Protein AF-A0A7D9L565-F1 (afdb_monomer)

Structure (mmCIF, N/CA/C/O backbone):
data_AF-A0A7D9L565-F1
#
_entry.id   AF-A0A7D9L565-F1
#
loop_
_atom_site.group_PDB
_atom_site.id
_atom_site.type_symbol
_atom_site.label_atom_id
_atom_site.label_alt_id
_atom_site.label_comp_id
_atom_site.label_asym_id
_atom_site.label_entity_id
_atom_site.label_seq_id
_atom_site.pdbx_PDB_ins_code
_atom_site.Cartn_x
_atom_site.Cartn_y
_atom_site.Cartn_z
_atom_site.occupancy
_atom_site.B_iso_or_equiv
_atom_site.auth_seq_id
_atom_site.auth_comp_id
_atom_site.auth_asym_id
_atom_site.auth_atom_id
_atom_site.pdbx_PDB_model_num
ATOM 1 N N . MET A 1 1 ? 13.007 12.855 21.255 1.00 77.69 1 MET A N 1
ATOM 2 C CA . MET A 1 1 ? 11.761 13.629 21.450 1.00 77.69 1 MET A CA 1
ATOM 3 C C . MET A 1 1 ? 11.415 14.352 20.157 1.00 77.69 1 MET A C 1
ATOM 5 O O . MET A 1 1 ? 12.325 14.638 19.387 1.00 77.69 1 MET A O 1
ATOM 9 N N . ILE A 1 2 ? 10.132 14.605 19.904 1.00 77.06 2 ILE A N 1
ATOM 10 C CA . ILE A 1 2 ? 9.621 15.306 18.719 1.00 77.06 2 ILE A CA 1
ATOM 11 C C . ILE A 1 2 ? 8.808 16.514 19.180 1.00 77.06 2 ILE A C 1
ATOM 13 O O . ILE A 1 2 ? 8.042 16.417 20.138 1.00 77.06 2 ILE A O 1
ATOM 17 N N . THR A 1 3 ? 8.968 17.642 18.488 1.00 80.44 3 THR A N 1
ATOM 18 C CA . THR A 1 3 ? 8.100 18.805 18.673 1.00 80.44 3 THR A CA 1
ATOM 19 C C . THR A 1 3 ? 6.749 18.538 18.021 1.00 80.44 3 THR A C 1
ATOM 21 O O . THR A 1 3 ? 6.658 18.343 16.802 1.00 80.44 3 THR A O 1
ATOM 24 N N . PHE A 1 4 ? 5.702 18.547 18.834 1.00 80.38 4 PHE A N 1
ATOM 25 C CA . PHE A 1 4 ? 4.318 18.588 18.392 1.00 80.38 4 PHE A CA 1
ATOM 26 C C . PHE A 1 4 ? 3.809 20.014 18.570 1.00 80.38 4 PHE A C 1
ATOM 28 O O . PHE A 1 4 ? 3.931 20.593 19.647 1.00 80.38 4 PHE A O 1
ATOM 35 N N . SER A 1 5 ? 3.287 20.586 17.490 1.00 72.31 5 SER A N 1
ATOM 36 C CA . SER A 1 5 ? 2.617 21.880 17.504 1.00 72.31 5 SER A CA 1
ATOM 37 C C . SER A 1 5 ? 1.222 21.660 16.952 1.00 72.31 5 SER A C 1
ATOM 39 O O . SER A 1 5 ? 1.054 21.439 15.750 1.00 72.31 5 SER A O 1
ATOM 41 N N . TYR A 1 6 ? 0.232 21.631 17.839 1.00 67.38 6 TYR A N 1
ATOM 42 C CA . TYR A 1 6 ? -1.150 21.490 17.411 1.00 67.38 6 TYR A CA 1
ATOM 43 C C . TYR A 1 6 ? -1.673 22.850 16.971 1.00 67.38 6 TYR A C 1
ATOM 45 O O . TYR A 1 6 ? -1.693 23.812 17.738 1.00 67.38 6 TYR A O 1
ATOM 53 N N . GLN A 1 7 ? -2.127 22.923 15.723 1.00 54.81 7 GLN A N 1
ATOM 54 C CA . GLN A 1 7 ? -2.742 24.134 15.184 1.00 54.81 7 GLN A CA 1
ATOM 55 C C . GLN A 1 7 ? -4.179 24.348 15.687 1.00 54.81 7 GLN A C 1
ATOM 57 O O . GLN A 1 7 ? -4.772 25.378 15.374 1.00 54.81 7 GLN A O 1
ATOM 62 N N . ALA A 1 8 ? -4.759 23.408 16.447 1.00 56.97 8 ALA A N 1
ATOM 63 C CA . ALA A 1 8 ? -6.187 23.424 16.737 1.00 56.97 8 ALA A CA 1
ATOM 64 C C . ALA A 1 8 ? -6.555 23.006 18.179 1.00 56.97 8 ALA A C 1
ATOM 66 O O . ALA A 1 8 ? -6.999 21.876 18.387 1.00 56.97 8 ALA A O 1
ATOM 67 N N . PRO A 1 9 ? -6.535 23.934 19.157 1.00 65.06 9 PRO A N 1
ATOM 68 C CA . PRO A 1 9 ? -7.341 23.799 20.377 1.00 65.06 9 PRO A CA 1
ATOM 69 C C . PRO A 1 9 ? -8.799 23.344 20.118 1.00 65.06 9 PRO A C 1
ATOM 71 O O . PRO A 1 9 ? -9.304 22.542 20.905 1.00 65.06 9 PRO A O 1
ATOM 74 N N . PRO A 1 10 ? -9.467 23.741 19.003 1.00 80.44 10 PRO A N 1
ATOM 75 C CA . PRO A 1 10 ? -10.800 23.238 18.665 1.00 80.44 10 PRO A CA 1
ATOM 76 C C . PRO A 1 10 ? -10.893 21.725 18.436 1.00 80.44 10 PRO A C 1
ATOM 78 O O . PRO A 1 10 ? -11.937 21.153 18.718 1.00 80.44 10 PRO A O 1
ATOM 81 N N . ALA A 1 11 ? -9.836 21.063 17.951 1.00 86.25 11 ALA A N 1
ATOM 82 C CA . ALA A 1 11 ? -9.876 19.628 17.658 1.00 86.25 11 ALA A CA 1
ATOM 83 C C . ALA A 1 11 ? -9.903 18.792 18.940 1.00 86.25 11 ALA A C 1
ATOM 85 O O . ALA A 1 11 ? -10.733 17.899 19.086 1.00 86.25 11 ALA A O 1
ATOM 86 N N . CYS A 1 12 ? -9.028 19.119 19.898 1.00 89.19 12 CYS A N 1
ATOM 87 C CA . CYS A 1 12 ? -9.049 18.489 21.216 1.00 89.19 12 CYS A CA 1
ATOM 88 C C . CYS A 1 12 ? -10.365 18.782 21.939 1.00 89.19 12 CYS A C 1
ATOM 90 O O . CYS A 1 12 ? -10.917 17.871 22.543 1.00 89.19 12 CYS A O 1
ATOM 92 N N . GLN A 1 13 ? -10.897 20.006 21.828 1.00 93.00 13 GLN A N 1
ATOM 93 C CA . GLN A 1 13 ? -12.198 20.340 22.409 1.00 93.00 13 GLN A CA 1
ATOM 94 C C . GLN A 1 13 ? -13.327 19.504 21.798 1.00 93.00 13 GLN A C 1
ATOM 96 O O . GLN A 1 13 ? -14.102 18.909 22.534 1.00 93.00 13 GLN A O 1
ATOM 101 N N . GLN A 1 14 ? -13.379 19.387 20.470 1.00 92.56 14 GLN A N 1
ATOM 102 C CA . GLN A 1 14 ? -14.377 18.554 19.805 1.00 92.56 14 GLN A CA 1
ATOM 103 C C . GLN A 1 14 ? -14.269 17.088 20.247 1.00 92.56 14 GLN A C 1
ATOM 105 O O . GLN A 1 14 ? -15.275 16.461 20.560 1.00 92.56 14 GLN A O 1
ATOM 110 N N . LEU A 1 15 ? -13.048 16.549 20.332 1.00 94.06 15 LEU A N 1
ATOM 111 C CA . LEU A 1 15 ? -12.836 15.194 20.838 1.00 94.06 15 LEU A CA 1
ATOM 112 C C . LEU A 1 15 ? -13.305 15.043 22.288 1.00 94.06 15 LEU A C 1
ATOM 114 O O . LEU A 1 15 ? -13.884 14.010 22.600 1.00 94.06 15 LEU A O 1
ATOM 118 N N . MET A 1 16 ? -13.078 16.046 23.146 1.00 95.06 16 MET A N 1
ATOM 119 C CA . MET A 1 16 ? -13.563 16.069 24.533 1.00 95.06 16 MET A CA 1
ATOM 120 C C . MET A 1 16 ? -15.092 16.033 24.604 1.00 95.06 16 MET A C 1
ATOM 122 O O . MET A 1 16 ? -15.644 15.246 25.375 1.00 95.06 16 MET A O 1
ATOM 126 N N . ASP A 1 17 ? -15.756 16.850 23.785 1.00 95.62 17 ASP A N 1
ATOM 127 C CA . ASP A 1 17 ? -17.217 16.919 23.703 1.00 95.62 17 ASP A CA 1
ATOM 128 C C . ASP A 1 17 ? -17.806 15.576 23.220 1.00 95.62 17 ASP A C 1
ATOM 130 O O . ASP A 1 17 ? -18.854 15.135 23.696 1.00 95.62 17 ASP A O 1
ATOM 134 N N . ASP A 1 18 ? -17.085 14.875 22.338 1.00 95.62 18 ASP A N 1
ATOM 135 C CA . ASP A 1 18 ? -17.510 13.611 21.737 1.00 95.62 18 ASP A CA 1
ATOM 136 C C . ASP A 1 18 ? -17.125 12.352 22.555 1.00 95.62 18 ASP A C 1
ATOM 138 O O . ASP A 1 18 ? -17.587 11.255 22.205 1.00 95.62 18 ASP A O 1
ATOM 142 N N . VAL A 1 19 ? -16.323 12.452 23.635 1.00 97.44 19 VAL A N 1
ATOM 143 C CA . VAL A 1 19 ? -15.760 11.288 24.376 1.00 97.44 19 VAL A CA 1
ATOM 144 C C . VAL A 1 19 ? -16.834 10.288 24.785 1.00 97.44 19 VAL A C 1
ATOM 146 O O . VAL A 1 19 ? -16.698 9.092 24.526 1.00 97.44 19 VAL A O 1
ATOM 149 N N . GLU A 1 20 ? -17.917 10.754 25.405 1.00 96.75 20 GLU A N 1
ATOM 150 C CA . GLU A 1 20 ? -18.956 9.864 25.933 1.00 96.75 20 GLU A CA 1
ATOM 151 C C . GLU A 1 20 ? -19.647 9.079 24.816 1.00 96.75 20 GLU A C 1
ATOM 153 O O . GLU A 1 20 ? -19.888 7.877 24.948 1.00 96.75 20 GLU A O 1
ATOM 158 N N . SER A 1 21 ? -19.931 9.740 23.690 1.00 96.88 21 SER A N 1
ATOM 159 C CA . SER A 1 21 ? -20.532 9.093 22.522 1.00 96.88 21 SER A CA 1
ATOM 160 C C . SER A 1 21 ? -19.570 8.090 21.875 1.00 96.88 21 SER A C 1
ATOM 162 O O . SER A 1 21 ? -19.985 6.995 21.487 1.00 96.88 21 SER A O 1
ATOM 164 N N . THR A 1 22 ? -18.279 8.430 21.845 1.00 97.38 22 THR A N 1
ATOM 165 C CA . THR A 1 22 ? -17.195 7.621 21.281 1.00 97.38 22 THR A CA 1
ATOM 166 C C . THR A 1 22 ? -16.992 6.340 22.084 1.00 97.38 22 THR A C 1
ATOM 168 O O . THR A 1 22 ? -17.041 5.241 21.533 1.00 97.38 22 THR A O 1
ATOM 171 N N . ILE A 1 23 ? -16.834 6.455 23.405 1.00 97.62 23 ILE A N 1
ATOM 172 C CA . ILE A 1 23 ? -16.621 5.303 24.287 1.00 97.62 23 ILE A CA 1
ATOM 173 C C . ILE A 1 23 ? -17.872 4.436 24.371 1.00 97.62 23 ILE A C 1
ATOM 175 O O . ILE A 1 23 ? -17.771 3.212 24.310 1.00 97.62 23 ILE A O 1
ATOM 179 N N . ARG A 1 24 ? -19.067 5.038 24.418 1.00 97.19 24 ARG A N 1
ATOM 180 C CA . ARG A 1 24 ? -20.321 4.276 24.352 1.00 97.19 24 ARG A CA 1
ATOM 181 C C . ARG A 1 24 ? -20.422 3.474 23.057 1.00 97.19 24 ARG A C 1
ATOM 183 O O . ARG A 1 24 ? -20.817 2.312 23.107 1.00 97.19 24 ARG A O 1
ATOM 190 N N . HIS A 1 25 ? -20.063 4.064 21.916 1.00 96.06 25 HIS A N 1
ATOM 191 C CA . HIS A 1 25 ? -20.061 3.362 20.634 1.00 96.06 25 HIS A CA 1
ATOM 192 C C . HIS A 1 25 ? -19.082 2.183 20.629 1.00 96.06 25 HIS A C 1
ATOM 194 O O . HIS A 1 25 ? -19.483 1.079 20.264 1.00 96.06 25 HIS A O 1
ATOM 200 N N . ALA A 1 26 ? -17.855 2.388 21.112 1.00 96.50 26 ALA A N 1
ATOM 201 C CA . ALA A 1 26 ? -16.854 1.330 21.201 1.00 96.50 26 ALA A CA 1
ATOM 202 C C . ALA A 1 26 ? -17.302 0.169 22.111 1.00 96.50 26 ALA A C 1
ATOM 204 O O . ALA A 1 26 ? -17.148 -0.999 21.764 1.00 96.50 26 ALA A O 1
ATOM 205 N N . ILE A 1 27 ? -17.924 0.467 23.256 1.00 95.69 27 ILE A N 1
ATOM 206 C CA . ILE A 1 27 ? -18.438 -0.553 24.184 1.00 95.69 27 ILE A CA 1
ATOM 207 C C . ILE A 1 27 ? -19.594 -1.346 23.557 1.00 95.69 27 ILE A C 1
ATOM 209 O O . ILE A 1 27 ? -19.584 -2.579 23.568 1.00 95.69 27 ILE A O 1
ATOM 213 N N . VAL A 1 28 ? -20.604 -0.642 23.040 1.00 95.00 28 VAL A N 1
ATOM 214 C CA . VAL A 1 28 ? -21.883 -1.256 22.658 1.00 95.00 28 VAL A CA 1
ATOM 215 C C . VAL A 1 28 ? -21.821 -1.889 21.274 1.00 95.00 28 VAL A C 1
ATOM 217 O O . VAL A 1 28 ? -22.254 -3.024 21.112 1.00 95.00 28 VAL A O 1
ATOM 220 N N . GLU A 1 29 ? -21.277 -1.185 20.283 1.00 92.06 29 GLU A N 1
ATOM 221 C CA . GLU A 1 29 ? -21.320 -1.622 18.882 1.00 92.06 29 GLU A CA 1
ATOM 222 C C . GLU A 1 29 ? -20.076 -2.426 18.492 1.00 92.06 29 GLU A C 1
ATOM 224 O O . GLU A 1 29 ? -20.196 -3.482 17.875 1.00 92.06 29 GLU A O 1
ATOM 229 N N . GLU A 1 30 ? -18.878 -1.961 18.863 1.00 92.25 30 GLU A N 1
ATOM 230 C CA . GLU A 1 30 ? -17.632 -2.644 18.479 1.00 92.25 30 GLU A CA 1
ATOM 231 C C . GLU A 1 30 ? -17.392 -3.885 19.350 1.00 92.25 30 GLU A C 1
ATOM 233 O O . GLU A 1 30 ? -17.049 -4.962 18.856 1.00 92.25 30 GLU A O 1
ATOM 238 N N . GLU A 1 31 ? -17.623 -3.756 20.658 1.00 92.06 31 GLU A N 1
ATOM 239 C CA . GLU A 1 31 ? -17.395 -4.828 21.625 1.00 92.06 31 GLU A CA 1
ATOM 240 C C . GLU A 1 31 ? -18.666 -5.616 21.979 1.00 92.06 31 GLU A C 1
ATOM 242 O O . GLU A 1 31 ? -18.565 -6.684 22.592 1.00 92.06 31 GLU A O 1
ATOM 247 N N . GLY A 1 32 ? -19.861 -5.178 21.576 1.00 92.50 32 GLY A N 1
ATOM 248 C CA . GLY A 1 32 ? -21.102 -5.917 21.843 1.00 92.50 32 GLY A CA 1
ATOM 249 C C . GLY A 1 32 ? -21.403 -6.083 23.336 1.00 92.50 32 GLY A C 1
ATOM 250 O O . GLY A 1 32 ? -21.981 -7.095 23.738 1.00 92.50 32 GLY A O 1
ATOM 251 N N . VAL A 1 33 ? -20.940 -5.148 24.173 1.00 94.12 33 VAL A N 1
ATOM 252 C CA . VAL A 1 33 ? -21.172 -5.144 25.620 1.00 94.12 33 VAL A CA 1
ATOM 253 C C . VAL A 1 33 ? -22.325 -4.188 25.933 1.00 94.12 33 VAL A C 1
ATOM 255 O O . VAL A 1 33 ? -22.235 -3.008 25.598 1.00 94.12 33 VAL A O 1
ATOM 258 N N . PRO A 1 34 ? -23.399 -4.641 26.604 1.00 94.56 34 PRO A N 1
ATOM 259 C CA . PRO A 1 34 ? -24.473 -3.744 27.013 1.00 94.56 34 PRO A CA 1
ATOM 260 C C . PRO A 1 34 ? -23.975 -2.726 28.043 1.00 94.56 34 PRO A C 1
ATOM 262 O O . PRO A 1 34 ? -23.287 -3.090 29.004 1.00 94.56 34 PRO A O 1
ATOM 265 N N . ILE A 1 35 ? -24.315 -1.451 27.850 1.00 94.56 35 ILE A N 1
ATOM 266 C CA . ILE A 1 35 ? -23.758 -0.347 28.643 1.00 94.56 35 ILE A CA 1
ATOM 267 C C . ILE A 1 35 ? -24.109 -0.457 30.130 1.00 94.56 35 ILE A C 1
ATOM 269 O O . ILE A 1 35 ? -23.301 -0.115 30.983 1.00 94.56 35 ILE A O 1
ATOM 273 N N . GLU A 1 36 ? -25.273 -1.013 30.447 1.00 94.62 36 GLU A N 1
ATOM 274 C CA . GLU A 1 36 ? -25.755 -1.271 31.803 1.00 94.62 36 GLU A CA 1
ATOM 275 C C . GLU A 1 36 ? -24.880 -2.255 32.591 1.00 94.62 36 GLU A C 1
ATOM 277 O O . GLU A 1 36 ? -24.950 -2.304 33.817 1.00 94.62 36 GLU A O 1
ATOM 282 N N . THR A 1 37 ? -24.046 -3.042 31.905 1.00 94.94 37 THR A N 1
ATOM 283 C CA . THR A 1 37 ? -23.106 -3.965 32.555 1.00 94.94 37 THR A CA 1
ATOM 284 C C . THR A 1 37 ? -21.773 -3.307 32.901 1.00 94.94 37 THR A C 1
ATOM 286 O O . THR A 1 37 ? -20.962 -3.919 33.594 1.00 94.94 37 THR A O 1
ATOM 289 N N . VAL A 1 38 ? -21.522 -2.084 32.431 1.00 95.50 38 VAL A N 1
ATOM 290 C CA . VAL A 1 38 ? -20.260 -1.367 32.633 1.00 95.50 38 VAL A CA 1
ATOM 291 C C . VAL A 1 38 ? -20.267 -0.646 33.975 1.00 95.50 38 VAL A C 1
ATOM 293 O O . VAL A 1 38 ? -21.196 0.093 34.281 1.00 95.50 38 VAL A O 1
ATOM 296 N N . THR A 1 39 ? -19.213 -0.830 34.771 1.00 96.38 39 THR A N 1
ATOM 297 C CA . THR A 1 39 ? -19.159 -0.307 36.148 1.00 96.38 39 THR A CA 1
ATOM 298 C C . THR A 1 39 ? -18.306 0.949 36.312 1.00 96.38 39 THR A C 1
ATOM 300 O O . THR A 1 39 ? -18.388 1.589 37.351 1.00 96.38 39 THR A O 1
ATOM 303 N N . ASN A 1 40 ? -17.466 1.288 35.331 1.00 97.12 40 ASN A N 1
ATOM 304 C CA . ASN A 1 40 ? -16.506 2.399 35.409 1.00 97.12 40 ASN A CA 1
ATOM 305 C C . ASN A 1 40 ? -16.557 3.324 34.177 1.00 97.12 40 ASN A C 1
ATOM 307 O O . ASN A 1 40 ? -15.538 3.862 33.752 1.00 97.12 40 ASN A O 1
ATOM 311 N N . PHE A 1 41 ? -17.736 3.484 33.567 1.00 97.25 41 PHE A N 1
ATOM 312 C CA . PHE A 1 41 ? -17.898 4.269 32.338 1.00 97.25 41 PHE A CA 1
ATOM 313 C C . PHE A 1 41 ? -17.493 5.741 32.519 1.00 97.25 41 PHE A C 1
ATOM 315 O O . PHE A 1 41 ? -16.724 6.269 31.717 1.00 97.25 41 PHE A O 1
ATOM 322 N N . GLU A 1 42 ? -17.982 6.384 33.581 1.00 96.94 42 GLU A N 1
ATOM 323 C CA . GLU A 1 42 ? -17.704 7.796 33.881 1.00 96.94 42 GLU A CA 1
ATOM 324 C C . GLU A 1 42 ? -16.219 8.026 34.184 1.00 96.94 42 GLU A C 1
ATOM 326 O O . GLU A 1 42 ? -15.624 8.948 33.639 1.00 96.94 42 GLU A O 1
ATOM 331 N N . GLU A 1 43 ? -15.597 7.138 34.966 1.00 97.06 43 GLU A N 1
ATOM 332 C CA . GLU A 1 43 ? -14.163 7.191 35.286 1.00 97.06 43 GLU A CA 1
ATOM 333 C C . GLU A 1 43 ? -13.299 7.164 34.018 1.00 97.06 43 GLU A C 1
ATOM 335 O O . GLU A 1 43 ? -12.417 8.004 33.847 1.00 97.06 43 GLU A O 1
ATOM 340 N N . VAL A 1 44 ? -13.593 6.243 33.091 1.00 97.25 44 VAL A N 1
ATOM 341 C CA . VAL A 1 44 ? -12.873 6.145 31.812 1.00 97.25 44 VAL A CA 1
ATOM 342 C C . VAL A 1 44 ? -13.058 7.413 30.976 1.00 97.25 44 VAL A C 1
ATOM 344 O O . VAL A 1 44 ? -12.096 7.900 30.381 1.00 97.25 44 VAL A O 1
ATOM 347 N N . CYS A 1 45 ? -14.273 7.968 30.930 1.00 97.56 45 CYS A N 1
ATOM 348 C CA . CYS A 1 45 ? -14.539 9.194 30.180 1.00 97.56 45 CYS A CA 1
ATOM 349 C C . CYS A 1 45 ? -13.773 10.392 30.758 1.00 97.56 45 CYS A C 1
ATOM 351 O O . CYS A 1 45 ? -13.158 11.137 29.997 1.00 97.56 45 CYS A O 1
ATOM 353 N N . GLU A 1 46 ? -13.763 10.558 32.080 1.00 97.75 46 GLU A N 1
ATOM 354 C CA . GLU A 1 46 ? -13.041 11.650 32.740 1.00 97.75 46 GLU A CA 1
ATOM 355 C C . GLU A 1 46 ? -11.516 11.506 32.601 1.00 97.75 46 GLU A C 1
ATOM 357 O O . GLU A 1 46 ? -10.830 12.499 32.357 1.00 97.75 46 GLU A O 1
ATOM 362 N N . GLU A 1 47 ? -10.968 10.284 32.635 1.00 97.50 47 GLU A N 1
ATOM 363 C CA . GLU A 1 47 ? -9.537 10.061 32.377 1.00 97.50 47 GLU A CA 1
ATOM 364 C C . GLU A 1 47 ? -9.139 10.490 30.952 1.00 97.50 47 GLU A C 1
ATOM 366 O O . GLU A 1 47 ? -8.108 11.141 30.746 1.00 97.50 47 GLU A O 1
ATOM 371 N N . ILE A 1 48 ? -9.965 10.155 29.953 1.00 97.62 48 ILE A N 1
ATOM 372 C CA . ILE A 1 48 ? -9.742 10.559 28.558 1.00 97.62 48 ILE A CA 1
ATOM 373 C C . ILE A 1 48 ? -9.846 12.078 28.417 1.00 97.62 48 ILE A C 1
ATOM 375 O O . ILE A 1 48 ? -8.949 12.694 27.835 1.00 97.62 48 ILE A O 1
ATOM 379 N N . LYS A 1 49 ? -10.912 12.686 28.959 1.00 97.31 49 LYS A N 1
ATOM 380 C CA . LYS A 1 49 ? -11.124 14.140 28.917 1.00 97.31 49 LYS A CA 1
ATOM 381 C C . LYS A 1 49 ? -9.954 14.882 29.561 1.00 97.31 49 LYS A C 1
ATOM 383 O O . LYS A 1 49 ? -9.451 15.817 28.950 1.00 97.31 49 LYS A O 1
ATOM 388 N N . GLY A 1 50 ? -9.448 14.422 30.708 1.00 96.69 50 GLY A N 1
ATOM 389 C CA . GLY A 1 50 ? -8.293 15.028 31.377 1.00 96.69 50 GLY A CA 1
ATOM 390 C C . GLY A 1 50 ? -7.005 14.980 30.541 1.00 96.69 50 GLY A C 1
ATOM 391 O O . GLY A 1 50 ? -6.264 15.963 30.470 1.00 96.69 50 GLY A O 1
ATOM 392 N N . LYS A 1 51 ? -6.745 13.867 29.838 1.00 95.50 51 LYS A N 1
ATOM 393 C CA . LYS A 1 51 ? -5.606 13.772 28.902 1.00 95.50 51 LYS A CA 1
ATOM 394 C C . LYS A 1 51 ? -5.770 14.719 27.708 1.00 95.50 51 LYS A C 1
ATOM 396 O O . LYS A 1 51 ? -4.815 15.402 27.342 1.00 95.50 51 LYS A O 1
ATOM 401 N N . LEU A 1 52 ? -6.967 14.799 27.123 1.00 95.06 52 LEU A N 1
ATOM 402 C CA . LEU A 1 52 ? -7.259 15.709 26.007 1.00 95.06 52 LEU A CA 1
ATOM 403 C C . LEU A 1 52 ? -7.206 17.186 26.420 1.00 95.06 52 LEU A C 1
ATOM 405 O O . LEU A 1 52 ? -6.685 18.007 25.667 1.00 95.06 52 LEU A O 1
ATOM 409 N N . GLU A 1 53 ? -7.672 17.519 27.622 1.00 94.75 53 GLU A N 1
ATOM 410 C CA . GLU A 1 53 ? -7.583 18.857 28.207 1.00 94.75 53 GLU A CA 1
ATOM 411 C C . GLU A 1 53 ? -6.122 19.298 28.344 1.00 94.75 53 GLU A C 1
ATOM 413 O O . GLU A 1 53 ? -5.740 20.369 27.874 1.00 94.75 53 GLU A O 1
ATOM 418 N N . SER A 1 54 ? -5.261 18.420 28.865 1.00 92.75 54 SER A N 1
ATOM 419 C CA . SER A 1 54 ? -3.822 18.684 28.974 1.00 92.75 54 SER A CA 1
ATOM 420 C C . SER A 1 54 ? -3.147 18.944 27.617 1.00 92.75 54 SER A C 1
ATOM 422 O O . SER A 1 54 ? -2.187 19.722 27.529 1.00 92.75 54 SER A O 1
ATOM 424 N N . LEU A 1 55 ? -3.633 18.300 26.550 1.00 91.12 55 LEU A N 1
ATOM 425 C CA . LEU A 1 55 ? -3.172 18.527 25.178 1.00 91.12 55 LEU A CA 1
ATOM 426 C C . LEU A 1 55 ? -3.713 19.833 24.585 1.00 91.12 55 LEU A C 1
ATOM 428 O O . LEU A 1 55 ? -2.977 20.528 23.885 1.00 91.12 55 LEU A O 1
ATOM 432 N N . ARG A 1 56 ? -4.977 20.173 24.863 1.00 91.44 56 ARG A N 1
ATOM 433 C CA . ARG A 1 56 ? -5.622 21.425 24.440 1.00 91.44 56 ARG A CA 1
ATOM 434 C C . ARG A 1 56 ? -4.922 22.637 25.052 1.00 91.44 56 ARG A C 1
ATOM 436 O O . ARG A 1 56 ? -4.613 23.587 24.335 1.00 91.44 56 ARG A O 1
ATOM 443 N N . ASP A 1 57 ? -4.663 22.584 26.356 1.00 91.56 57 ASP A N 1
ATOM 444 C CA . ASP A 1 57 ? -4.159 23.717 27.138 1.00 91.56 57 ASP A CA 1
ATOM 445 C C . ASP A 1 57 ? -2.651 23.923 26.962 1.00 91.56 57 ASP A C 1
ATOM 447 O O . ASP A 1 57 ? -2.145 25.037 27.084 1.00 91.56 57 ASP A O 1
ATOM 451 N N . THR A 1 58 ? -1.917 22.857 26.630 1.00 89.12 58 THR A N 1
ATOM 452 C CA . THR A 1 58 ? -0.488 22.923 26.292 1.00 89.12 58 THR A CA 1
ATOM 453 C C . THR A 1 58 ? -0.249 22.328 24.903 1.00 89.12 58 THR A C 1
ATOM 455 O O . THR A 1 58 ? 0.223 21.193 24.797 1.00 89.12 58 THR A O 1
ATOM 458 N N . PRO A 1 59 ? -0.560 23.071 23.823 1.00 85.00 59 PRO A N 1
ATOM 459 C CA . PRO A 1 59 ? -0.560 22.507 22.480 1.00 85.00 59 PRO A CA 1
ATOM 460 C C . PRO A 1 59 ? 0.823 22.439 21.809 1.00 85.00 59 PRO A C 1
ATOM 462 O O . PRO A 1 59 ? 0.993 21.784 20.781 1.00 85.00 59 PRO A O 1
ATOM 465 N N . ASN A 1 60 ? 1.820 23.128 22.364 1.00 88.56 60 ASN A N 1
ATOM 466 C CA . ASN A 1 60 ? 3.205 23.053 21.909 1.00 88.56 60 ASN A CA 1
ATOM 467 C C . ASN A 1 60 ? 4.001 22.231 22.918 1.00 88.56 60 ASN A C 1
ATOM 469 O O . ASN A 1 60 ? 4.206 22.669 24.050 1.00 88.56 60 ASN A O 1
ATOM 473 N N . ARG A 1 61 ? 4.423 21.031 22.516 1.00 86.44 61 ARG A N 1
ATOM 474 C CA . ARG A 1 61 ? 5.053 20.048 23.404 1.00 86.44 61 ARG A CA 1
ATOM 475 C C . ARG A 1 61 ? 6.275 19.420 22.765 1.00 86.44 61 ARG A C 1
ATOM 477 O O . ARG A 1 61 ? 6.312 19.186 21.558 1.00 86.44 61 ARG A O 1
ATOM 484 N N . LEU A 1 62 ? 7.248 19.099 23.610 1.00 89.62 62 LEU A N 1
ATOM 485 C CA . LEU A 1 62 ? 8.395 18.273 23.264 1.00 89.62 62 LEU A CA 1
ATOM 486 C C . LEU A 1 62 ? 8.300 16.977 24.068 1.00 89.62 62 LEU A C 1
ATOM 488 O O . LEU A 1 62 ? 8.591 16.959 25.259 1.00 89.62 62 LEU A O 1
ATOM 492 N N . GLU A 1 63 ? 7.875 15.897 23.420 1.00 91.00 63 GLU A N 1
ATOM 493 C CA . GLU A 1 63 ? 7.724 14.593 24.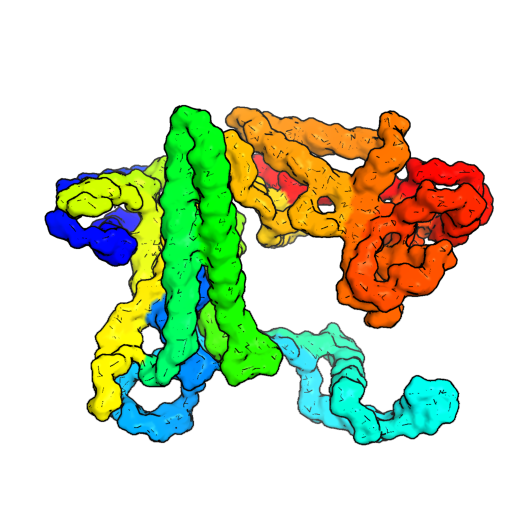071 1.00 91.00 63 GLU A CA 1
ATOM 494 C C . GLU A 1 63 ? 8.084 13.442 23.125 1.00 91.00 63 GLU A C 1
ATOM 496 O O . GLU A 1 63 ? 8.435 13.646 21.958 1.00 91.00 63 GLU A O 1
ATOM 501 N N . ASN A 1 64 ? 8.097 12.215 23.643 1.00 91.31 64 ASN A N 1
ATOM 502 C CA . ASN A 1 64 ? 8.338 11.040 22.813 1.00 91.31 64 ASN A CA 1
ATOM 503 C C . ASN A 1 64 ? 7.087 10.716 21.978 1.00 91.31 64 ASN A C 1
ATOM 505 O O . ASN A 1 64 ? 5.973 10.840 22.485 1.00 91.31 64 ASN A O 1
ATOM 509 N N . PRO A 1 65 ? 7.245 10.331 20.702 1.00 93.94 65 PRO A N 1
ATOM 510 C CA . PRO A 1 65 ? 6.125 9.908 19.876 1.00 93.94 65 PRO A CA 1
ATOM 511 C C . PRO A 1 65 ? 5.711 8.465 20.191 1.00 93.94 65 PRO A C 1
ATOM 513 O O . PRO A 1 65 ? 6.553 7.623 20.490 1.00 93.94 65 PRO A O 1
ATOM 516 N N . MET A 1 66 ? 4.433 8.164 20.000 1.00 94.81 66 MET A N 1
ATOM 517 C CA . MET A 1 66 ? 3.905 6.816 19.816 1.00 94.81 66 MET A CA 1
ATOM 518 C C . MET A 1 66 ? 3.633 6.590 18.333 1.00 94.81 66 MET A C 1
ATOM 520 O O . MET A 1 66 ? 2.891 7.355 17.716 1.00 94.81 66 MET A O 1
ATOM 524 N N . ILE A 1 67 ? 4.240 5.557 17.752 1.00 97.12 67 ILE A N 1
ATOM 525 C CA . ILE A 1 67 ? 4.081 5.225 16.332 1.00 97.12 67 ILE A CA 1
ATOM 526 C C . ILE A 1 67 ? 2.914 4.249 16.182 1.00 97.12 67 ILE A C 1
ATOM 528 O O . ILE A 1 67 ? 2.997 3.129 16.678 1.00 97.12 67 ILE A O 1
ATOM 532 N N . TYR A 1 68 ? 1.874 4.647 15.451 1.00 96.44 68 TYR A N 1
ATOM 533 C CA . TYR A 1 68 ? 0.698 3.821 15.174 1.00 96.44 68 TYR A CA 1
ATOM 534 C C . TYR A 1 68 ? 0.487 3.598 13.684 1.00 96.44 68 TYR A C 1
ATOM 536 O O . TYR A 1 68 ? 0.809 4.448 12.848 1.00 96.44 68 TYR A O 1
ATOM 544 N N . HIS A 1 69 ? -0.136 2.464 13.384 1.00 96.44 69 HIS A N 1
ATOM 545 C CA . HIS A 1 69 ? -0.788 2.201 12.117 1.00 96.44 69 HIS A CA 1
ATOM 546 C C . HIS A 1 69 ? -2.295 2.069 12.353 1.00 96.44 69 HIS A C 1
ATOM 548 O O . HIS A 1 69 ? -2.747 1.175 13.066 1.00 96.44 69 HIS A O 1
ATOM 554 N N . LEU A 1 70 ? -3.061 2.996 11.782 1.00 95.81 70 LEU A N 1
ATOM 555 C CA . LEU A 1 70 ? -4.522 3.024 11.850 1.00 95.81 70 LEU A CA 1
ATOM 556 C C . LEU A 1 70 ? -5.056 2.499 10.513 1.00 95.81 70 LEU A C 1
ATOM 558 O O . LEU A 1 70 ? -5.020 3.237 9.528 1.00 95.81 70 LEU A O 1
ATOM 562 N N . ASP A 1 71 ? -5.505 1.243 10.461 1.00 95.38 71 ASP A N 1
ATOM 563 C CA . ASP A 1 71 ? -5.852 0.524 9.220 1.00 95.38 71 ASP A CA 1
ATOM 564 C C . ASP A 1 71 ? -7.311 0.077 9.201 1.00 95.38 71 ASP A C 1
ATOM 566 O O . ASP A 1 71 ? -7.813 -0.467 10.175 1.00 95.38 71 ASP A O 1
ATOM 570 N N . VAL A 1 72 ? -8.014 0.248 8.085 1.00 94.62 72 VAL A N 1
ATOM 571 C CA . VAL A 1 72 ? -9.397 -0.221 7.963 1.00 94.62 72 VAL A CA 1
ATOM 572 C C . VAL A 1 72 ? -9.427 -1.725 7.688 1.00 94.62 72 VAL A C 1
ATOM 574 O O . VAL A 1 72 ? -9.125 -2.196 6.584 1.00 94.62 72 VAL A O 1
ATOM 577 N N . GLY A 1 73 ? -9.920 -2.491 8.661 1.00 89.69 73 GLY A N 1
ATOM 578 C CA . GLY A 1 73 ? -10.031 -3.940 8.571 1.00 89.69 73 GLY A CA 1
ATOM 579 C C . GLY A 1 73 ? -10.868 -4.377 7.365 1.00 89.69 73 GLY A C 1
ATOM 580 O O . GLY A 1 73 ? -12.075 -4.154 7.312 1.00 89.69 73 GLY A O 1
ATOM 581 N N . ALA A 1 74 ? -10.234 -5.037 6.387 1.00 90.06 74 ALA A N 1
ATOM 582 C CA . ALA A 1 74 ? -10.888 -5.494 5.150 1.00 90.06 74 ALA A CA 1
ATOM 583 C C . ALA A 1 74 ? -11.707 -4.385 4.445 1.00 90.06 74 ALA A C 1
ATOM 585 O O . ALA A 1 74 ? -12.856 -4.608 4.058 1.00 90.06 74 ALA A O 1
ATOM 586 N N . MET A 1 75 ? -11.091 -3.211 4.266 1.00 94.62 75 MET A N 1
ATOM 587 C CA . MET A 1 75 ? -11.713 -1.981 3.765 1.00 94.62 75 MET A CA 1
ATOM 588 C C . MET A 1 75 ? -12.698 -2.168 2.599 1.00 94.62 75 MET A C 1
ATOM 590 O O . MET A 1 75 ? -13.891 -1.918 2.751 1.00 94.62 75 MET A O 1
ATOM 594 N N . TYR A 1 76 ? -12.230 -2.604 1.424 1.00 95.94 76 TYR A N 1
ATOM 595 C CA . TYR A 1 76 ? -13.081 -2.701 0.230 1.00 95.94 76 TYR A CA 1
ATOM 596 C C . TYR A 1 76 ? -14.253 -3.680 0.386 1.00 95.94 76 TYR A C 1
ATOM 598 O O . TYR A 1 76 ? -15.373 -3.294 0.056 1.00 95.94 76 TYR A O 1
ATOM 606 N N . PRO A 1 77 ? -14.059 -4.907 0.908 1.00 96.12 77 PRO A N 1
ATOM 607 C CA . PRO A 1 77 ? -15.168 -5.782 1.275 1.00 96.12 77 PRO A CA 1
ATOM 608 C C . PRO A 1 77 ? -16.195 -5.113 2.187 1.00 96.12 77 PRO A C 1
ATOM 610 O O . PRO A 1 77 ? -17.383 -5.177 1.898 1.00 96.12 77 PRO A O 1
ATOM 613 N N . ASN A 1 78 ? -15.767 -4.430 3.246 1.00 96.62 78 ASN A N 1
ATOM 614 C CA . ASN A 1 78 ? -16.700 -3.798 4.175 1.00 96.62 78 ASN A CA 1
ATOM 615 C C . ASN A 1 78 ? -17.407 -2.572 3.569 1.00 96.62 78 ASN A C 1
ATOM 617 O O . ASN A 1 78 ? -18.584 -2.360 3.848 1.00 96.62 78 ASN A O 1
ATOM 621 N N . ILE A 1 79 ? -16.775 -1.829 2.652 1.00 98.12 79 ILE A N 1
ATOM 622 C CA . ILE A 1 79 ? -17.455 -0.795 1.847 1.00 98.12 79 ILE A CA 1
ATOM 623 C C . ILE A 1 79 ? -18.521 -1.415 0.934 1.00 98.12 79 ILE A C 1
ATOM 625 O O . ILE A 1 79 ? -19.635 -0.889 0.854 1.00 98.12 79 ILE A O 1
ATOM 629 N N . ILE A 1 80 ? -18.191 -2.532 0.270 1.00 98.12 80 ILE A N 1
ATOM 630 C CA . ILE A 1 80 ? -19.119 -3.296 -0.576 1.00 98.12 80 ILE A CA 1
ATOM 631 C C . ILE A 1 80 ? -20.332 -3.743 0.238 1.00 98.12 80 ILE A C 1
ATOM 633 O O . ILE A 1 80 ? -21.465 -3.523 -0.184 1.00 98.12 80 ILE A O 1
ATOM 637 N N . LEU A 1 81 ? -20.092 -4.340 1.406 1.00 97.69 81 LEU A N 1
ATOM 638 C CA . LEU A 1 81 ? -21.143 -4.844 2.281 1.00 97.69 81 LEU A CA 1
ATOM 639 C C . LEU A 1 81 ? -22.006 -3.712 2.828 1.00 97.69 81 LEU A C 1
ATOM 641 O O . LEU A 1 81 ? -23.218 -3.786 2.688 1.00 97.69 81 LEU A O 1
ATOM 645 N N . THR A 1 82 ? -21.396 -2.643 3.339 1.00 98.25 82 THR A N 1
ATOM 646 C CA . THR A 1 82 ? -22.087 -1.477 3.916 1.00 98.25 82 THR A CA 1
ATOM 647 C C . THR A 1 82 ? -23.026 -0.800 2.918 1.00 98.25 82 THR A C 1
ATOM 649 O O . THR A 1 82 ? -24.185 -0.525 3.217 1.00 98.25 82 THR A O 1
ATOM 652 N N . ASN A 1 83 ? -22.563 -0.577 1.686 1.00 98.31 83 ASN A N 1
ATOM 653 C CA . ASN A 1 83 ? -23.339 0.136 0.665 1.00 98.31 83 ASN A CA 1
ATOM 654 C C . ASN A 1 83 ? -24.131 -0.800 -0.263 1.00 98.31 83 ASN A C 1
ATOM 656 O O . ASN A 1 83 ? -24.719 -0.341 -1.243 1.00 98.31 83 ASN A O 1
ATOM 660 N N . ARG A 1 84 ? -24.148 -2.107 0.042 1.00 98.00 84 ARG A N 1
ATOM 661 C CA . ARG A 1 84 ? -24.835 -3.147 -0.739 1.00 98.00 84 ARG A CA 1
ATOM 662 C C . ARG A 1 84 ? -24.425 -3.149 -2.220 1.00 98.00 84 ARG A C 1
ATOM 664 O O . ARG A 1 84 ? -25.251 -3.305 -3.118 1.00 98.00 84 ARG A O 1
ATOM 671 N N . LEU A 1 85 ? -23.133 -2.945 -2.476 1.00 98.25 85 LEU A N 1
ATOM 672 C CA . LEU A 1 85 ? -22.596 -2.748 -3.820 1.00 98.25 85 LEU A CA 1
ATOM 673 C C . LEU A 1 85 ? -22.468 -4.077 -4.560 1.00 98.25 85 LEU A C 1
ATOM 675 O O . LEU A 1 85 ? -21.771 -4.992 -4.126 1.00 98.25 85 LEU A O 1
ATOM 679 N N . GLN A 1 86 ? -23.087 -4.160 -5.727 1.00 97.69 86 GLN A N 1
ATOM 680 C CA . GLN A 1 86 ? -22.940 -5.295 -6.627 1.00 97.69 86 GLN A CA 1
ATOM 681 C C . GLN A 1 86 ? -23.256 -4.873 -8.061 1.00 97.69 86 GLN A C 1
ATOM 683 O O . GLN A 1 86 ? -24.053 -3.952 -8.249 1.00 97.69 86 GLN A O 1
ATOM 688 N N . PRO A 1 87 ? -22.692 -5.543 -9.081 1.00 97.75 87 PRO A N 1
ATOM 689 C CA . PRO A 1 87 ? -22.834 -5.089 -10.463 1.00 97.75 87 PRO A CA 1
ATOM 690 C C . PRO A 1 87 ? -24.286 -5.029 -10.950 1.00 97.75 87 PRO A C 1
ATOM 692 O O . PRO A 1 87 ? -24.641 -4.100 -11.661 1.00 97.75 87 PRO A O 1
ATOM 695 N N . SER A 1 88 ? -25.140 -5.966 -10.524 1.00 96.88 88 SER A N 1
ATOM 696 C CA . SER A 1 88 ? -26.567 -5.982 -10.885 1.00 96.88 88 SER A CA 1
ATOM 697 C C . SER A 1 88 ? -27.395 -4.888 -10.210 1.00 96.88 88 SER A C 1
ATOM 699 O O . SER A 1 88 ? -28.485 -4.596 -10.676 1.00 96.88 88 SER A O 1
ATOM 701 N N . ALA A 1 89 ? -26.901 -4.284 -9.124 1.00 97.62 89 ALA A N 1
ATOM 702 C CA . ALA A 1 89 ? -27.622 -3.234 -8.408 1.00 97.62 89 ALA A CA 1
ATOM 703 C C . ALA A 1 89 ? -27.350 -1.831 -8.968 1.00 97.62 89 ALA A C 1
ATOM 705 O O . ALA A 1 89 ? -27.988 -0.884 -8.514 1.00 97.62 89 ALA A O 1
ATOM 706 N N . MET A 1 90 ? -26.413 -1.684 -9.910 1.00 97.69 90 MET A N 1
ATOM 707 C CA . MET A 1 90 ? -26.138 -0.412 -10.580 1.00 97.69 90 MET A CA 1
ATOM 708 C C . MET A 1 90 ? -27.237 -0.173 -11.616 1.00 97.69 90 MET A C 1
ATOM 710 O O . MET A 1 90 ? -27.249 -0.812 -12.667 1.00 97.69 90 MET A O 1
ATOM 714 N N . VAL A 1 91 ? -28.182 0.702 -11.290 1.00 96.75 91 VAL A N 1
ATOM 715 C CA . VAL A 1 91 ? -29.386 0.940 -12.093 1.00 96.75 91 VAL A CA 1
ATOM 716 C C . VAL A 1 91 ? -29.403 2.364 -12.626 1.00 96.75 91 VAL A C 1
ATOM 718 O O . VAL A 1 91 ? -28.838 3.277 -12.027 1.00 96.75 91 VAL A O 1
ATOM 721 N N . ASP A 1 92 ? -30.061 2.549 -13.762 1.00 95.06 92 ASP A N 1
ATOM 722 C CA . ASP A 1 92 ? -30.358 3.855 -14.335 1.00 95.06 92 ASP A CA 1
ATOM 723 C C . ASP A 1 92 ? -31.842 4.211 -14.141 1.00 95.06 92 ASP A C 1
ATOM 725 O O . ASP A 1 92 ? -32.657 3.404 -13.676 1.00 95.06 92 ASP A O 1
ATOM 729 N N . GLU A 1 93 ? -32.212 5.430 -14.529 1.00 92.75 93 GLU A N 1
ATOM 730 C CA . GLU A 1 93 ? -33.599 5.896 -14.464 1.00 92.75 93 GLU A CA 1
ATOM 731 C C . GLU A 1 93 ? -34.549 4.993 -15.259 1.00 92.75 93 GLU A C 1
ATOM 733 O O . GLU A 1 93 ? -35.671 4.742 -14.820 1.00 92.75 93 GLU A O 1
ATOM 738 N N . THR A 1 94 ? -34.104 4.453 -16.400 1.00 94.81 94 THR A N 1
ATOM 739 C CA . THR A 1 94 ? -34.950 3.606 -17.253 1.00 94.81 94 THR A CA 1
ATOM 740 C C . THR A 1 94 ? -35.281 2.269 -16.592 1.00 94.81 94 THR A C 1
ATOM 742 O O . THR A 1 94 ? -36.421 1.803 -16.678 1.00 94.81 94 THR A O 1
ATOM 745 N N . THR A 1 95 ? -34.322 1.677 -15.878 1.00 94.25 95 THR A N 1
ATOM 746 C CA . THR A 1 95 ? -34.512 0.457 -15.089 1.00 94.25 95 THR A CA 1
ATOM 747 C C . THR A 1 95 ? -35.420 0.724 -13.892 1.00 94.25 95 THR A C 1
ATOM 749 O O . THR A 1 95 ? -36.381 -0.014 -13.669 1.00 94.25 95 THR A O 1
ATOM 752 N N . CYS A 1 96 ? -35.178 1.814 -13.158 1.00 94.19 96 CYS A N 1
ATOM 753 C CA . CYS A 1 96 ? -36.012 2.215 -12.025 1.00 94.19 96 CYS A CA 1
ATOM 754 C C . CYS A 1 96 ? -37.459 2.509 -12.438 1.00 94.19 96 CYS A C 1
ATOM 756 O O . CYS A 1 96 ? -38.381 2.088 -11.746 1.00 94.19 96 CYS A O 1
ATOM 758 N N . ALA A 1 97 ? -37.681 3.163 -13.581 1.00 93.50 97 ALA A N 1
ATOM 759 C CA . ALA A 1 97 ? -39.018 3.495 -14.074 1.00 93.50 97 ALA A CA 1
ATOM 760 C C . ALA A 1 97 ? -39.902 2.262 -14.328 1.00 93.50 97 ALA A C 1
ATOM 762 O O . ALA A 1 97 ? -41.121 2.355 -14.224 1.00 93.50 97 ALA A O 1
ATOM 763 N N . ARG A 1 98 ? -39.295 1.110 -14.637 1.00 94.94 98 ARG A N 1
ATOM 764 C CA . ARG A 1 98 ? -39.995 -0.163 -14.881 1.00 94.94 98 ARG A CA 1
ATOM 765 C C . ARG A 1 98 ? -40.221 -0.994 -13.617 1.00 94.94 98 ARG A C 1
ATOM 767 O O . ARG A 1 98 ? -40.814 -2.062 -13.700 1.00 94.94 98 ARG A O 1
ATOM 774 N N . CYS A 1 99 ? -39.706 -0.551 -12.475 1.00 94.38 99 CYS A N 1
ATOM 775 C CA . CYS A 1 99 ? -39.751 -1.301 -11.230 1.00 94.38 99 CYS A CA 1
ATOM 776 C C . CYS A 1 99 ? -41.080 -1.079 -10.497 1.00 94.38 99 CYS A C 1
ATOM 778 O O . CYS A 1 99 ? -41.446 0.061 -10.21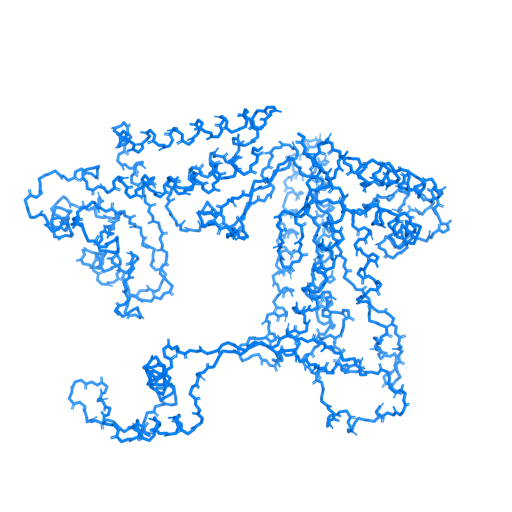3 1.00 94.38 99 CYS A O 1
ATOM 780 N N . ASP A 1 100 ? -41.742 -2.158 -10.074 1.00 92.38 100 ASP A N 1
ATOM 781 C CA . ASP A 1 100 ? -43.002 -2.106 -9.307 1.00 92.38 100 ASP A CA 1
ATOM 782 C C . ASP A 1 100 ? -42.867 -1.366 -7.962 1.00 92.38 100 ASP A C 1
ATOM 784 O O . ASP A 1 100 ? -43.845 -0.904 -7.364 1.00 92.38 100 ASP A O 1
ATOM 788 N N . PHE A 1 101 ? -41.633 -1.242 -7.471 1.00 92.12 101 PHE A N 1
ATOM 789 C CA . PHE A 1 101 ? -41.296 -0.536 -6.241 1.00 92.12 101 PHE A CA 1
ATOM 790 C C . PHE A 1 101 ? -41.029 0.959 -6.428 1.00 92.12 101 PHE A C 1
ATOM 792 O O . PHE A 1 101 ? -40.842 1.653 -5.425 1.00 92.12 101 PHE A O 1
ATOM 799 N N . ASN A 1 102 ? -41.012 1.463 -7.664 1.00 92.50 102 ASN A N 1
ATOM 800 C CA . ASN A 1 102 ? -40.817 2.879 -7.955 1.00 92.50 102 ASN A CA 1
ATOM 801 C C . ASN A 1 102 ? -42.097 3.676 -7.658 1.00 92.50 102 ASN A C 1
ATOM 803 O O . ASN A 1 102 ? -42.862 4.043 -8.547 1.00 92.50 102 ASN A O 1
ATOM 807 N N . LYS A 1 103 ? -42.352 3.887 -6.366 1.00 91.56 103 LYS A N 1
ATOM 808 C CA . LYS A 1 103 ? -43.506 4.615 -5.829 1.00 91.56 103 LYS A CA 1
ATOM 809 C C . LYS A 1 103 ? -43.040 5.906 -5.145 1.00 91.56 103 LYS A C 1
ATOM 811 O O . LYS A 1 103 ? -41.898 5.961 -4.682 1.00 91.56 103 LYS A O 1
ATOM 816 N N . PRO A 1 104 ? -43.907 6.928 -5.013 1.00 90.94 104 PRO A N 1
ATOM 817 C CA . PRO A 1 104 ? -43.591 8.113 -4.220 1.00 90.94 104 PRO A CA 1
ATOM 818 C C . PRO A 1 104 ? -43.089 7.732 -2.820 1.00 90.94 104 PRO A C 1
ATOM 820 O O . PRO A 1 104 ? -43.707 6.920 -2.132 1.00 90.94 104 PRO A O 1
ATOM 823 N N . GLY A 1 105 ? -41.947 8.290 -2.411 1.00 87.56 105 GLY A N 1
ATOM 824 C CA . GLY A 1 105 ? -41.317 7.986 -1.122 1.00 87.56 105 GLY A CA 1
ATOM 825 C C . GLY A 1 105 ? -40.472 6.704 -1.084 1.00 87.56 105 GLY A C 1
ATOM 826 O O . GLY A 1 105 ? -40.043 6.302 -0.000 1.00 87.56 105 GLY A O 1
ATOM 827 N N . ALA A 1 106 ? -40.206 6.055 -2.224 1.00 91.06 106 ALA A N 1
ATOM 828 C CA . ALA A 1 106 ? -39.287 4.922 -2.286 1.00 91.06 106 ALA A CA 1
ATOM 829 C C . ALA A 1 106 ? -37.876 5.317 -1.810 1.00 91.06 106 ALA A C 1
ATOM 831 O O . ALA A 1 106 ? -37.247 6.221 -2.348 1.00 91.06 106 ALA A O 1
ATOM 832 N N . LYS A 1 107 ? -37.357 4.598 -0.808 1.00 94.88 107 LYS A N 1
ATOM 833 C CA . LYS A 1 107 ? -36.023 4.832 -0.217 1.00 94.88 107 LYS A CA 1
ATOM 834 C C . LYS A 1 107 ? -34.951 3.852 -0.708 1.00 94.88 107 LYS A C 1
ATOM 836 O O . LYS A 1 107 ? -33.930 3.688 -0.051 1.00 94.88 107 LYS A O 1
ATOM 841 N N . CYS A 1 108 ? -35.204 3.127 -1.799 1.00 95.38 108 CYS A N 1
ATOM 842 C CA . CYS A 1 108 ? -34.309 2.068 -2.283 1.00 95.38 108 CYS A CA 1
ATOM 843 C C . CYS A 1 108 ? -33.248 2.550 -3.280 1.00 95.38 108 CYS A C 1
ATOM 845 O O . CYS A 1 108 ? -32.385 1.761 -3.651 1.00 95.38 108 CYS A O 1
ATOM 847 N N . GLN A 1 109 ? -33.326 3.798 -3.737 1.00 96.56 109 GLN A N 1
ATOM 848 C CA . GLN A 1 109 ? -32.343 4.414 -4.623 1.00 96.56 109 GLN A CA 1
ATOM 849 C C . GLN A 1 109 ? -31.288 5.108 -3.760 1.00 96.56 109 GLN A C 1
ATOM 851 O O . GLN A 1 109 ? -31.589 6.069 -3.050 1.00 96.56 109 GLN A O 1
ATOM 856 N N . ARG A 1 110 ? -30.067 4.567 -3.758 1.00 97.50 110 ARG A N 1
ATOM 857 C CA . ARG A 1 110 ? -28.916 5.168 -3.080 1.00 97.50 110 ARG A CA 1
ATOM 858 C C . ARG A 1 110 ? -27.961 5.703 -4.130 1.00 97.50 110 ARG A C 1
ATOM 860 O O . ARG A 1 110 ? -27.313 4.904 -4.793 1.00 97.50 110 ARG A O 1
ATOM 867 N N . ASP A 1 111 ? -27.853 7.015 -4.261 1.00 97.88 111 ASP A N 1
ATOM 868 C CA . ASP A 1 111 ? -26.921 7.629 -5.204 1.00 97.88 111 ASP A CA 1
ATOM 869 C C . ASP A 1 111 ? -25.541 7.786 -4.570 1.00 97.88 111 ASP A C 1
ATOM 871 O O . ASP A 1 111 ? -25.400 8.235 -3.429 1.00 97.88 111 ASP A O 1
ATOM 875 N N . MET A 1 112 ? -24.503 7.353 -5.287 1.00 98.25 112 MET A N 1
ATOM 876 C CA . MET A 1 112 ? -23.123 7.474 -4.828 1.00 98.25 112 MET A CA 1
ATOM 877 C C . MET A 1 112 ? -22.219 8.033 -5.916 1.00 98.25 112 MET A C 1
ATOM 879 O O . MET A 1 112 ? -22.241 7.613 -7.077 1.00 98.25 112 MET A O 1
ATOM 883 N N . LYS A 1 113 ? -21.361 8.959 -5.491 1.00 97.94 113 LYS A N 1
ATOM 884 C CA . LYS A 1 113 ? -20.374 9.618 -6.338 1.00 97.94 113 LYS A CA 1
ATOM 885 C C . LYS A 1 113 ? -19.116 8.773 -6.510 1.00 97.94 113 LYS A C 1
ATOM 887 O O . LYS A 1 113 ? -18.661 8.100 -5.583 1.00 97.94 113 LYS A O 1
ATOM 892 N N . TRP A 1 114 ? -18.520 8.852 -7.693 1.00 97.88 114 TRP A N 1
ATOM 893 C CA . TRP A 1 114 ? -17.245 8.228 -8.016 1.00 97.88 114 TRP A CA 1
ATOM 894 C C . TRP A 1 114 ? -16.480 9.007 -9.083 1.00 97.88 114 TRP A C 1
ATOM 896 O O . TRP A 1 114 ? -17.051 9.746 -9.877 1.00 97.88 114 TRP A O 1
ATOM 906 N N . MET A 1 115 ? -15.160 8.827 -9.120 1.00 97.31 115 MET A N 1
ATOM 907 C CA . MET A 1 115 ? -14.299 9.530 -10.071 1.00 97.31 115 MET A CA 1
ATOM 908 C C . MET A 1 115 ? -13.993 8.648 -11.281 1.00 97.31 115 MET A C 1
ATOM 910 O O . MET A 1 115 ? -13.293 7.638 -11.169 1.00 97.31 115 MET A O 1
ATOM 914 N N . TRP A 1 116 ? -14.455 9.058 -12.457 1.00 97.38 116 TRP A N 1
ATOM 915 C CA . TRP A 1 116 ? -14.048 8.466 -13.724 1.00 97.38 116 TRP A CA 1
ATOM 916 C C . TRP A 1 116 ? -12.762 9.119 -14.226 1.00 97.38 116 TRP A C 1
ATOM 918 O O . TRP A 1 116 ? -12.627 10.342 -14.229 1.00 97.38 116 TRP A O 1
ATOM 928 N N . ARG A 1 117 ? -11.812 8.306 -14.699 1.00 96.19 117 ARG A N 1
ATOM 929 C CA . ARG A 1 117 ? -10.586 8.784 -15.348 1.00 96.19 117 ARG A CA 1
ATOM 930 C C . ARG A 1 117 ? -10.449 8.175 -16.736 1.00 96.19 117 ARG A C 1
ATOM 932 O O . ARG A 1 117 ? -10.208 6.977 -16.874 1.00 96.19 117 ARG A O 1
ATOM 939 N N . GLY A 1 118 ? -10.523 9.024 -17.755 1.00 94.94 118 GLY A N 1
ATOM 940 C CA . GLY A 1 118 ? -10.288 8.657 -19.146 1.00 94.94 118 GLY A CA 1
ATOM 941 C C . GLY A 1 118 ? -8.911 9.082 -19.632 1.00 94.94 118 GLY A C 1
ATOM 942 O O . GLY A 1 118 ? -8.475 10.205 -19.384 1.00 94.94 118 GLY A O 1
ATOM 943 N N . GLU A 1 119 ? -8.251 8.201 -20.381 1.00 94.69 119 GLU A N 1
ATOM 944 C CA . GLU A 1 119 ? -7.086 8.539 -21.199 1.00 94.69 119 GLU A CA 1
ATOM 945 C C . GLU A 1 119 ? -7.415 8.273 -22.666 1.00 94.69 119 GLU A C 1
ATOM 947 O O . GLU A 1 119 ? -7.565 7.119 -23.073 1.00 94.69 119 GLU A O 1
ATOM 952 N N . TYR A 1 120 ? -7.516 9.332 -23.463 1.00 93.00 120 TYR A N 1
ATOM 953 C CA . TYR A 1 120 ? -7.917 9.238 -24.864 1.00 93.00 120 TYR A CA 1
ATOM 954 C C . TYR A 1 120 ? -7.049 10.120 -25.763 1.00 93.00 120 TYR A C 1
ATOM 956 O O . TYR A 1 120 ? -6.276 10.961 -25.300 1.00 93.00 120 TYR A O 1
ATOM 964 N N . SER A 1 121 ? -7.122 9.858 -27.065 1.00 92.81 121 SER A N 1
ATOM 965 C CA . SER A 1 121 ? -6.390 10.615 -28.079 1.00 92.81 121 SER A CA 1
ATOM 966 C C . SER A 1 121 ? -6.878 12.071 -28.132 1.00 92.81 121 SER A C 1
ATOM 968 O O . SER A 1 121 ? -8.086 12.280 -28.055 1.00 92.81 121 SER A O 1
ATOM 970 N N . PRO A 1 122 ? -5.995 13.076 -28.294 1.00 94.56 122 PRO A N 1
ATOM 971 C CA . PRO A 1 122 ? -6.418 14.463 -28.497 1.00 94.56 122 PRO A CA 1
ATOM 972 C C . PRO A 1 122 ? -7.147 14.696 -29.829 1.00 94.56 122 PRO A C 1
ATOM 974 O O . PRO A 1 122 ? -7.803 15.723 -29.967 1.00 94.56 122 PRO A O 1
ATOM 977 N N . ALA A 1 123 ? -7.009 13.784 -30.797 1.00 94.94 123 ALA A N 1
ATOM 978 C CA . ALA A 1 123 ? -7.61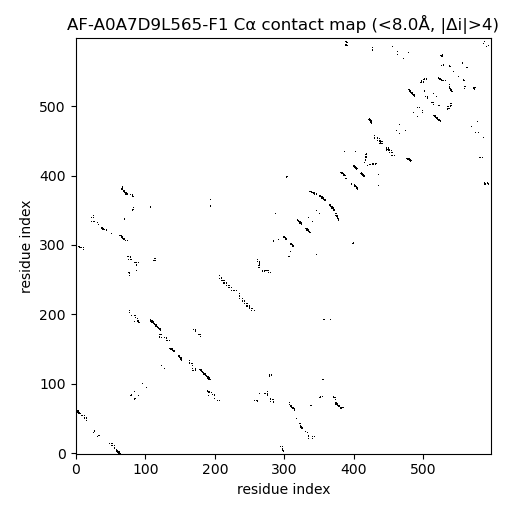2 13.932 -32.116 1.00 94.94 123 ALA A CA 1
ATOM 979 C C . ALA A 1 123 ? -9.145 13.894 -32.056 1.00 94.94 123 ALA A C 1
ATOM 981 O O . ALA A 1 123 ? -9.746 13.064 -31.369 1.00 94.94 123 ALA A O 1
ATOM 982 N N . SER A 1 124 ? -9.766 14.764 -32.843 1.00 95.25 124 SER A N 1
ATOM 983 C CA . SER A 1 124 ? -11.200 14.776 -33.098 1.00 95.25 124 SER A CA 1
ATOM 984 C C . SER A 1 124 ? -11.645 13.568 -33.930 1.00 95.25 124 SER A C 1
ATOM 986 O O . SER A 1 124 ? -10.852 12.874 -34.575 1.00 95.25 124 SER A O 1
ATOM 988 N N . ARG A 1 125 ? -12.962 13.335 -33.962 1.00 94.56 125 ARG A N 1
ATOM 989 C CA . ARG A 1 125 ? -13.570 12.279 -34.783 1.00 94.56 125 ARG A CA 1
ATOM 990 C C . ARG A 1 125 ? -13.234 12.432 -36.271 1.00 94.56 125 ARG A C 1
ATOM 992 O O . ARG A 1 125 ? -12.984 11.423 -36.923 1.00 94.56 125 ARG A O 1
ATOM 999 N N . ASN A 1 126 ? -13.194 13.664 -36.780 1.00 96.12 126 ASN A N 1
ATOM 1000 C CA . ASN A 1 126 ? -12.898 13.942 -38.188 1.00 96.12 126 ASN A CA 1
ATOM 1001 C C . ASN A 1 126 ? -11.449 13.577 -38.529 1.00 96.12 126 ASN A C 1
ATOM 1003 O O . ASN A 1 126 ? -11.197 12.907 -39.522 1.00 96.12 126 ASN A O 1
ATOM 1007 N N . GLU A 1 127 ? -10.495 13.936 -37.671 1.00 95.44 127 GLU A N 1
ATOM 1008 C CA . GLU A 1 127 ? -9.084 13.587 -37.878 1.00 95.44 127 GLU A CA 1
ATOM 1009 C C . GLU A 1 127 ? -8.856 12.077 -37.808 1.00 95.44 127 GLU A C 1
ATOM 1011 O O . GLU A 1 127 ? -8.114 11.523 -38.619 1.00 95.44 127 GLU A O 1
ATOM 1016 N N . TYR A 1 128 ? -9.538 11.390 -36.885 1.00 95.12 128 TYR A N 1
ATOM 1017 C CA . TYR A 1 128 ? -9.527 9.930 -36.845 1.00 95.12 128 TYR A CA 1
ATOM 1018 C C . TYR A 1 128 ? -10.076 9.319 -38.144 1.00 95.12 128 TYR A C 1
ATOM 1020 O O . TYR A 1 128 ? -9.479 8.383 -38.673 1.00 95.12 128 TYR A O 1
ATOM 1028 N N . GLN A 1 129 ? -11.169 9.858 -38.694 1.00 95.50 129 GLN A N 1
ATOM 1029 C CA . GLN A 1 129 ? -11.727 9.390 -39.966 1.00 95.50 129 GLN A CA 1
ATOM 1030 C C . GLN A 1 129 ? -10.756 9.594 -41.134 1.00 95.50 129 GLN A C 1
ATOM 1032 O O . GLN A 1 129 ? -10.563 8.666 -41.916 1.00 95.50 129 GLN A O 1
ATOM 1037 N N . THR A 1 130 ? -10.086 10.745 -41.217 1.00 94.69 130 THR A N 1
ATOM 1038 C CA . THR A 1 130 ? -9.056 10.999 -42.237 1.00 94.69 130 THR A CA 1
ATOM 1039 C C . THR A 1 130 ? -7.899 10.005 -42.127 1.00 94.69 130 THR A C 1
ATOM 1041 O O . THR A 1 130 ? -7.457 9.448 -43.129 1.00 94.69 130 THR A O 1
ATOM 1044 N N . ILE A 1 131 ? -7.426 9.729 -40.909 1.00 93.38 131 ILE A N 1
ATOM 1045 C CA . ILE A 1 131 ? -6.371 8.733 -40.666 1.00 93.38 131 ILE A CA 1
ATOM 1046 C C . ILE A 1 131 ? -6.823 7.338 -41.096 1.00 93.38 131 ILE A C 1
ATOM 1048 O O . ILE A 1 131 ? -6.050 6.594 -41.696 1.00 93.38 131 ILE A O 1
ATOM 1052 N N . LYS A 1 132 ? -8.075 6.982 -40.808 1.00 92.94 132 LYS A N 1
ATOM 1053 C CA . LYS A 1 132 ? -8.637 5.697 -41.214 1.00 92.94 132 LYS A CA 1
ATOM 1054 C C . LYS A 1 132 ? -8.685 5.564 -42.739 1.00 92.94 132 LYS A C 1
ATOM 1056 O O . LYS A 1 132 ? -8.222 4.555 -43.254 1.00 92.94 132 LYS A O 1
ATOM 1061 N N . GLN A 1 133 ? -9.138 6.595 -43.453 1.00 92.94 133 GLN A N 1
ATOM 1062 C CA . GLN A 1 133 ? -9.143 6.609 -44.922 1.00 92.94 133 GLN A CA 1
ATOM 1063 C C . GLN A 1 133 ? -7.731 6.470 -45.505 1.00 92.94 133 GLN A C 1
ATOM 1065 O O . GLN A 1 133 ? -7.531 5.744 -46.473 1.00 92.94 133 GLN A O 1
ATOM 1070 N N . GLN A 1 134 ? -6.727 7.111 -44.895 1.00 91.75 134 GLN A N 1
ATOM 1071 C CA . GLN A 1 134 ? -5.328 6.934 -45.303 1.00 91.75 134 GLN A CA 1
ATOM 1072 C C . GLN A 1 134 ? -4.872 5.478 -45.144 1.00 91.75 134 GLN A C 1
ATOM 1074 O O . GLN A 1 134 ? -4.258 4.929 -46.054 1.00 91.75 134 GLN A O 1
ATOM 1079 N N . LEU A 1 135 ? -5.201 4.842 -44.015 1.00 91.94 135 LEU A N 1
ATOM 1080 C CA . LEU A 1 135 ? -4.869 3.436 -43.771 1.00 91.94 135 LEU A CA 1
ATOM 1081 C C . LEU A 1 135 ? -5.588 2.488 -44.740 1.00 91.94 135 LEU A C 1
ATOM 1083 O O . LEU A 1 135 ? -5.009 1.480 -45.128 1.00 91.94 135 LEU A O 1
ATOM 1087 N N . GLU A 1 136 ? -6.816 2.806 -45.154 1.00 90.25 136 GLU A N 1
ATOM 1088 C CA . GLU A 1 136 ? -7.603 1.986 -46.086 1.00 90.25 136 GLU A CA 1
ATOM 1089 C C . GLU A 1 136 ? -6.984 1.900 -47.492 1.00 90.25 136 GLU A C 1
ATOM 1091 O O . GLU A 1 136 ? -7.127 0.875 -48.159 1.00 90.25 136 GLU A O 1
ATOM 1096 N N . VAL A 1 137 ? -6.251 2.935 -47.918 1.00 90.94 137 VAL A N 1
ATOM 1097 C CA . VAL A 1 137 ? -5.592 3.000 -49.238 1.00 90.94 137 VAL A CA 1
ATOM 1098 C C . VAL A 1 137 ? -4.146 2.475 -49.195 1.00 90.94 137 VAL A C 1
ATOM 1100 O O . VAL A 1 137 ? -3.543 2.200 -50.236 1.00 90.94 137 VAL A O 1
ATOM 1103 N N . GLU A 1 138 ? -3.566 2.298 -48.006 1.00 88.06 138 GLU A N 1
ATOM 1104 C CA . GLU A 1 138 ? -2.198 1.801 -47.858 1.00 88.06 138 GLU A CA 1
ATOM 1105 C C . GLU A 1 138 ? -2.063 0.325 -48.255 1.00 88.06 138 GLU A C 1
ATOM 1107 O O . GLU A 1 138 ? -2.835 -0.544 -47.845 1.00 88.06 138 GLU A O 1
ATOM 1112 N N . LYS A 1 139 ? -1.011 0.027 -49.030 1.00 85.38 139 LYS A N 1
ATOM 1113 C CA . LYS A 1 139 ? -0.598 -1.348 -49.325 1.00 85.38 139 LYS A CA 1
ATOM 1114 C C . LYS A 1 139 ? 0.229 -1.879 -48.166 1.00 85.38 139 LYS A C 1
ATOM 1116 O O . LYS A 1 139 ? 1.331 -1.399 -47.904 1.00 85.38 139 LYS A O 1
ATOM 1121 N N . ILE A 1 140 ? -0.305 -2.881 -47.486 1.00 86.12 140 ILE A N 1
ATOM 1122 C CA . ILE A 1 140 ? 0.311 -3.474 -46.304 1.00 86.12 140 ILE A CA 1
ATOM 1123 C C . ILE A 1 140 ? 1.174 -4.645 -46.773 1.00 86.12 140 ILE A C 1
ATOM 1125 O O . ILE A 1 140 ? 0.699 -5.437 -47.584 1.00 86.12 140 ILE A O 1
ATOM 1129 N N . PRO A 1 141 ? 2.426 -4.792 -46.314 1.00 84.81 141 PRO A N 1
ATOM 1130 C CA . PRO A 1 141 ? 3.243 -5.939 -46.688 1.00 84.81 141 PRO A CA 1
ATOM 1131 C C . PRO A 1 141 ? 2.547 -7.276 -46.386 1.00 84.81 141 PRO A C 1
ATOM 1133 O O . PRO A 1 141 ? 1.772 -7.404 -45.423 1.00 84.81 141 PRO A O 1
ATOM 1136 N N . GLY A 1 142 ? 2.835 -8.271 -47.225 1.00 81.12 142 GLY A N 1
ATOM 1137 C CA . GLY A 1 142 ? 2.505 -9.664 -46.946 1.00 81.12 142 GLY A CA 1
ATOM 1138 C C . GLY A 1 142 ? 3.166 -10.157 -45.652 1.00 81.12 142 GLY A C 1
ATOM 1139 O O . GLY A 1 142 ? 4.015 -9.466 -45.085 1.00 81.12 142 GLY A O 1
ATOM 1140 N N . LEU A 1 143 ? 2.711 -11.294 -45.124 1.00 80.12 143 LEU A N 1
ATOM 1141 C CA . LEU A 1 143 ? 3.228 -11.815 -43.852 1.00 80.12 143 LEU A CA 1
ATOM 1142 C C . LEU A 1 143 ? 4.647 -12.356 -44.029 1.00 80.12 143 LEU A C 1
ATOM 1144 O O . LEU A 1 143 ? 5.506 -12.079 -43.194 1.00 80.12 143 LEU A O 1
ATOM 1148 N N . GLU A 1 144 ? 4.887 -13.043 -45.144 1.00 82.44 144 GLU A N 1
ATOM 1149 C CA . GLU A 1 144 ? 6.178 -13.623 -45.489 1.00 82.44 144 GLU A CA 1
ATOM 1150 C C . GLU A 1 144 ? 6.867 -12.872 -46.648 1.00 82.44 144 GLU A C 1
ATOM 1152 O O . GLU A 1 144 ? 6.211 -12.201 -47.457 1.00 82.44 144 GLU A O 1
ATOM 1157 N N . PRO A 1 145 ? 8.205 -12.967 -46.770 1.00 79.25 145 PRO A N 1
ATOM 1158 C CA . PRO A 1 145 ? 8.930 -12.422 -47.914 1.00 79.25 145 PRO A CA 1
ATOM 1159 C C . PRO A 1 145 ? 8.435 -13.028 -49.240 1.00 79.25 145 PRO A C 1
ATOM 1161 O O . PRO A 1 145 ? 8.621 -14.214 -49.493 1.00 79.25 145 PRO A O 1
ATOM 1164 N N . GLY A 1 146 ? 7.836 -12.201 -50.103 1.00 80.50 146 GLY A N 1
ATOM 1165 C CA . GLY A 1 146 ? 7.307 -12.610 -51.415 1.00 80.50 146 GLY A CA 1
ATOM 1166 C C . GLY A 1 146 ? 5.778 -12.689 -51.500 1.00 80.50 146 GLY A C 1
ATOM 1167 O O . GLY A 1 146 ? 5.246 -12.771 -52.606 1.00 80.50 146 GLY A O 1
ATOM 1168 N N . ASP A 1 147 ? 5.072 -12.593 -50.371 1.00 83.62 147 ASP A N 1
ATOM 1169 C CA . ASP A 1 147 ? 3.608 -12.543 -50.344 1.00 83.62 147 ASP A CA 1
ATOM 1170 C C . ASP A 1 147 ? 3.053 -11.266 -51.012 1.00 83.62 147 ASP A C 1
ATOM 1172 O O . ASP A 1 147 ? 3.661 -10.188 -50.919 1.00 83.62 147 ASP A O 1
ATOM 1176 N N . PRO A 1 148 ? 1.859 -11.334 -51.638 1.00 84.50 148 PRO A N 1
ATOM 1177 C CA . PRO A 1 148 ? 1.214 -10.158 -52.203 1.00 84.50 148 PRO A CA 1
ATOM 1178 C C . PRO A 1 148 ? 0.838 -9.145 -51.104 1.00 84.50 148 PRO A C 1
ATOM 1180 O O . PRO A 1 148 ? 0.508 -9.531 -49.977 1.00 84.50 148 PRO A O 1
ATOM 1183 N N . PRO A 1 149 ? 0.826 -7.835 -51.417 1.00 85.50 149 PRO A N 1
ATOM 1184 C CA . PRO A 1 149 ? 0.378 -6.823 -50.473 1.00 85.50 149 PRO A CA 1
ATOM 1185 C C . PRO A 1 149 ? -1.066 -7.064 -50.021 1.00 85.50 149 PRO A C 1
ATOM 1187 O O . PRO A 1 149 ? -1.959 -7.315 -50.831 1.00 85.50 149 PRO A O 1
ATOM 1190 N N . ARG A 1 150 ? -1.298 -6.933 -48.718 1.00 88.25 150 ARG A N 1
ATOM 1191 C CA . ARG A 1 150 ? -2.605 -7.042 -48.074 1.00 88.25 150 ARG A CA 1
ATOM 1192 C C . ARG A 1 150 ? -3.300 -5.684 -48.051 1.00 88.25 150 ARG A C 1
ATOM 1194 O O . ARG A 1 150 ? -2.655 -4.637 -47.970 1.00 88.25 150 ARG A O 1
ATOM 1201 N N . SER A 1 151 ? -4.629 -5.704 -48.091 1.00 87.62 151 SER A N 1
ATOM 1202 C CA . SER A 1 151 ? -5.449 -4.507 -47.885 1.00 87.62 151 SER A CA 1
ATOM 1203 C C . SER A 1 151 ? -5.817 -4.361 -46.412 1.00 87.62 151 SER A C 1
ATOM 1205 O O . SER A 1 151 ? -5.946 -5.354 -45.691 1.00 87.62 151 SER A O 1
ATOM 1207 N N . PHE A 1 152 ? -6.064 -3.133 -45.962 1.00 87.25 152 PHE A N 1
ATOM 1208 C CA . PHE A 1 152 ? -6.482 -2.874 -44.584 1.00 87.25 152 PHE A CA 1
ATOM 1209 C C . PHE A 1 152 ? -7.746 -3.653 -44.189 1.00 87.25 152 PHE A C 1
ATOM 1211 O O . PHE A 1 152 ? -7.834 -4.187 -43.086 1.00 87.25 152 PHE A O 1
ATOM 1218 N N . HIS A 1 153 ? -8.710 -3.798 -45.103 1.00 87.69 153 HIS A N 1
ATOM 1219 C CA . HIS A 1 153 ? -9.944 -4.546 -44.848 1.00 87.69 153 HIS A CA 1
ATOM 1220 C C . HIS A 1 153 ? -9.730 -6.056 -44.685 1.00 87.69 153 HIS A C 1
ATOM 1222 O O . HIS A 1 153 ? -10.515 -6.682 -43.975 1.00 87.69 153 HIS A O 1
ATOM 1228 N N . SER A 1 154 ? -8.674 -6.610 -45.292 1.00 86.75 154 SER A N 1
ATOM 1229 C CA . SER A 1 154 ? -8.307 -8.030 -45.186 1.00 86.75 154 SER A CA 1
ATOM 1230 C C . SER A 1 154 ? -7.629 -8.395 -43.860 1.00 86.75 154 SER A C 1
ATOM 1232 O O . SER A 1 154 ? -7.486 -9.575 -43.549 1.00 86.75 154 SER A O 1
ATOM 1234 N N . LEU A 1 155 ? -7.224 -7.397 -43.068 1.00 87.06 155 LEU A N 1
ATOM 1235 C CA . LEU A 1 155 ? -6.586 -7.611 -41.775 1.00 87.06 155 LEU A CA 1
ATOM 1236 C C . LEU A 1 155 ? -7.579 -8.035 -40.693 1.00 87.06 155 LEU A C 1
ATOM 1238 O O . LEU A 1 155 ? -8.754 -7.647 -40.692 1.00 87.06 155 LEU A O 1
ATOM 1242 N N . MET A 1 156 ? -7.065 -8.743 -39.688 1.00 88.75 156 MET A N 1
ATOM 1243 C CA . MET A 1 156 ? -7.833 -9.049 -38.486 1.00 88.75 156 MET A CA 1
ATOM 1244 C C . MET A 1 156 ? -8.166 -7.771 -37.703 1.00 88.75 156 MET A C 1
ATOM 1246 O O . MET A 1 156 ? -7.409 -6.800 -37.691 1.00 88.75 156 MET A O 1
ATOM 1250 N N . ASN A 1 157 ? -9.280 -7.783 -36.964 1.00 88.25 157 ASN A N 1
ATOM 1251 C CA . ASN A 1 157 ? -9.711 -6.649 -36.133 1.00 88.25 157 ASN A CA 1
ATOM 1252 C C . ASN A 1 157 ? -8.616 -6.137 -35.182 1.00 88.25 157 ASN A C 1
ATOM 1254 O O . ASN A 1 157 ? -8.481 -4.930 -34.990 1.00 88.25 157 ASN A O 1
ATOM 1258 N N . SER A 1 158 ? -7.827 -7.041 -34.598 1.00 88.38 158 SER A N 1
ATOM 1259 C CA . SER A 1 158 ? -6.716 -6.698 -33.706 1.00 88.38 158 SER A CA 1
ATOM 1260 C C . SER A 1 158 ? -5.578 -5.977 -34.428 1.00 88.38 158 SER A C 1
ATOM 1262 O O . SER A 1 158 ? -5.055 -4.994 -33.904 1.00 88.38 158 SER A O 1
ATOM 1264 N N . GLU A 1 159 ? -5.216 -6.437 -35.627 1.00 88.06 159 GLU A N 1
ATOM 1265 C CA . GLU A 1 159 ? -4.169 -5.829 -36.456 1.00 88.06 159 GLU A CA 1
ATOM 1266 C C . GLU A 1 159 ? -4.600 -4.435 -36.923 1.00 88.06 159 GLU A C 1
ATOM 1268 O O . GLU A 1 159 ? -3.846 -3.472 -36.761 1.00 88.06 159 GLU A O 1
ATOM 1273 N N . ARG A 1 160 ? -5.850 -4.302 -37.394 1.00 89.38 160 ARG A N 1
ATOM 1274 C CA . ARG A 1 160 ? -6.447 -3.005 -37.753 1.00 89.38 160 ARG A CA 1
ATOM 1275 C C . ARG A 1 160 ? -6.384 -2.020 -36.594 1.00 89.38 160 ARG A C 1
ATOM 1277 O O . ARG A 1 160 ? -5.834 -0.932 -36.742 1.00 89.38 160 ARG A O 1
ATOM 1284 N N . ALA A 1 161 ? -6.862 -2.426 -35.417 1.00 89.88 161 ALA A N 1
ATOM 1285 C CA . ALA A 1 161 ? -6.851 -1.580 -34.227 1.00 89.88 161 ALA A CA 1
ATOM 1286 C C . ALA A 1 161 ? -5.428 -1.162 -33.813 1.00 89.88 161 ALA A C 1
ATOM 1288 O O . ALA A 1 161 ? -5.218 -0.042 -33.345 1.00 89.88 161 ALA A O 1
ATOM 1289 N N . GLN A 1 162 ? -4.431 -2.036 -33.987 1.00 89.88 162 GLN A N 1
ATOM 1290 C CA . GLN A 1 162 ? -3.037 -1.715 -33.689 1.00 89.88 162 GLN A CA 1
ATOM 1291 C C . GLN A 1 162 ? -2.456 -0.698 -34.678 1.00 89.88 162 GLN A C 1
ATOM 1293 O O . GLN A 1 162 ? -1.783 0.242 -34.245 1.00 89.88 162 GLN A O 1
ATOM 1298 N N . MET A 1 163 ? -2.731 -0.854 -35.975 1.00 90.62 163 MET A N 1
ATOM 1299 C CA . MET A 1 163 ? -2.311 0.100 -37.005 1.00 90.62 163 MET A CA 1
ATOM 1300 C C . MET A 1 163 ? -2.973 1.464 -36.815 1.00 90.62 163 MET A C 1
ATOM 1302 O O . MET A 1 163 ? -2.267 2.473 -36.776 1.00 90.62 163 MET A O 1
ATOM 1306 N N . GLU A 1 164 ? -4.291 1.492 -36.595 1.00 92.25 164 GLU A N 1
ATOM 1307 C CA . GLU A 1 164 ? -5.039 2.713 -36.281 1.00 92.25 164 GLU A CA 1
ATOM 1308 C C . GLU A 1 164 ? -4.447 3.416 -35.060 1.00 92.25 164 GLU A C 1
ATOM 1310 O O . GLU A 1 164 ? -4.116 4.597 -35.117 1.00 92.25 164 GLU A O 1
ATOM 1315 N N . LYS A 1 165 ? -4.229 2.683 -33.963 1.00 91.88 165 LYS A N 1
ATOM 1316 C CA . LYS A 1 165 ? -3.669 3.247 -32.731 1.00 91.88 165 LYS A CA 1
ATOM 1317 C C . LYS A 1 165 ? -2.254 3.788 -32.927 1.00 91.88 165 LYS A C 1
ATOM 1319 O O . LYS A 1 165 ? -1.931 4.836 -32.368 1.00 91.88 165 LYS A O 1
ATOM 1324 N N . LYS A 1 166 ? -1.410 3.089 -33.694 1.00 91.94 166 LYS A N 1
ATOM 1325 C CA . LYS A 1 166 ? -0.044 3.532 -34.004 1.00 91.94 166 LYS A CA 1
ATOM 1326 C C . LYS A 1 166 ? -0.072 4.824 -34.818 1.00 91.94 166 LYS A C 1
ATOM 1328 O O . LYS A 1 166 ? 0.545 5.804 -34.406 1.00 91.94 166 LYS A O 1
ATOM 1333 N N . ARG A 1 167 ? -0.832 4.852 -35.918 1.00 92.62 167 ARG A N 1
ATOM 1334 C CA . ARG A 1 167 ? -0.922 6.025 -36.795 1.00 92.62 167 ARG A CA 1
ATOM 1335 C C . ARG A 1 167 ? -1.546 7.221 -36.081 1.00 92.62 167 ARG A C 1
ATOM 1337 O O . ARG A 1 167 ? -1.042 8.333 -36.202 1.00 92.62 167 ARG A O 1
ATOM 1344 N N . LEU A 1 168 ? -2.587 6.985 -35.283 1.00 93.81 168 LEU A N 1
ATOM 1345 C CA . LEU A 1 168 ? -3.221 8.014 -34.465 1.00 93.81 168 LEU A CA 1
ATOM 1346 C C . LEU A 1 168 ? -2.244 8.593 -33.435 1.00 93.81 168 LEU A C 1
ATOM 1348 O O . LEU A 1 168 ? -2.164 9.806 -33.294 1.00 93.81 168 LEU A O 1
ATOM 1352 N N . ALA A 1 169 ? -1.449 7.758 -32.759 1.00 93.00 169 ALA A N 1
ATOM 1353 C CA . ALA A 1 169 ? -0.443 8.238 -31.813 1.00 93.00 169 ALA A CA 1
ATOM 1354 C C . ALA A 1 169 ? 0.644 9.088 -32.495 1.00 93.00 169 ALA A C 1
ATOM 1356 O O . ALA A 1 169 ? 1.014 10.140 -31.971 1.00 93.00 169 ALA A O 1
ATOM 1357 N N . GLU A 1 170 ? 1.130 8.668 -33.665 1.00 93.56 170 GLU A N 1
ATOM 1358 C CA . GLU A 1 170 ? 2.103 9.426 -34.463 1.00 93.56 170 GLU A CA 1
ATOM 1359 C C . GLU A 1 170 ? 1.535 10.773 -34.927 1.00 93.56 170 GLU A C 1
ATOM 1361 O O . GLU A 1 170 ? 2.197 11.803 -34.779 1.00 93.56 170 GLU A O 1
ATOM 1366 N N . TYR A 1 171 ? 0.298 10.779 -35.438 1.00 94.94 171 TYR A N 1
ATOM 1367 C CA . TYR A 1 171 ? -0.409 12.003 -35.809 1.00 94.94 171 TYR A CA 1
ATOM 1368 C C . TYR A 1 171 ? -0.529 12.942 -34.612 1.00 94.94 171 TYR A C 1
ATOM 1370 O O . TYR A 1 171 ? -0.122 14.099 -34.689 1.00 94.94 171 TYR A O 1
ATOM 1378 N N . CYS A 1 172 ? -1.010 12.435 -33.476 1.00 94.50 172 CYS A N 1
ATOM 1379 C CA . CYS A 1 172 ? -1.218 13.258 -32.297 1.00 94.50 172 CYS A CA 1
ATOM 1380 C C . CYS A 1 172 ? 0.087 13.832 -31.745 1.00 94.50 172 CYS A C 1
ATOM 1382 O O . CYS A 1 172 ? 0.135 14.997 -31.351 1.00 94.50 172 CYS A O 1
ATOM 1384 N N . HIS A 1 173 ? 1.172 13.057 -31.780 1.00 92.88 173 HIS A N 1
ATOM 1385 C CA . HIS A 1 173 ? 2.490 13.558 -31.416 1.00 92.88 173 HIS A CA 1
ATOM 1386 C C . HIS A 1 173 ? 2.947 14.702 -32.336 1.00 92.88 173 HIS A C 1
ATOM 1388 O O . HIS A 1 173 ? 3.483 15.698 -31.854 1.00 92.88 173 HIS A O 1
ATOM 1394 N N . LYS A 1 174 ? 2.696 14.604 -33.647 1.00 94.44 174 LYS A N 1
ATOM 1395 C CA . LYS A 1 174 ? 3.054 15.656 -34.609 1.00 94.44 174 LYS A CA 1
ATOM 1396 C C . LYS A 1 174 ? 2.184 16.907 -34.454 1.00 94.44 174 LYS A C 1
ATOM 1398 O O . LYS A 1 174 ? 2.743 17.995 -34.308 1.00 94.44 174 LYS A O 1
ATOM 1403 N N . ALA A 1 175 ? 0.861 16.738 -34.454 1.00 94.88 175 ALA A N 1
ATOM 1404 C CA . ALA A 1 175 ? -0.126 17.818 -34.471 1.00 94.88 175 ALA A CA 1
ATOM 1405 C C . ALA A 1 175 ? -0.314 18.493 -33.102 1.00 94.88 175 ALA A C 1
ATOM 1407 O O . ALA A 1 175 ? -0.373 19.715 -33.023 1.00 94.88 175 ALA A O 1
ATOM 1408 N N . TYR A 1 176 ? -0.346 17.720 -32.011 1.00 93.56 176 TYR A N 1
ATOM 1409 C CA . TYR A 1 176 ? -0.654 18.226 -30.664 1.00 93.56 176 TYR A CA 1
ATOM 1410 C C . TYR A 1 176 ? 0.529 18.204 -29.694 1.00 93.56 176 TYR A C 1
ATOM 1412 O O . TYR A 1 176 ? 0.365 18.590 -28.537 1.00 93.56 176 TYR A O 1
ATOM 1420 N N . LYS A 1 177 ? 1.700 17.696 -30.112 1.00 93.81 177 LYS A N 1
ATOM 1421 C CA . LYS A 1 177 ? 2.879 17.466 -29.246 1.00 93.81 177 LYS A CA 1
ATOM 1422 C C . LYS A 1 177 ? 2.613 16.539 -28.052 1.00 93.81 177 LYS A C 1
ATOM 1424 O O . LYS A 1 177 ? 3.436 16.428 -27.149 1.00 93.81 177 LYS A O 1
ATOM 1429 N N . LYS A 1 178 ? 1.488 15.818 -28.066 1.00 91.56 178 LYS A N 1
ATOM 1430 C CA . LYS A 1 178 ? 1.070 14.857 -27.038 1.00 91.56 178 LYS A CA 1
ATOM 1431 C C . LYS A 1 178 ? 0.292 13.714 -27.675 1.00 91.56 178 LYS A C 1
ATOM 1433 O O . LYS A 1 178 ? -0.452 13.914 -28.626 1.00 91.56 178 LYS A O 1
ATOM 1438 N N . THR A 1 179 ? 0.448 12.510 -27.140 1.00 90.06 179 THR A N 1
ATOM 1439 C CA . THR A 1 179 ? -0.229 11.305 -27.652 1.00 90.06 179 THR A CA 1
ATOM 1440 C C . THR A 1 179 ? -1.563 11.031 -26.970 1.00 90.06 179 THR A C 1
ATOM 1442 O O . THR A 1 179 ? -2.402 10.327 -27.526 1.00 90.06 179 THR A O 1
ATOM 1445 N N . LYS A 1 180 ? -1.771 11.569 -25.767 1.00 93.44 180 LYS A N 1
ATOM 1446 C CA . LYS A 1 180 ? -2.977 11.364 -24.967 1.00 93.44 180 LYS A CA 1
ATOM 1447 C C . LYS A 1 180 ? -3.334 12.622 -24.184 1.00 93.44 180 LYS A C 1
ATOM 1449 O O . LYS A 1 180 ? -2.456 13.415 -23.846 1.00 93.44 180 LYS A O 1
ATOM 1454 N N . ILE A 1 181 ? -4.613 12.752 -23.858 1.00 94.19 181 ILE A N 1
ATOM 1455 C CA . ILE A 1 181 ? -5.137 13.673 -22.852 1.00 94.19 181 ILE A CA 1
ATOM 1456 C C . ILE A 1 181 ? -5.771 12.833 -21.744 1.00 94.19 181 ILE A C 1
ATOM 1458 O O . ILE A 1 181 ? -6.440 11.834 -22.014 1.00 94.19 181 ILE A O 1
ATOM 1462 N N . THR A 1 182 ? -5.540 13.248 -20.502 1.00 96.06 182 THR A N 1
ATOM 1463 C CA . THR A 1 182 ? -6.177 12.668 -19.322 1.00 96.06 182 THR A CA 1
ATOM 1464 C C . THR A 1 182 ? -7.287 13.600 -18.862 1.00 96.06 182 THR A C 1
ATOM 1466 O O . THR A 1 182 ? -7.036 14.788 -18.664 1.00 96.06 182 THR A O 1
ATOM 1469 N N . LYS A 1 183 ? -8.490 13.063 -18.662 1.00 96.00 183 LYS A N 1
ATOM 1470 C CA . LYS A 1 183 ? -9.622 13.782 -18.068 1.00 96.00 183 LYS A CA 1
ATOM 1471 C C . LYS A 1 183 ? -10.119 13.017 -16.849 1.00 96.00 183 LYS A C 1
ATOM 1473 O O . LYS A 1 183 ? -10.187 11.788 -16.882 1.00 96.00 183 LYS A O 1
ATOM 1478 N N . VAL A 1 184 ? -10.432 13.747 -15.786 1.00 96.19 184 VAL A N 1
ATOM 1479 C CA . VAL A 1 184 ? -11.025 13.211 -14.559 1.00 96.19 184 VAL A CA 1
ATOM 1480 C C . VAL A 1 184 ? -12.372 13.896 -14.363 1.00 96.19 184 VAL A C 1
ATOM 1482 O O . VAL A 1 184 ? -12.447 15.119 -14.458 1.00 96.19 184 VAL A O 1
ATOM 1485 N N . GLU A 1 185 ? -13.424 13.114 -14.149 1.00 96.62 185 GLU A N 1
ATOM 1486 C CA . GLU A 1 185 ? -14.805 13.585 -14.005 1.00 96.62 185 GLU A CA 1
ATOM 1487 C C . GLU A 1 185 ? -15.431 12.936 -12.771 1.00 96.62 185 GLU A C 1
ATOM 1489 O O . GLU A 1 185 ? -15.281 11.730 -12.576 1.00 96.62 185 GLU A O 1
ATOM 1494 N N . GLU A 1 186 ? -16.138 13.717 -11.956 1.00 97.56 186 GLU A N 1
ATOM 1495 C CA . GLU A 1 186 ? -17.049 13.155 -10.958 1.00 97.56 186 GLU A CA 1
ATOM 1496 C C . GLU A 1 186 ? -18.300 12.646 -11.682 1.00 97.56 186 GLU A C 1
ATOM 1498 O O . GLU A 1 186 ? -18.863 13.333 -12.537 1.00 97.56 186 GLU A O 1
ATOM 1503 N N . ARG A 1 187 ? -18.697 11.416 -11.374 1.00 97.50 187 ARG A N 1
ATOM 1504 C CA . ARG A 1 187 ? -19.910 10.763 -11.856 1.00 97.50 187 ARG A CA 1
ATOM 1505 C C . ARG A 1 187 ? -20.716 10.277 -10.671 1.00 97.50 187 ARG A C 1
ATOM 1507 O O . ARG A 1 187 ? -20.184 10.094 -9.580 1.00 97.50 187 ARG A O 1
ATOM 1514 N N . GLU A 1 188 ? -21.987 10.032 -10.912 1.00 97.81 188 GLU A N 1
ATOM 1515 C CA . GLU A 1 188 ? -22.920 9.520 -9.923 1.00 97.81 188 GLU A CA 1
ATOM 1516 C C . GLU A 1 188 ? -23.595 8.270 -10.476 1.00 97.81 188 GLU A C 1
ATOM 1518 O O . GLU A 1 188 ? -23.726 8.091 -11.690 1.00 97.81 188 GLU A O 1
ATOM 1523 N N . THR A 1 189 ? -23.925 7.334 -9.598 1.00 98.19 189 THR A N 1
ATOM 1524 C CA . THR A 1 189 ? -24.603 6.095 -9.973 1.00 98.19 189 THR A CA 1
ATOM 1525 C C . THR A 1 189 ? -25.559 5.697 -8.867 1.00 98.19 189 THR A C 1
ATOM 1527 O O . THR A 1 189 ? -25.198 5.760 -7.692 1.00 98.19 189 THR A O 1
ATOM 1530 N N . THR A 1 190 ? -26.756 5.272 -9.262 1.00 98.12 190 THR A N 1
ATOM 1531 C CA . THR A 1 190 ? -27.805 4.809 -8.359 1.00 98.12 190 THR A CA 1
ATOM 1532 C C . THR A 1 190 ? -27.629 3.324 -8.057 1.00 98.12 190 THR A C 1
ATOM 1534 O O . THR A 1 190 ? -27.554 2.487 -8.959 1.00 98.12 190 THR A O 1
ATOM 1537 N N . ILE A 1 191 ? -27.595 2.981 -6.771 1.00 98.38 191 ILE A N 1
ATOM 1538 C CA . ILE A 1 191 ? -27.520 1.609 -6.272 1.00 98.38 191 ILE A CA 1
ATOM 1539 C C . ILE A 1 191 ? -28.883 1.192 -5.729 1.00 98.38 191 ILE A C 1
ATOM 1541 O O . ILE A 1 191 ? -29.341 1.699 -4.700 1.00 98.38 191 ILE A O 1
ATOM 1545 N N . CYS A 1 192 ? -29.502 0.210 -6.380 1.00 98.12 192 CYS A N 1
ATOM 1546 C CA . CYS A 1 192 ? -30.742 -0.401 -5.924 1.00 98.12 192 CYS A CA 1
ATOM 1547 C C . CYS A 1 192 ? -30.519 -1.209 -4.635 1.00 98.12 192 CYS A C 1
ATOM 1549 O O . CYS A 1 192 ? -29.898 -2.275 -4.633 1.00 98.12 192 CYS A O 1
ATOM 1551 N N . GLN A 1 193 ? -31.099 -0.743 -3.531 1.00 98.06 193 GLN A N 1
ATOM 1552 C CA . GLN A 1 193 ? -31.020 -1.411 -2.230 1.00 98.06 193 GLN A CA 1
ATOM 1553 C C . GLN A 1 193 ? -31.928 -2.651 -2.120 1.00 98.06 193 GLN A C 1
ATOM 1555 O O . GLN A 1 193 ? -31.860 -3.357 -1.122 1.00 98.06 193 GLN A O 1
ATOM 1560 N N . ARG A 1 194 ? -32.756 -2.946 -3.134 1.00 96.62 194 ARG A N 1
ATOM 1561 C CA . ARG A 1 194 ? -33.690 -4.093 -3.158 1.00 96.62 194 ARG A CA 1
ATOM 1562 C C . ARG A 1 194 ? -33.276 -5.247 -4.069 1.00 96.62 194 ARG A C 1
ATOM 1564 O O . ARG A 1 194 ? -33.874 -6.317 -3.973 1.00 96.62 194 ARG A O 1
ATOM 1571 N N . GLU A 1 195 ? -32.272 -5.046 -4.923 1.00 96.44 195 GLU A N 1
ATOM 1572 C CA . GLU A 1 195 ? -31.792 -6.058 -5.877 1.00 96.44 195 GLU A CA 1
ATOM 1573 C C . GLU A 1 195 ? -31.414 -7.370 -5.167 1.00 96.44 195 GLU A C 1
ATOM 1575 O O . GLU A 1 195 ? -30.983 -7.340 -4.017 1.00 96.44 195 GLU A O 1
ATOM 1580 N N . ASN A 1 196 ? -31.517 -8.528 -5.816 1.00 95.75 196 ASN A N 1
ATOM 1581 C CA . ASN A 1 196 ? -31.106 -9.809 -5.239 1.00 95.75 196 ASN A CA 1
ATOM 1582 C C . ASN A 1 196 ? -29.643 -9.765 -4.752 1.00 95.75 196 ASN A C 1
ATOM 1584 O O . ASN A 1 196 ? -28.736 -9.548 -5.550 1.00 95.75 196 ASN A O 1
ATOM 1588 N N . SER A 1 197 ? -29.397 -9.988 -3.460 1.00 96.25 197 SER A N 1
ATOM 1589 C CA . SER A 1 197 ? -28.103 -9.756 -2.797 1.00 96.25 197 SER A CA 1
ATOM 1590 C C . SER A 1 197 ? -27.038 -10.838 -3.004 1.00 96.25 197 SER A C 1
ATOM 1592 O O . SER A 1 197 ? -26.033 -10.813 -2.299 1.00 96.25 197 SER A O 1
ATOM 1594 N N . PHE A 1 198 ? -27.189 -11.773 -3.954 1.00 97.06 198 PHE A N 1
ATOM 1595 C CA . PHE A 1 198 ? -26.296 -12.940 -4.074 1.00 97.06 198 PHE A CA 1
ATOM 1596 C C . PHE A 1 198 ? -24.793 -12.594 -4.064 1.00 97.06 198 PHE A C 1
ATOM 1598 O O . PHE A 1 198 ? -23.992 -13.328 -3.480 1.00 97.06 198 PHE A O 1
ATOM 1605 N N . TYR A 1 199 ? -24.389 -11.483 -4.693 1.00 97.62 199 TYR A N 1
ATOM 1606 C CA . TYR A 1 199 ? -22.988 -11.065 -4.745 1.00 97.62 199 TYR A CA 1
ATOM 1607 C C . TYR A 1 199 ? -22.512 -10.563 -3.378 1.00 97.62 199 TYR A C 1
ATOM 1609 O O . TYR A 1 199 ? -21.489 -11.024 -2.871 1.00 97.62 199 TYR A O 1
ATOM 1617 N N . VAL A 1 200 ? -23.272 -9.649 -2.766 1.00 96.75 200 VAL A N 1
ATOM 1618 C CA . VAL A 1 200 ? -22.998 -9.093 -1.430 1.00 96.75 200 VAL A CA 1
ATOM 1619 C C . VAL A 1 200 ? -22.985 -10.208 -0.380 1.00 96.75 200 VAL A C 1
ATOM 1621 O O . VAL A 1 200 ? -22.063 -10.275 0.429 1.00 96.75 200 VAL A O 1
ATOM 1624 N N . ASP A 1 201 ? -23.934 -11.140 -0.443 1.00 97.06 201 ASP A N 1
ATOM 1625 C CA . ASP A 1 201 ? -24.018 -12.287 0.466 1.00 97.06 201 ASP A CA 1
ATOM 1626 C C . ASP A 1 201 ? -22.812 -13.223 0.309 1.00 97.06 201 ASP A C 1
ATOM 1628 O O . ASP A 1 201 ? -22.269 -13.717 1.298 1.00 97.06 201 ASP A O 1
ATOM 1632 N N . THR A 1 202 ? -22.319 -13.406 -0.921 1.00 97.44 202 THR A N 1
ATOM 1633 C CA . THR A 1 202 ? -21.091 -14.174 -1.180 1.00 97.44 202 THR A CA 1
ATOM 1634 C C . THR A 1 202 ? -19.865 -13.489 -0.569 1.00 97.44 202 THR A C 1
ATOM 1636 O O . THR A 1 202 ? -19.045 -14.148 0.074 1.00 97.44 202 THR A O 1
ATOM 1639 N N . VAL A 1 203 ? -19.738 -12.165 -0.724 1.00 96.94 203 VAL A N 1
ATOM 1640 C CA . VAL A 1 203 ? -18.658 -11.387 -0.090 1.00 96.94 203 VAL A CA 1
ATOM 1641 C C . VAL A 1 203 ? -18.734 -11.512 1.434 1.00 96.94 203 VAL A C 1
ATOM 1643 O O . VAL A 1 203 ? -17.705 -11.748 2.073 1.00 96.94 203 VAL A O 1
ATOM 1646 N N . ARG A 1 204 ? -19.942 -11.422 2.010 1.00 96.19 204 ARG A N 1
ATOM 1647 C CA . ARG A 1 204 ? -20.185 -11.549 3.455 1.00 96.19 204 ARG A CA 1
ATOM 1648 C C . ARG A 1 204 ? -19.729 -12.915 3.960 1.00 96.19 204 ARG A C 1
ATOM 1650 O O . ARG A 1 204 ? -18.914 -12.980 4.874 1.00 96.19 204 ARG A O 1
ATOM 1657 N N . ALA A 1 205 ? -20.140 -13.991 3.291 1.00 96.19 205 ALA A N 1
ATOM 1658 C CA . ALA A 1 205 ? -19.758 -15.352 3.659 1.00 96.19 205 ALA A CA 1
ATOM 1659 C C . ALA A 1 205 ? -18.231 -15.570 3.648 1.00 96.19 205 ALA A C 1
ATOM 1661 O O . ALA A 1 205 ? -17.685 -16.201 4.554 1.00 96.19 205 ALA A O 1
ATOM 1662 N N . PHE A 1 206 ? -17.512 -15.027 2.655 1.00 95.56 206 PHE A N 1
ATOM 1663 C CA . PHE A 1 206 ? -16.045 -15.116 2.607 1.00 95.56 206 PHE A CA 1
ATOM 1664 C C . PHE A 1 206 ? -15.359 -14.282 3.695 1.00 95.56 206 PHE A C 1
ATOM 1666 O O . PHE A 1 206 ? -14.341 -14.719 4.241 1.00 95.56 206 PHE A O 1
ATOM 1673 N N . ARG A 1 207 ? -15.893 -13.095 4.010 1.00 94.19 207 ARG A N 1
ATOM 1674 C CA . ARG A 1 207 ? -15.394 -12.248 5.101 1.00 94.19 207 ARG A CA 1
ATOM 1675 C C . ARG A 1 207 ? -15.567 -12.947 6.446 1.00 94.19 207 ARG A C 1
ATOM 1677 O O . ARG A 1 207 ? -14.595 -13.078 7.184 1.00 94.19 207 ARG A O 1
ATOM 1684 N N . ASP A 1 208 ? -16.766 -13.437 6.730 1.00 94.06 208 ASP A N 1
ATOM 1685 C CA . ASP A 1 208 ? -17.097 -14.019 8.029 1.00 94.06 208 ASP A CA 1
ATOM 1686 C C . ASP A 1 208 ? -16.299 -15.313 8.256 1.00 94.06 208 ASP A C 1
ATOM 1688 O O . ASP A 1 208 ? -15.654 -15.476 9.292 1.00 94.06 208 ASP A O 1
ATOM 1692 N N . ARG A 1 209 ? -16.170 -16.160 7.224 1.00 94.94 209 ARG A N 1
ATOM 1693 C CA . ARG A 1 209 ? -15.284 -17.337 7.265 1.00 94.94 209 ARG A CA 1
ATOM 1694 C C . ARG A 1 209 ? -13.811 -16.967 7.487 1.00 94.94 209 ARG A C 1
ATOM 1696 O O . ARG A 1 209 ? -13.085 -17.678 8.181 1.00 94.94 209 ARG A O 1
ATOM 1703 N N . ARG A 1 210 ? -13.334 -15.846 6.933 1.00 94.94 210 ARG A N 1
ATOM 1704 C CA . ARG A 1 210 ? -11.979 -15.347 7.229 1.00 94.94 210 ARG A CA 1
ATOM 1705 C C . ARG A 1 210 ? -11.846 -14.950 8.700 1.00 94.94 210 ARG A C 1
ATOM 1707 O O . ARG A 1 210 ? -10.809 -15.236 9.299 1.00 94.94 210 ARG A O 1
ATOM 1714 N N . TYR A 1 211 ? -12.852 -14.289 9.272 1.00 91.94 211 TYR A N 1
ATOM 1715 C CA . TYR A 1 211 ? -12.846 -13.897 10.682 1.00 91.94 211 TYR A CA 1
ATOM 1716 C C . TYR A 1 211 ? -12.830 -15.105 11.618 1.00 91.94 211 TYR A C 1
ATOM 1718 O O . TYR A 1 211 ? -12.063 -15.093 12.581 1.00 91.94 211 TYR A O 1
ATOM 1726 N N . GLU A 1 212 ? -13.543 -16.185 11.291 1.00 95.06 212 GLU A N 1
ATOM 1727 C CA . GLU A 1 212 ? -13.438 -17.457 12.019 1.00 95.06 212 GLU A CA 1
ATOM 1728 C C . GLU A 1 212 ? -11.986 -17.967 12.059 1.00 95.06 212 GLU A C 1
ATOM 1730 O O . GLU A 1 212 ? -11.459 -18.272 13.132 1.00 95.06 212 GLU A O 1
ATOM 1735 N N . PHE A 1 213 ? -11.292 -17.992 10.914 1.00 95.94 213 PHE A N 1
ATOM 1736 C CA . PHE A 1 213 ? -9.887 -18.414 10.858 1.00 95.94 213 PHE A CA 1
ATOM 1737 C C . PHE A 1 213 ? -8.936 -17.450 11.584 1.00 95.94 213 PHE A C 1
ATOM 1739 O O . PHE A 1 213 ? -8.024 -17.915 12.270 1.00 95.94 213 PHE A O 1
ATOM 1746 N N . LYS A 1 214 ? -9.158 -16.127 11.504 1.00 92.88 214 LYS A N 1
ATOM 1747 C CA . LYS A 1 214 ? -8.394 -15.116 12.272 1.00 92.88 214 LYS A CA 1
ATOM 1748 C C . LYS A 1 214 ? -8.580 -15.338 13.782 1.00 92.88 214 LYS A C 1
ATOM 1750 O O . LYS A 1 214 ? -7.608 -15.294 14.538 1.00 92.88 214 LYS A O 1
ATOM 1755 N N . GLY A 1 215 ? -9.802 -15.652 14.217 1.00 93.38 215 GLY A N 1
ATOM 1756 C CA . GLY A 1 215 ? -10.124 -15.997 15.603 1.00 93.38 215 GLY A CA 1
ATOM 1757 C C . GLY A 1 215 ? -9.414 -17.267 16.075 1.00 93.38 215 GLY A C 1
ATOM 1758 O O . GLY A 1 215 ? -8.762 -17.258 17.121 1.00 93.38 215 GLY A O 1
ATOM 1759 N N . GLN A 1 216 ? -9.457 -18.338 15.276 1.00 96.12 216 GLN A N 1
ATOM 1760 C CA . GLN A 1 216 ? -8.730 -19.578 15.573 1.00 96.12 216 GLN A CA 1
ATOM 1761 C C . GLN A 1 216 ? -7.219 -19.344 15.655 1.00 96.12 216 GLN A C 1
ATOM 1763 O O . GLN A 1 216 ? -6.590 -19.784 16.617 1.00 96.12 216 GLN A O 1
ATOM 1768 N N . LEU A 1 217 ? -6.634 -18.595 14.716 1.00 94.94 217 LEU A N 1
ATOM 1769 C CA . LEU A 1 217 ? -5.214 -18.236 14.752 1.00 94.94 217 LEU A CA 1
ATOM 1770 C C . LEU A 1 217 ? -4.834 -17.556 16.076 1.00 94.94 217 LEU A C 1
ATOM 1772 O O . LEU A 1 217 ? -3.852 -17.947 16.705 1.00 94.94 217 LEU A O 1
ATOM 1776 N N . LYS A 1 218 ? -5.636 -16.588 16.541 1.00 92.50 218 LYS A N 1
ATOM 1777 C CA . LYS A 1 218 ? -5.408 -15.901 17.825 1.00 92.50 218 LYS A CA 1
ATOM 1778 C C . LYS A 1 218 ? -5.431 -16.874 19.009 1.00 92.50 218 LYS A C 1
ATOM 1780 O O . LYS A 1 218 ? -4.583 -16.775 19.894 1.00 92.50 218 LYS A O 1
ATOM 1785 N N . ILE A 1 219 ? -6.366 -17.826 19.025 1.00 93.81 219 ILE A N 1
ATOM 1786 C CA . ILE A 1 219 ? -6.449 -18.862 20.069 1.00 93.81 219 ILE A CA 1
ATOM 1787 C C . ILE A 1 219 ? -5.199 -19.750 20.050 1.00 93.81 219 ILE A C 1
ATOM 1789 O O . ILE A 1 219 ? -4.604 -19.994 21.100 1.00 93.81 219 ILE A O 1
ATOM 1793 N N . TRP A 1 220 ? -4.779 -20.218 18.873 1.00 95.00 220 TRP A N 1
ATOM 1794 C CA . TRP A 1 220 ? -3.630 -21.118 18.751 1.00 95.00 220 TRP A CA 1
ATOM 1795 C C . TRP A 1 220 ? -2.295 -20.432 19.040 1.00 95.00 220 TRP A C 1
ATOM 1797 O O . TRP A 1 220 ? -1.442 -21.064 19.655 1.00 95.00 220 TRP A O 1
ATOM 1807 N N . LYS A 1 221 ? -2.143 -19.136 18.733 1.00 92.12 221 LYS A N 1
ATOM 1808 C CA . LYS A 1 221 ? -0.987 -18.338 19.180 1.00 92.12 221 LYS A CA 1
ATOM 1809 C C . LYS A 1 221 ? -0.880 -18.278 20.704 1.00 92.12 221 LYS A C 1
ATOM 1811 O O . LYS A 1 221 ? 0.191 -18.514 21.253 1.00 92.12 221 LYS A O 1
ATOM 1816 N N . LYS A 1 222 ? -1.999 -18.041 21.403 1.00 92.50 222 LYS A N 1
ATOM 1817 C CA . LYS A 1 222 ? -2.025 -18.052 22.878 1.00 92.50 222 LYS A CA 1
ATOM 1818 C C . LYS A 1 222 ? -1.664 -19.424 23.449 1.00 92.50 222 LYS A C 1
ATOM 1820 O O . LYS A 1 222 ? -0.879 -19.506 24.387 1.00 92.50 222 LYS A O 1
ATOM 1825 N N . LYS A 1 223 ? -2.207 -20.501 22.871 1.00 93.44 223 LYS A N 1
ATOM 1826 C CA . LYS A 1 223 ? -1.871 -21.875 23.281 1.00 93.44 223 LYS A CA 1
ATOM 1827 C C . LYS A 1 223 ? -0.404 -22.213 23.026 1.00 93.44 223 LYS A C 1
ATOM 1829 O O . LYS A 1 223 ? 0.205 -22.860 23.866 1.00 93.44 223 LYS A O 1
ATOM 1834 N N . LEU A 1 224 ? 0.163 -21.762 21.906 1.00 91.81 224 LEU A N 1
ATOM 1835 C CA . LEU A 1 224 ? 1.579 -21.955 21.607 1.00 91.81 224 LEU A CA 1
ATOM 1836 C C . LEU A 1 224 ? 2.469 -21.259 22.639 1.00 91.81 224 LEU A C 1
ATOM 1838 O O . LEU A 1 224 ? 3.385 -21.899 23.138 1.00 91.81 224 LEU A O 1
ATOM 1842 N N . SER A 1 225 ? 2.167 -20.005 22.995 1.00 91.00 225 SER A N 1
ATOM 1843 C CA . SER A 1 225 ? 2.885 -19.287 24.058 1.00 91.00 225 SER A CA 1
ATOM 1844 C C . SER A 1 225 ? 2.845 -20.066 25.375 1.00 91.00 225 SER A C 1
ATOM 1846 O O . SER A 1 225 ? 3.887 -20.382 25.930 1.00 91.00 225 SER A O 1
ATOM 1848 N N . ALA A 1 226 ? 1.654 -20.491 25.810 1.00 91.88 226 ALA A N 1
ATOM 1849 C CA . ALA A 1 226 ? 1.505 -21.265 27.042 1.00 91.88 226 ALA A CA 1
ATOM 1850 C C . ALA A 1 226 ? 2.226 -22.629 26.998 1.00 91.88 226 ALA A C 1
ATOM 1852 O O . ALA A 1 226 ? 2.705 -23.105 28.023 1.00 91.88 226 ALA A O 1
ATOM 1853 N N . ALA A 1 227 ? 2.298 -23.279 25.832 1.00 91.69 227 ALA A N 1
ATOM 1854 C CA . ALA A 1 227 ? 3.040 -24.527 25.651 1.00 91.69 227 ALA A CA 1
ATOM 1855 C C . ALA A 1 227 ? 4.563 -24.304 25.672 1.00 91.69 227 ALA A C 1
ATOM 1857 O O . ALA A 1 227 ? 5.289 -25.126 26.228 1.00 91.69 227 ALA A O 1
ATOM 1858 N N . MET A 1 228 ? 5.043 -23.187 25.108 1.00 90.38 228 MET A N 1
ATOM 1859 C CA . MET A 1 228 ? 6.448 -22.770 25.192 1.00 90.38 228 MET A CA 1
ATOM 1860 C C . MET A 1 228 ? 6.863 -22.519 26.642 1.00 90.38 228 MET A C 1
ATOM 1862 O O . MET A 1 228 ? 7.902 -23.027 27.055 1.00 90.38 228 MET A O 1
ATOM 1866 N N . ASP A 1 229 ? 6.019 -21.843 27.425 1.00 91.88 229 ASP A N 1
ATOM 1867 C CA . ASP A 1 229 ? 6.270 -21.578 28.848 1.00 91.88 229 ASP A CA 1
ATOM 1868 C C . ASP A 1 229 ? 6.347 -22.872 29.680 1.00 91.88 229 ASP A C 1
ATOM 1870 O O . ASP A 1 229 ? 7.109 -22.960 30.640 1.00 91.88 229 ASP A O 1
ATOM 1874 N N . LYS A 1 230 ? 5.577 -23.902 29.302 1.00 91.69 230 LYS A N 1
ATOM 1875 C CA . LYS A 1 230 ? 5.585 -25.225 29.955 1.00 91.69 230 LYS A CA 1
ATOM 1876 C C . LYS A 1 230 ? 6.728 -26.140 29.506 1.00 91.69 230 LYS A C 1
ATOM 1878 O O . LYS A 1 230 ? 7.025 -27.106 30.203 1.00 91.69 230 LYS A O 1
ATOM 1883 N N . GLY A 1 231 ? 7.329 -25.890 28.342 1.00 90.31 231 GLY A N 1
ATOM 1884 C CA . GLY A 1 231 ? 8.413 -26.707 27.788 1.00 90.31 231 GLY A CA 1
ATOM 1885 C C . GLY A 1 231 ? 8.002 -28.066 27.195 1.00 90.31 231 GLY A C 1
ATOM 1886 O O . GLY A 1 231 ? 8.870 -28.909 26.974 1.00 90.31 231 GLY A O 1
ATOM 1887 N N . ASP A 1 232 ? 6.717 -28.309 26.905 1.00 88.50 232 ASP A N 1
ATOM 1888 C CA . ASP A 1 232 ? 6.263 -29.565 26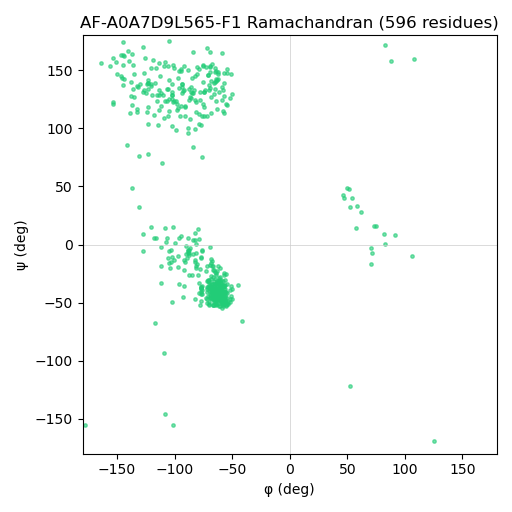.279 1.00 88.50 232 ASP A CA 1
ATOM 1889 C C . ASP A 1 232 ? 6.536 -29.559 24.763 1.00 88.50 232 ASP A C 1
ATOM 1891 O O . ASP A 1 232 ? 5.819 -28.943 23.969 1.00 88.50 232 ASP A O 1
ATOM 1895 N N . ALA A 1 233 ? 7.569 -30.288 24.335 1.00 90.25 233 ALA A N 1
ATOM 1896 C CA . ALA A 1 233 ? 7.984 -30.350 22.934 1.00 90.25 233 ALA A CA 1
ATOM 1897 C C . ALA A 1 233 ? 6.900 -30.895 21.978 1.00 90.25 233 ALA A C 1
ATOM 1899 O O . ALA A 1 233 ? 6.829 -30.468 20.817 1.00 90.25 233 ALA A O 1
ATOM 1900 N N . GLN A 1 234 ? 6.053 -31.827 22.429 1.00 91.00 234 GLN A N 1
ATOM 1901 C CA . GLN A 1 234 ? 5.000 -32.412 21.599 1.00 91.00 234 GLN A CA 1
ATOM 1902 C C . GLN A 1 234 ? 3.834 -31.432 21.437 1.00 91.00 234 GLN A C 1
ATOM 1904 O O . GLN A 1 234 ? 3.337 -31.240 20.318 1.00 91.00 234 GLN A O 1
ATOM 1909 N N . GLU A 1 235 ? 3.439 -30.765 22.523 1.00 92.00 235 GLU A N 1
ATOM 1910 C CA . GLU A 1 235 ? 2.399 -29.735 22.494 1.00 92.00 235 GLU A CA 1
ATOM 1911 C C . GLU A 1 235 ? 2.845 -28.519 21.668 1.00 92.00 235 GLU A C 1
ATOM 1913 O O . GLU A 1 235 ? 2.097 -28.063 20.799 1.00 92.00 235 GLU A O 1
ATOM 1918 N N . ILE A 1 236 ? 4.095 -28.065 21.824 1.00 93.12 236 ILE A N 1
ATOM 1919 C CA . ILE A 1 236 ? 4.682 -26.978 21.022 1.00 93.12 236 ILE A CA 1
ATOM 1920 C C . ILE A 1 236 ? 4.606 -27.304 19.525 1.00 93.12 236 ILE A C 1
ATOM 1922 O O . ILE A 1 236 ? 4.140 -26.481 18.731 1.00 93.12 236 ILE A O 1
ATOM 1926 N N . LYS A 1 237 ? 5.020 -28.511 19.113 1.00 94.31 237 LYS A N 1
ATOM 1927 C CA . LYS A 1 237 ? 4.979 -28.925 17.700 1.00 94.31 237 LYS A CA 1
ATOM 1928 C C . LYS A 1 237 ? 3.548 -28.941 17.150 1.00 94.31 237 LYS A C 1
ATOM 1930 O O . LYS A 1 237 ? 3.314 -28.498 16.019 1.00 94.31 237 LYS A O 1
ATOM 1935 N N . SER A 1 238 ? 2.595 -29.434 17.940 1.00 93.75 238 SER A N 1
ATOM 1936 C CA . SER A 1 238 ? 1.175 -29.470 17.576 1.00 93.75 238 SER A CA 1
ATOM 1937 C C . SER A 1 238 ? 0.594 -28.059 17.421 1.00 93.75 238 SER A C 1
ATOM 1939 O O . SER A 1 238 ? 0.047 -27.723 16.366 1.00 93.75 238 SER A O 1
ATOM 1941 N N . CYS A 1 239 ? 0.791 -27.196 18.423 1.00 94.69 239 CYS A N 1
ATOM 1942 C CA . CYS A 1 239 ? 0.320 -25.812 18.425 1.00 94.69 239 CYS A CA 1
ATOM 1943 C C . CYS A 1 239 ? 0.921 -24.999 17.272 1.00 94.69 239 CYS A C 1
ATOM 1945 O O . CYS A 1 239 ? 0.181 -24.314 16.566 1.00 94.69 239 CYS A O 1
ATOM 1947 N N . LYS A 1 240 ? 2.225 -25.149 17.001 1.00 94.00 240 LYS A N 1
ATOM 1948 C CA . LYS A 1 240 ? 2.900 -24.484 15.877 1.00 94.00 240 LYS A CA 1
ATOM 1949 C C . LYS A 1 240 ? 2.332 -24.920 14.525 1.00 94.00 240 LYS A C 1
ATOM 1951 O O . LYS A 1 240 ? 2.119 -24.097 13.641 1.00 94.00 240 LYS A O 1
ATOM 1956 N N . SER A 1 241 ? 2.019 -26.207 14.368 1.00 95.50 241 SER A N 1
ATOM 1957 C CA . SER A 1 241 ? 1.388 -26.715 13.141 1.00 95.50 241 SER A CA 1
ATOM 1958 C C . SER A 1 241 ? -0.012 -26.120 12.930 1.00 95.50 241 SER A C 1
ATOM 1960 O O . SER A 1 241 ? -0.384 -25.788 11.804 1.00 95.50 241 SER A O 1
ATOM 1962 N N . LYS A 1 242 ? -0.791 -25.950 14.008 1.00 95.88 242 LYS A N 1
ATOM 1963 C CA . LYS A 1 242 ? -2.119 -25.317 13.953 1.00 95.88 242 LYS A CA 1
ATOM 1964 C C . LYS A 1 242 ? -2.044 -23.818 13.681 1.00 95.88 242 LYS A C 1
ATOM 1966 O O . LYS A 1 242 ? -2.843 -23.327 12.890 1.00 95.88 242 LYS A O 1
ATOM 1971 N N . GLU A 1 243 ? -1.089 -23.112 14.280 1.00 94.81 243 GLU A N 1
ATOM 1972 C CA . GLU A 1 243 ? -0.825 -21.702 13.980 1.00 94.81 243 GLU A CA 1
ATOM 1973 C C . GLU A 1 243 ? -0.570 -21.504 12.479 1.00 94.81 243 GLU A C 1
ATOM 1975 O O . GLU A 1 243 ? -1.278 -20.731 11.837 1.00 94.81 243 GLU A O 1
ATOM 1980 N N . VAL A 1 244 ? 0.362 -22.271 11.899 1.00 95.00 244 VAL A N 1
ATOM 1981 C CA . VAL A 1 244 ? 0.691 -22.197 10.464 1.00 95.00 244 VAL A CA 1
ATOM 1982 C C . VAL A 1 244 ? -0.525 -22.503 9.586 1.00 95.00 244 VAL A C 1
ATOM 1984 O O . VAL A 1 244 ? -0.752 -21.821 8.584 1.00 95.00 244 VAL A O 1
ATOM 1987 N N . LEU A 1 245 ? -1.329 -23.508 9.953 1.00 96.75 245 LEU A N 1
ATOM 1988 C CA . LEU A 1 245 ? -2.544 -23.863 9.219 1.00 96.75 245 LEU A CA 1
ATOM 1989 C C . LEU A 1 245 ? -3.550 -22.704 9.191 1.00 96.75 245 LEU A C 1
ATOM 1991 O O . LEU A 1 245 ? -4.014 -22.327 8.115 1.00 96.75 245 LEU A O 1
ATOM 1995 N N . TYR A 1 246 ? -3.898 -22.143 10.352 1.00 97.19 246 TYR A N 1
ATOM 1996 C CA . TYR A 1 246 ? -4.903 -21.080 10.420 1.00 97.19 246 TYR A CA 1
ATOM 1997 C C . TYR A 1 246 ? -4.403 -19.759 9.843 1.00 97.19 246 TYR A C 1
ATOM 1999 O O . TYR A 1 246 ? -5.195 -19.034 9.240 1.00 97.19 246 TYR A O 1
ATOM 2007 N N . ASP A 1 247 ? -3.103 -19.478 9.945 1.00 94.50 247 ASP A N 1
ATOM 2008 C CA . ASP A 1 247 ? -2.509 -18.339 9.251 1.00 94.50 247 ASP A CA 1
ATOM 2009 C C . ASP A 1 247 ? -2.594 -18.509 7.727 1.00 94.50 247 ASP A C 1
ATOM 2011 O O . ASP A 1 247 ? -3.071 -17.627 7.014 1.00 94.50 247 ASP A O 1
ATOM 2015 N N . SER A 1 248 ? -2.277 -19.701 7.218 1.00 95.75 248 SER A N 1
ATOM 2016 C CA . SER A 1 248 ? -2.417 -20.006 5.789 1.00 95.75 248 SER A CA 1
ATOM 2017 C C . SER A 1 248 ? -3.870 -19.878 5.310 1.00 95.75 248 SER A C 1
ATOM 2019 O O . SER A 1 248 ? -4.129 -19.285 4.261 1.00 95.75 248 SER A O 1
ATOM 2021 N N . LEU A 1 249 ? -4.836 -20.392 6.083 1.00 96.31 249 LEU A N 1
ATOM 2022 C CA . LEU A 1 249 ? -6.262 -20.332 5.744 1.00 96.31 249 LEU A CA 1
ATOM 2023 C C . LEU A 1 249 ? -6.798 -18.897 5.727 1.00 96.31 249 LEU A C 1
ATOM 2025 O O . LEU A 1 249 ? -7.498 -18.526 4.777 1.00 96.31 249 LEU A O 1
ATOM 2029 N N . GLN A 1 250 ? -6.466 -18.078 6.733 1.00 94.44 250 GLN A N 1
ATOM 2030 C CA . GLN A 1 250 ? -6.916 -16.684 6.763 1.00 94.44 250 GLN A CA 1
ATOM 2031 C C . GLN A 1 250 ? -6.266 -15.857 5.645 1.00 94.44 250 GLN A C 1
ATOM 2033 O O . GLN A 1 250 ? -6.954 -15.044 5.026 1.00 94.44 250 GLN A O 1
ATOM 2038 N N . LEU A 1 251 ? -4.988 -16.105 5.317 1.00 92.88 251 LEU A N 1
ATOM 2039 C CA . LEU A 1 251 ? -4.299 -15.436 4.207 1.00 92.88 251 LEU A CA 1
ATOM 2040 C C . LEU A 1 251 ? -4.896 -15.819 2.850 1.00 92.88 251 LEU A C 1
ATOM 2042 O O . LEU A 1 251 ? -5.138 -14.940 2.021 1.00 92.88 251 LEU A O 1
ATOM 2046 N N . ALA A 1 252 ? -5.200 -17.101 2.632 1.00 94.38 252 ALA A N 1
ATOM 2047 C CA . ALA A 1 252 ? -5.866 -17.552 1.412 1.00 94.38 252 ALA A CA 1
ATOM 2048 C C . ALA A 1 252 ? -7.223 -16.850 1.225 1.00 94.38 252 ALA A C 1
ATOM 2050 O O . ALA A 1 252 ? -7.511 -16.322 0.148 1.00 94.38 252 ALA A O 1
ATOM 2051 N N . HIS A 1 253 ? -8.023 -16.757 2.295 1.00 93.69 253 HIS A N 1
ATOM 2052 C CA . HIS A 1 253 ? -9.297 -16.038 2.257 1.00 93.69 253 HIS A CA 1
ATOM 2053 C C . HIS A 1 253 ? -9.103 -14.529 2.091 1.00 93.69 253 HIS A C 1
ATOM 2055 O O . HIS A 1 253 ? -9.865 -13.920 1.352 1.00 93.69 253 HIS A O 1
ATOM 2061 N N . LYS A 1 254 ? -8.066 -13.920 2.688 1.00 92.19 254 LYS A N 1
ATOM 2062 C CA . LYS A 1 254 ? -7.708 -12.507 2.460 1.00 92.19 254 LYS A CA 1
ATOM 2063 C C . LYS A 1 254 ? -7.474 -12.232 0.972 1.00 92.19 254 LYS A C 1
ATOM 2065 O O . LYS A 1 254 ? -8.000 -11.254 0.446 1.00 92.19 254 LYS A O 1
ATOM 2070 N N . CYS A 1 255 ? -6.726 -13.095 0.281 1.00 91.56 255 CYS A N 1
ATOM 2071 C CA . CYS A 1 255 ? -6.456 -12.947 -1.151 1.00 91.56 255 CYS A CA 1
ATOM 2072 C C . CYS A 1 255 ? -7.733 -13.020 -1.999 1.00 91.56 255 CYS A C 1
ATOM 2074 O O . CYS A 1 255 ? -7.928 -12.180 -2.879 1.00 91.56 255 CYS A O 1
ATOM 2076 N N . ILE A 1 256 ? -8.612 -13.991 -1.730 1.00 93.50 256 ILE A N 1
ATOM 2077 C CA . ILE A 1 256 ? -9.890 -14.128 -2.448 1.00 93.50 256 ILE A CA 1
ATOM 2078 C C . ILE A 1 256 ? -10.805 -12.942 -2.138 1.00 93.50 256 ILE A C 1
ATOM 2080 O O . ILE A 1 256 ? -11.358 -12.334 -3.052 1.00 93.50 256 ILE A O 1
ATOM 2084 N N . LEU A 1 257 ? -10.905 -12.561 -0.865 1.00 91.88 257 LEU A N 1
ATOM 2085 C CA . LEU A 1 257 ? -11.751 -11.469 -0.404 1.00 91.88 257 LEU A CA 1
ATOM 2086 C C . LEU A 1 257 ? -11.369 -10.139 -1.081 1.00 91.88 257 LEU A C 1
ATOM 2088 O O . LEU A 1 257 ? -12.223 -9.454 -1.640 1.00 91.88 257 LEU A O 1
ATOM 2092 N N . ASN A 1 258 ? -10.071 -9.830 -1.143 1.00 86.69 258 ASN A N 1
ATOM 2093 C CA . ASN A 1 258 ? -9.558 -8.655 -1.855 1.00 86.69 258 ASN A CA 1
ATOM 2094 C C . ASN A 1 258 ? -9.758 -8.743 -3.380 1.00 86.69 258 ASN A C 1
ATOM 2096 O O . ASN A 1 258 ? -9.788 -7.719 -4.067 1.00 86.69 258 ASN A O 1
ATOM 2100 N N . SER A 1 259 ? -9.918 -9.953 -3.923 1.00 93.56 259 SER A N 1
ATOM 2101 C CA . SER A 1 259 ? -10.146 -10.167 -5.352 1.00 93.56 259 SER A CA 1
ATOM 2102 C C . SER A 1 259 ? -11.581 -9.869 -5.787 1.00 93.56 259 SER A C 1
ATOM 2104 O O . SER A 1 259 ? -11.763 -9.591 -6.967 1.00 93.56 259 SER A O 1
ATOM 2106 N N . PHE A 1 260 ? -12.587 -9.857 -4.898 1.00 94.56 260 PHE A N 1
ATOM 2107 C CA . PHE A 1 260 ? -13.972 -9.513 -5.281 1.00 94.56 260 PHE A CA 1
ATOM 2108 C C . PHE A 1 260 ? -14.080 -8.097 -5.851 1.00 94.56 260 PHE A C 1
ATOM 2110 O O . PHE A 1 260 ? -14.713 -7.893 -6.882 1.00 94.56 260 PHE A O 1
ATOM 2117 N N . TYR A 1 261 ? -13.413 -7.122 -5.232 1.00 91.19 261 TYR A N 1
ATOM 2118 C CA . TYR A 1 261 ? -13.328 -5.771 -5.790 1.00 91.19 261 TYR A CA 1
ATOM 2119 C C . TYR A 1 261 ? -12.598 -5.772 -7.149 1.00 91.19 261 TYR A C 1
ATOM 2121 O O . TYR A 1 261 ? -13.068 -5.185 -8.117 1.00 91.19 261 TYR A O 1
ATOM 2129 N N . GLY A 1 262 ? -11.469 -6.480 -7.265 1.00 93.38 262 GLY A N 1
ATOM 2130 C CA . GLY A 1 262 ? -10.724 -6.555 -8.528 1.00 93.38 262 GLY A CA 1
ATOM 2131 C C . GLY A 1 262 ? -11.470 -7.295 -9.648 1.00 93.38 262 GLY A C 1
ATOM 2132 O O . GLY A 1 262 ? -11.268 -7.008 -10.829 1.00 93.38 262 GLY A O 1
ATOM 2133 N N . TYR A 1 263 ? -12.343 -8.239 -9.290 1.00 96.88 263 TYR A N 1
ATOM 2134 C CA . TYR A 1 263 ? -13.095 -9.075 -10.218 1.00 96.88 263 TYR A CA 1
ATOM 2135 C C . TYR A 1 263 ? -14.056 -8.255 -11.078 1.00 96.88 263 TYR A C 1
ATOM 2137 O O . TYR A 1 263 ? -14.115 -8.492 -12.285 1.00 96.88 263 TYR A O 1
ATOM 2145 N N . VAL A 1 264 ? -14.739 -7.256 -10.508 1.00 96.88 264 VAL A N 1
ATOM 2146 C CA . VAL A 1 264 ? -15.728 -6.460 -11.260 1.00 96.88 264 VAL A CA 1
ATOM 2147 C C . VAL A 1 264 ? -15.093 -5.583 -12.345 1.00 96.88 264 VAL A C 1
ATOM 2149 O O . VAL A 1 264 ? -15.787 -5.109 -13.233 1.00 96.88 264 VAL A O 1
ATOM 2152 N N . MET A 1 265 ? -13.765 -5.431 -12.332 1.00 96.31 265 MET A N 1
ATOM 2153 C CA . MET A 1 265 ? -12.984 -4.759 -13.379 1.00 96.31 265 MET A CA 1
ATOM 2154 C C . MET A 1 265 ? -12.170 -5.725 -14.252 1.00 96.31 265 MET A C 1
ATOM 2156 O O . MET A 1 265 ? -11.424 -5.304 -15.143 1.00 96.31 265 MET A O 1
ATOM 2160 N N . ARG A 1 266 ? -12.278 -7.040 -14.026 1.00 96.25 266 ARG A N 1
ATOM 2161 C CA . ARG A 1 266 ? -11.535 -8.040 -14.796 1.00 96.25 266 ARG A CA 1
ATOM 2162 C C . ARG A 1 266 ? -12.132 -8.177 -16.197 1.00 96.25 266 ARG A C 1
ATOM 2164 O O . ARG A 1 266 ? -13.330 -8.381 -16.372 1.00 96.25 266 ARG A O 1
ATOM 2171 N N . LYS A 1 267 ? -11.271 -8.168 -17.218 1.00 93.81 267 LYS A N 1
ATOM 2172 C CA . LYS A 1 267 ? -11.677 -8.451 -18.604 1.00 93.81 267 LYS A CA 1
ATOM 2173 C C . LYS A 1 267 ? -12.350 -9.827 -18.697 1.00 93.81 267 LYS A C 1
ATOM 2175 O O . LYS A 1 267 ? -11.786 -10.822 -18.239 1.00 93.81 267 LYS A O 1
ATOM 2180 N N . GLY A 1 268 ? -13.542 -9.871 -19.291 1.00 94.00 268 GLY A N 1
ATOM 2181 C CA . GLY A 1 268 ? -14.345 -11.092 -19.415 1.00 94.00 268 GLY A CA 1
ATOM 2182 C C . GLY A 1 268 ? -15.000 -11.565 -18.111 1.00 94.00 268 GLY A C 1
ATOM 2183 O O . GLY A 1 268 ? -15.392 -12.726 -18.028 1.00 94.00 268 GLY A O 1
ATOM 2184 N N . ALA A 1 269 ? -15.080 -10.721 -17.075 1.00 96.06 269 ALA A N 1
ATOM 2185 C CA . ALA A 1 269 ? -15.914 -11.002 -15.909 1.00 96.06 269 ALA A CA 1
ATOM 2186 C C . ALA A 1 269 ? -17.396 -11.056 -16.309 1.00 96.06 269 ALA A C 1
ATOM 2188 O O . ALA A 1 269 ? -17.843 -10.270 -17.141 1.00 96.06 269 ALA A O 1
ATOM 2189 N N . ARG A 1 270 ? -18.155 -11.978 -15.701 1.00 97.31 270 ARG A N 1
ATOM 2190 C CA . ARG A 1 270 ? -19.609 -12.082 -15.915 1.00 97.31 270 ARG A CA 1
ATOM 2191 C C . ARG A 1 270 ? -20.346 -10.908 -15.278 1.00 97.31 270 ARG A C 1
ATOM 2193 O O . ARG A 1 270 ? -21.291 -10.400 -15.862 1.00 97.31 270 ARG A O 1
ATOM 2200 N N . TRP A 1 271 ? -19.876 -10.471 -14.112 1.00 97.06 271 TRP A N 1
ATOM 2201 C CA . TRP A 1 271 ? -20.411 -9.323 -13.384 1.00 97.06 271 TRP A CA 1
ATOM 2202 C C . TRP A 1 271 ? -19.388 -8.186 -13.400 1.00 97.06 271 TRP A C 1
ATOM 2204 O O . TRP A 1 271 ? -18.721 -7.913 -12.406 1.00 97.06 271 TRP A O 1
ATOM 2214 N N . TYR A 1 272 ? -19.201 -7.589 -14.577 1.00 97.88 272 TYR A N 1
ATOM 2215 C CA . TYR A 1 272 ? -18.341 -6.422 -14.754 1.00 97.88 272 TYR A CA 1
ATOM 2216 C C . TYR A 1 272 ? -19.108 -5.142 -14.393 1.00 97.88 272 TYR A C 1
ATOM 2218 O O . TYR A 1 272 ? -20.225 -4.955 -14.866 1.00 97.88 272 TYR A O 1
ATOM 2226 N N . SER A 1 273 ? -18.510 -4.253 -13.601 1.00 97.81 273 SER A N 1
ATOM 2227 C CA . SER A 1 273 ? -19.025 -2.899 -13.360 1.00 97.81 273 SER A CA 1
ATOM 2228 C C . SER A 1 273 ? -17.884 -1.955 -12.989 1.00 97.81 273 SER A C 1
ATOM 2230 O O . SER A 1 273 ? -17.172 -2.164 -12.002 1.00 97.81 273 SER A O 1
ATOM 2232 N N . MET A 1 274 ? -17.724 -0.899 -13.790 1.00 97.12 274 MET A N 1
ATOM 2233 C CA . MET A 1 274 ? -16.736 0.152 -13.540 1.00 97.12 274 MET A CA 1
ATOM 2234 C C . MET A 1 274 ? -17.210 1.106 -12.450 1.00 97.12 274 MET A C 1
ATOM 2236 O O . MET A 1 274 ? -16.409 1.548 -11.632 1.00 97.12 274 MET A O 1
ATOM 2240 N N . GLU A 1 275 ? -18.508 1.371 -12.436 1.00 97.69 275 GLU A N 1
ATOM 2241 C CA . GLU A 1 275 ? -19.226 2.210 -11.489 1.00 97.69 275 GLU A CA 1
ATOM 2242 C C . GLU A 1 275 ? -19.022 1.676 -10.073 1.00 97.69 275 GLU A C 1
ATOM 2244 O O . GLU A 1 275 ? -18.522 2.391 -9.208 1.00 97.69 275 GLU A O 1
ATOM 2249 N N . MET A 1 276 ? -19.291 0.381 -9.860 1.00 97.69 276 MET A N 1
ATOM 2250 C CA . MET A 1 276 ? -19.094 -0.271 -8.567 1.00 97.69 276 MET A CA 1
ATOM 2251 C C . MET A 1 276 ? -17.650 -0.129 -8.076 1.00 97.69 276 MET A C 1
ATOM 2253 O O . MET A 1 276 ? -17.422 0.257 -6.930 1.00 97.69 276 MET A O 1
ATOM 2257 N N . ALA A 1 277 ? -16.665 -0.434 -8.927 1.00 97.38 277 ALA A N 1
ATOM 2258 C CA . ALA A 1 277 ? -15.261 -0.303 -8.546 1.00 97.38 277 ALA A CA 1
ATOM 2259 C C . ALA A 1 277 ? -14.881 1.157 -8.247 1.00 97.38 277 ALA A C 1
ATOM 2261 O O . ALA A 1 277 ? -14.181 1.432 -7.271 1.00 97.38 277 ALA A O 1
ATOM 2262 N N . GLY A 1 278 ? -15.379 2.093 -9.056 1.00 97.38 278 GLY A N 1
ATOM 2263 C CA . GLY A 1 278 ? -15.200 3.524 -8.853 1.00 97.38 278 GLY A CA 1
ATOM 2264 C C . GLY A 1 278 ? -15.742 3.986 -7.503 1.00 97.38 278 GLY A C 1
ATOM 2265 O O . GLY A 1 278 ? -15.024 4.661 -6.765 1.00 97.38 278 GLY A O 1
ATOM 2266 N N . ILE A 1 279 ? -16.966 3.582 -7.154 1.00 98.31 279 ILE A N 1
ATOM 2267 C CA . ILE A 1 279 ? -17.620 3.914 -5.881 1.00 98.31 279 ILE A CA 1
ATOM 2268 C C . ILE A 1 279 ? -16.825 3.357 -4.699 1.00 98.31 279 ILE A C 1
ATOM 2270 O O . ILE A 1 279 ? -16.569 4.090 -3.743 1.00 98.31 279 ILE A O 1
ATOM 2274 N N . VAL A 1 280 ? -16.387 2.093 -4.763 1.00 97.56 280 VAL A N 1
ATOM 2275 C CA . VAL A 1 280 ? -15.589 1.472 -3.690 1.00 97.56 280 VAL A CA 1
ATOM 2276 C C . VAL A 1 280 ? -14.305 2.263 -3.438 1.00 97.56 280 VAL A C 1
ATOM 2278 O O . VAL A 1 280 ? -14.029 2.643 -2.300 1.00 97.56 280 VAL A O 1
ATOM 2281 N N . CYS A 1 281 ? -13.540 2.568 -4.491 1.00 96.44 281 CYS A N 1
ATOM 2282 C CA . CYS A 1 281 ? -12.300 3.333 -4.353 1.00 96.44 281 CYS A CA 1
ATOM 2283 C C . CYS A 1 281 ? -12.531 4.774 -3.900 1.00 96.44 281 CYS A C 1
ATOM 2285 O O . CYS A 1 281 ? -11.767 5.278 -3.081 1.00 96.44 281 CYS A O 1
ATOM 2287 N N . CYS A 1 282 ? -13.563 5.440 -4.421 1.00 97.06 282 CYS A N 1
ATOM 2288 C CA . CYS A 1 282 ? -13.871 6.819 -4.059 1.00 97.06 282 CYS A CA 1
ATOM 2289 C C . CYS A 1 282 ? -14.307 6.923 -2.593 1.00 97.06 282 CYS A C 1
ATOM 2291 O O . CYS A 1 282 ? -13.822 7.785 -1.862 1.00 97.06 282 CYS A O 1
ATOM 2293 N N . THR A 1 283 ? -15.156 6.000 -2.137 1.00 97.88 283 THR A N 1
ATOM 2294 C CA . THR A 1 283 ? -15.581 5.914 -0.733 1.00 97.88 283 THR A CA 1
ATOM 2295 C C . THR A 1 283 ? -14.387 5.636 0.175 1.00 97.88 283 THR A C 1
ATOM 2297 O O . THR A 1 283 ? -14.208 6.325 1.176 1.00 97.88 283 THR A O 1
ATOM 2300 N N . GLY A 1 284 ? -13.517 4.693 -0.206 1.00 96.94 284 GLY A N 1
ATOM 2301 C CA . GLY A 1 284 ? -12.320 4.381 0.570 1.00 96.94 284 GLY A CA 1
ATOM 2302 C C . GLY A 1 284 ? -11.366 5.571 0.691 1.00 96.94 284 GLY A C 1
ATOM 2303 O O . GLY A 1 284 ? -10.948 5.926 1.792 1.00 96.94 284 GLY A O 1
ATOM 2304 N N . ALA A 1 285 ? -11.096 6.261 -0.420 1.00 96.19 285 ALA A N 1
ATOM 2305 C CA . ALA A 1 285 ? -10.282 7.473 -0.414 1.00 96.19 285 ALA A CA 1
ATOM 2306 C C . ALA A 1 285 ? -10.884 8.572 0.480 1.00 96.19 285 ALA A C 1
ATOM 2308 O O . ALA A 1 285 ? -10.143 9.244 1.196 1.00 96.19 285 ALA A O 1
ATOM 2309 N N . SER A 1 286 ? -12.211 8.735 0.476 1.00 96.94 286 SER A N 1
ATOM 2310 C CA . SER A 1 286 ? -12.910 9.696 1.337 1.00 96.94 286 SER A CA 1
ATOM 2311 C C . SER A 1 286 ? -12.788 9.359 2.826 1.00 96.94 286 SER A C 1
ATOM 2313 O O . SER A 1 286 ? -12.572 10.270 3.624 1.00 96.94 286 SER A O 1
ATOM 2315 N N . ILE A 1 287 ? -12.876 8.076 3.201 1.00 97.56 287 ILE A N 1
ATOM 2316 C CA . ILE A 1 287 ? -12.692 7.614 4.590 1.00 97.56 287 ILE A CA 1
ATOM 2317 C C . ILE A 1 287 ? -11.281 7.955 5.080 1.00 97.56 287 ILE A C 1
ATOM 2319 O O . ILE A 1 287 ? -11.125 8.623 6.101 1.00 97.56 287 ILE A O 1
ATOM 2323 N N . ILE A 1 288 ? -10.250 7.564 4.322 1.00 97.19 288 ILE A N 1
ATOM 2324 C CA . ILE A 1 288 ? -8.848 7.806 4.702 1.00 97.19 288 ILE A CA 1
ATOM 2325 C C . ILE A 1 288 ? -8.515 9.295 4.704 1.00 97.19 288 ILE A C 1
ATOM 2327 O O . ILE A 1 288 ? -7.773 9.754 5.568 1.00 97.19 288 ILE A O 1
ATOM 2331 N N . LYS A 1 289 ? -9.083 10.076 3.778 1.00 95.81 289 LYS A N 1
ATOM 2332 C CA . LYS A 1 289 ? -8.906 11.530 3.762 1.00 95.81 289 LYS A CA 1
ATOM 2333 C C . LYS A 1 289 ? -9.428 12.167 5.052 1.00 95.81 289 LYS A C 1
ATOM 2335 O O . LYS A 1 289 ? -8.697 12.942 5.657 1.00 95.81 289 LYS A O 1
ATOM 2340 N N . ARG A 1 290 ? -10.634 11.802 5.499 1.00 95.81 290 ARG A N 1
ATOM 2341 C CA . ARG A 1 290 ? -11.207 12.309 6.758 1.00 95.81 290 ARG A CA 1
ATOM 2342 C C . ARG A 1 290 ? -10.414 11.855 7.980 1.00 95.81 290 ARG A C 1
ATOM 2344 O O . ARG A 1 290 ? -10.124 12.665 8.850 1.00 95.81 290 ARG A O 1
ATOM 2351 N N . ALA A 1 291 ? -10.016 10.584 8.028 1.00 96.50 291 ALA A N 1
ATOM 2352 C CA . ALA A 1 291 ? -9.176 10.079 9.112 1.00 96.50 291 ALA A CA 1
ATOM 2353 C C . ALA A 1 291 ? -7.835 10.831 9.181 1.00 96.50 291 ALA A C 1
ATOM 2355 O O . ALA A 1 291 ? -7.404 11.230 10.259 1.00 96.50 291 ALA A O 1
ATOM 2356 N N . ARG A 1 292 ? -7.212 11.112 8.028 1.00 95.44 292 ARG A N 1
ATOM 2357 C CA . ARG A 1 292 ? -5.994 11.925 7.955 1.00 95.44 292 ARG A CA 1
ATOM 2358 C C . ARG A 1 292 ? -6.226 13.343 8.469 1.00 95.44 292 ARG A C 1
ATOM 2360 O O . ARG A 1 292 ? -5.400 13.822 9.229 1.00 95.44 292 ARG A O 1
ATOM 2367 N N . GLU A 1 293 ? -7.319 13.995 8.075 1.00 93.94 293 GLU A N 1
ATOM 2368 C CA . GLU A 1 293 ? -7.658 15.353 8.532 1.00 93.94 293 GLU A CA 1
ATOM 2369 C C . GLU A 1 293 ? -7.783 15.429 10.063 1.00 93.94 293 GLU A C 1
ATOM 2371 O O . GLU A 1 293 ? -7.375 16.427 10.651 1.00 93.94 293 GLU A O 1
ATOM 2376 N N . ILE A 1 294 ? -8.288 14.377 10.717 1.00 93.31 294 ILE A N 1
ATOM 2377 C CA . ILE A 1 294 ? -8.318 14.275 12.186 1.00 93.31 294 ILE A CA 1
ATOM 2378 C C . ILE A 1 294 ? -6.899 14.083 12.736 1.00 93.31 294 ILE A C 1
ATOM 2380 O O . ILE A 1 294 ? -6.462 14.848 13.591 1.00 93.31 294 ILE A O 1
ATOM 2384 N N . VAL A 1 295 ? -6.147 13.110 12.208 1.00 94.25 295 VAL A N 1
ATOM 2385 C CA . VAL A 1 295 ? -4.775 12.799 12.654 1.00 94.25 295 VAL A CA 1
ATOM 2386 C C . VAL A 1 295 ? -3.819 13.989 12.481 1.00 94.25 295 VAL A C 1
ATOM 2388 O O . VAL A 1 295 ? -2.942 14.186 13.315 1.00 94.25 295 VAL A O 1
ATOM 2391 N N . GLU A 1 296 ? -3.986 14.808 11.438 1.00 92.88 296 GLU A N 1
ATOM 2392 C CA . GLU A 1 296 ? -3.208 16.037 11.201 1.00 92.88 296 GLU A CA 1
ATOM 2393 C C . GLU A 1 296 ? -3.427 17.104 12.285 1.00 92.88 296 GLU A C 1
ATOM 2395 O O . GLU A 1 296 ? -2.552 17.941 12.494 1.00 92.88 296 GLU A O 1
ATOM 2400 N N . GLN A 1 297 ? -4.564 17.078 12.986 1.00 90.69 297 GLN A N 1
ATOM 2401 C CA . GLN A 1 297 ? -4.883 18.040 14.046 1.00 90.69 297 GLN A CA 1
ATOM 2402 C C . GLN A 1 297 ? -4.356 17.614 15.422 1.00 90.69 297 GLN A C 1
ATOM 2404 O O . GLN A 1 297 ? -4.091 18.474 16.259 1.00 90.69 297 GLN A O 1
ATOM 2409 N N . ILE A 1 298 ? -4.176 16.308 15.644 1.00 90.56 298 ILE A N 1
ATOM 2410 C CA . ILE A 1 298 ? -3.810 15.705 16.944 1.00 90.56 298 ILE A CA 1
ATOM 2411 C C . ILE A 1 298 ? -2.465 14.967 16.924 1.00 90.56 298 ILE A C 1
ATOM 2413 O O . ILE A 1 298 ? -2.086 14.311 17.892 1.00 90.56 298 ILE A O 1
ATOM 2417 N N . GLY A 1 299 ? -1.732 15.037 15.820 1.00 92.38 299 GLY A N 1
ATOM 2418 C CA . GLY A 1 299 ? -0.481 14.318 15.635 1.00 92.38 299 GLY A CA 1
ATOM 2419 C C . GLY A 1 299 ? 0.147 14.636 14.288 1.00 92.38 299 GLY A C 1
ATOM 2420 O O . GLY A 1 299 ? -0.064 15.705 13.716 1.00 92.38 299 GLY A O 1
ATOM 2421 N N . ARG A 1 300 ? 0.970 13.717 13.773 1.00 92.81 300 ARG A N 1
ATOM 2422 C CA . ARG A 1 300 ? 1.601 13.875 12.454 1.00 92.81 300 ARG A CA 1
ATOM 2423 C C . ARG A 1 300 ? 1.453 12.593 11.636 1.00 92.81 300 ARG A C 1
ATOM 2425 O O . ARG A 1 300 ? 2.025 11.570 12.024 1.00 92.81 300 ARG A O 1
ATOM 2432 N N . PRO A 1 301 ? 0.749 12.614 10.490 1.00 94.94 301 PRO A N 1
ATOM 2433 C CA . PRO A 1 301 ? 0.783 11.493 9.561 1.00 94.94 301 PRO A CA 1
ATOM 2434 C C . PRO A 1 301 ? 2.162 11.408 8.894 1.00 94.94 301 PRO A C 1
ATOM 2436 O O . PRO A 1 301 ? 2.741 12.413 8.476 1.00 94.94 301 PRO A O 1
ATOM 2439 N N . LEU A 1 302 ? 2.683 10.191 8.783 1.00 93.88 302 LEU A N 1
ATOM 2440 C CA . LEU A 1 302 ? 3.983 9.883 8.194 1.00 93.88 302 LEU A CA 1
ATOM 2441 C C . LEU A 1 302 ? 3.836 9.330 6.774 1.00 93.88 302 LEU A C 1
ATOM 2443 O O . LEU A 1 302 ? 4.474 9.830 5.850 1.00 93.88 302 LEU A O 1
ATOM 2447 N N . GLU A 1 303 ? 2.965 8.336 6.592 1.00 93.75 303 GLU A N 1
ATOM 2448 C CA . GLU A 1 303 ? 2.687 7.703 5.299 1.00 93.75 303 GLU A CA 1
ATOM 2449 C C . GLU A 1 303 ? 1.212 7.295 5.220 1.00 93.75 303 GLU A C 1
ATOM 2451 O O . GLU A 1 303 ? 0.616 6.853 6.200 1.00 93.75 303 GLU A O 1
ATOM 2456 N N . LEU A 1 304 ? 0.626 7.437 4.033 1.00 91.81 304 LEU A N 1
ATOM 2457 C CA . LEU A 1 304 ? -0.746 7.025 3.738 1.00 91.81 304 LEU A CA 1
ATOM 2458 C C . LEU A 1 304 ? -0.704 5.903 2.708 1.00 91.81 304 LEU A C 1
ATOM 2460 O O . LEU A 1 304 ? -0.158 6.098 1.615 1.00 91.81 304 LEU A O 1
ATOM 2464 N N . ASP A 1 305 ? -1.300 4.758 3.033 1.00 83.75 305 ASP A N 1
ATOM 2465 C CA . ASP A 1 305 ? -1.546 3.706 2.051 1.00 83.75 305 ASP A CA 1
ATOM 2466 C C . ASP A 1 305 ? -3.012 3.730 1.586 1.00 83.75 305 ASP A C 1
ATOM 2468 O O . ASP A 1 305 ? -3.651 4.781 1.547 1.00 83.75 305 ASP A O 1
ATOM 2472 N N . THR A 1 306 ? -3.519 2.596 1.110 1.00 85.75 306 THR A N 1
ATOM 2473 C CA . THR A 1 306 ? -4.850 2.501 0.494 1.00 85.75 306 THR A CA 1
ATOM 2474 C C . THR A 1 306 ? -5.952 2.495 1.551 1.00 85.75 306 THR A C 1
ATOM 2476 O O . THR A 1 306 ? -7.011 3.078 1.341 1.00 85.75 306 THR A O 1
ATOM 2479 N N . ASP A 1 307 ? -5.666 1.839 2.667 1.00 89.75 307 ASP A N 1
ATOM 2480 C CA . ASP A 1 307 ? -6.571 1.464 3.745 1.00 89.75 307 ASP A CA 1
ATOM 2481 C C . ASP A 1 307 ? -6.081 1.912 5.126 1.00 89.75 307 ASP A C 1
ATOM 2483 O O . ASP A 1 307 ? -6.853 1.825 6.075 1.00 89.75 307 ASP A O 1
ATOM 2487 N N . GLY A 1 308 ? -4.872 2.472 5.235 1.00 93.94 308 GLY A N 1
ATOM 2488 C CA . GLY A 1 308 ? -4.302 2.835 6.526 1.00 93.94 308 GLY A CA 1
ATOM 2489 C C . GLY A 1 308 ? -3.408 4.070 6.535 1.00 93.94 308 GLY A C 1
ATOM 2490 O O . GLY A 1 308 ? -2.938 4.561 5.498 1.00 93.94 308 GLY A O 1
ATOM 2491 N N . ILE A 1 309 ? -3.194 4.576 7.747 1.00 95.88 309 ILE A N 1
ATOM 2492 C CA . ILE A 1 309 ? -2.398 5.762 8.061 1.00 95.88 309 ILE A CA 1
ATOM 2493 C C . ILE A 1 309 ? -1.313 5.359 9.052 1.00 95.88 309 ILE A C 1
ATOM 2495 O O . ILE A 1 309 ? -1.610 4.953 10.173 1.00 95.88 309 ILE A O 1
ATOM 2499 N N . TRP A 1 310 ? -0.053 5.515 8.655 1.00 97.12 310 TRP A N 1
ATOM 2500 C CA . TRP A 1 310 ? 1.060 5.529 9.597 1.00 97.12 310 TRP A CA 1
ATOM 2501 C C . TRP A 1 310 ? 1.175 6.925 10.183 1.00 97.12 310 TRP A C 1
ATOM 2503 O O . TRP A 1 310 ? 1.308 7.896 9.433 1.00 97.12 310 TRP A O 1
ATOM 2513 N N . CYS A 1 311 ? 1.143 7.043 11.502 1.00 96.62 311 CYS A N 1
ATOM 2514 C CA . CYS A 1 311 ? 1.225 8.327 12.182 1.00 96.62 311 CYS A CA 1
ATOM 2515 C C . CYS A 1 311 ? 2.008 8.242 13.484 1.00 96.62 311 CYS A C 1
ATOM 2517 O O . CYS A 1 311 ? 2.185 7.173 14.063 1.00 96.62 311 CYS A O 1
ATOM 2519 N N . ILE A 1 312 ? 2.438 9.409 13.951 1.00 95.81 31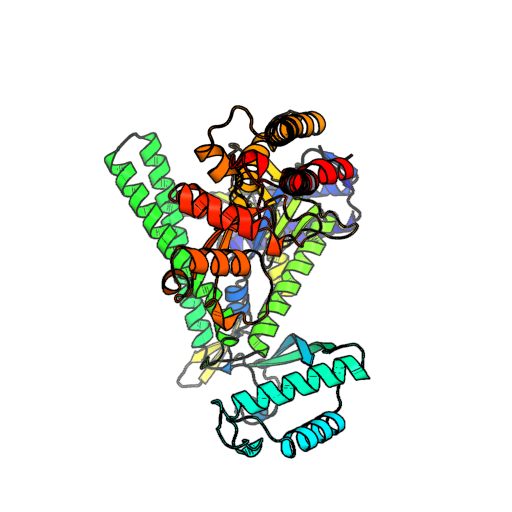2 ILE A N 1
ATOM 2520 C CA . ILE A 1 312 ? 2.912 9.594 15.315 1.00 95.81 312 ILE A CA 1
ATOM 2521 C C . ILE A 1 312 ? 1.914 10.436 16.095 1.00 95.81 312 ILE A C 1
ATOM 2523 O O . ILE A 1 312 ? 1.523 11.521 15.654 1.00 95.81 312 ILE A O 1
ATOM 2527 N N . LEU A 1 313 ? 1.525 9.919 17.253 1.00 94.31 313 LEU A N 1
ATOM 2528 C CA . LEU A 1 313 ? 0.743 10.628 18.258 1.00 94.31 313 LEU A CA 1
ATOM 2529 C C . LEU A 1 313 ? 1.645 10.932 19.459 1.00 94.31 313 LEU A C 1
ATOM 2531 O O . LEU A 1 313 ? 2.623 10.212 19.670 1.00 94.31 313 LEU A O 1
ATOM 2535 N N . PRO A 1 314 ? 1.383 11.980 20.244 1.00 93.38 314 PRO A N 1
ATOM 2536 C CA . PRO A 1 314 ? 2.225 12.268 21.411 1.00 93.38 314 PRO A CA 1
ATOM 2537 C C . PRO A 1 314 ? 2.017 11.234 22.517 1.00 93.38 314 PRO A C 1
ATOM 2539 O O . PRO A 1 314 ? 0.915 10.717 22.654 1.00 93.38 314 PRO A O 1
ATOM 2542 N N . ALA A 1 315 ? 3.058 10.896 23.284 1.00 93.12 315 ALA A N 1
ATOM 2543 C CA . ALA A 1 315 ? 2.989 9.904 24.366 1.00 93.12 315 ALA A CA 1
ATOM 2544 C C . ALA A 1 315 ? 1.910 10.191 25.421 1.00 93.12 315 ALA A C 1
ATOM 2546 O O . ALA A 1 315 ? 1.430 9.275 26.079 1.00 93.12 315 ALA A O 1
ATOM 2547 N N . SER A 1 316 ? 1.518 11.452 25.581 1.00 93.12 316 SER A N 1
ATOM 2548 C CA . SER A 1 316 ? 0.431 11.868 26.469 1.00 93.12 316 SER A CA 1
ATOM 2549 C C . SER A 1 316 ? -0.974 11.706 25.871 1.00 93.12 316 SER A C 1
ATOM 2551 O O . SER A 1 316 ? -1.961 11.890 26.585 1.00 93.12 316 SER A O 1
ATOM 2553 N N . PHE A 1 317 ? -1.090 11.359 24.584 1.00 94.75 317 PHE A N 1
ATOM 2554 C CA . PHE A 1 317 ? -2.375 11.152 23.919 1.00 94.75 317 PHE A CA 1
ATOM 2555 C C . PHE A 1 317 ? -3.138 9.960 24.525 1.00 94.75 317 PHE A C 1
ATOM 2557 O O . PHE A 1 317 ? -2.517 8.941 24.839 1.00 94.75 317 PHE A O 1
ATOM 2564 N N . PRO A 1 318 ? -4.478 10.046 24.688 1.00 95.25 318 PRO A N 1
ATOM 2565 C CA . PRO A 1 318 ? -5.281 8.928 25.173 1.00 95.25 318 PRO A CA 1
ATOM 2566 C C . PRO A 1 318 ? -5.078 7.676 24.309 1.00 95.25 318 PRO A C 1
ATOM 2568 O O . PRO A 1 318 ? -5.351 7.692 23.111 1.00 95.25 318 PRO A O 1
ATOM 2571 N N . GLU A 1 319 ? -4.614 6.587 24.919 1.00 92.88 319 GLU A N 1
ATOM 2572 C CA . GLU A 1 319 ? -4.293 5.345 24.214 1.00 92.88 319 GLU A CA 1
ATOM 2573 C C . GLU A 1 319 ? -5.300 4.236 24.541 1.00 92.88 319 GLU A C 1
ATOM 2575 O O . GLU A 1 319 ? -6.334 4.128 23.886 1.00 92.88 319 GLU A O 1
ATOM 2580 N N . ASN A 1 320 ? -5.002 3.410 25.544 1.00 95.50 320 ASN A N 1
ATOM 2581 C CA . ASN A 1 320 ? -5.761 2.218 25.888 1.00 95.50 320 ASN A CA 1
ATOM 2582 C C . ASN A 1 320 ? -6.387 2.377 27.273 1.00 95.50 320 ASN A C 1
ATOM 2584 O O . ASN A 1 320 ? -5.685 2.665 28.241 1.00 95.50 320 ASN A O 1
ATOM 2588 N N . PHE A 1 321 ? -7.692 2.127 27.373 1.00 96.31 321 PHE A N 1
ATOM 2589 C CA . PHE A 1 321 ? -8.452 2.236 28.619 1.00 96.31 321 PHE A CA 1
ATOM 2590 C C . PHE A 1 321 ? -9.143 0.913 28.939 1.00 96.31 321 PHE A C 1
ATOM 2592 O O . PHE A 1 321 ? -9.658 0.234 28.047 1.00 96.31 321 PHE A O 1
ATOM 2599 N N . GLN A 1 322 ? -9.136 0.521 30.214 1.00 96.44 322 GLN A N 1
ATOM 2600 C CA . GLN A 1 322 ? -9.756 -0.721 30.669 1.00 96.44 322 GLN A CA 1
ATOM 2601 C C . GLN A 1 322 ? -11.175 -0.456 31.178 1.00 96.44 322 GLN A C 1
ATOM 2603 O O . GLN A 1 322 ? -11.381 0.118 32.245 1.00 96.44 322 GLN A O 1
ATOM 2608 N N . VAL A 1 323 ? -12.156 -0.948 30.433 1.00 95.75 323 VAL A N 1
ATOM 2609 C CA . VAL A 1 323 ? -13.559 -0.967 30.837 1.00 95.75 323 VAL A CA 1
ATOM 2610 C C . VAL A 1 323 ? -13.828 -2.246 31.622 1.00 95.75 323 VAL A C 1
ATOM 2612 O O . VAL A 1 323 ? -13.568 -3.353 31.142 1.00 95.75 323 VAL A O 1
ATOM 2615 N N . THR A 1 324 ? -14.339 -2.096 32.839 1.00 95.88 324 THR A N 1
ATOM 2616 C CA . THR A 1 324 ? -14.740 -3.199 33.713 1.00 95.88 324 THR A CA 1
ATOM 2617 C C . THR A 1 324 ? -16.235 -3.432 33.572 1.00 95.88 324 THR A C 1
ATOM 2619 O O . THR A 1 324 ? -17.028 -2.489 33.553 1.00 95.88 324 THR A O 1
ATOM 2622 N N . THR A 1 325 ? -16.622 -4.699 33.445 1.00 93.94 325 THR A N 1
ATOM 2623 C CA . THR A 1 325 ? -18.014 -5.075 33.211 1.00 93.94 325 THR A CA 1
ATOM 2624 C C . THR A 1 325 ? -18.425 -6.256 34.082 1.00 93.94 325 THR A C 1
ATOM 2626 O O . THR A 1 325 ? -17.610 -7.103 34.457 1.00 93.94 325 THR A O 1
ATOM 2629 N N . THR A 1 326 ? -19.722 -6.355 34.352 1.00 94.06 326 THR A N 1
ATOM 2630 C CA . THR A 1 326 ? -20.354 -7.536 34.951 1.00 94.06 326 THR A CA 1
ATOM 2631 C C . THR A 1 326 ? -20.697 -8.609 33.907 1.00 94.06 326 THR A C 1
ATOM 2633 O O . THR A 1 326 ? -21.264 -9.648 34.247 1.00 94.06 326 THR A O 1
ATOM 2636 N N . HIS A 1 327 ? -20.336 -8.407 32.631 1.00 88.25 327 HIS A N 1
ATOM 2637 C CA . HIS A 1 327 ? -20.649 -9.333 31.547 1.00 88.25 327 HIS A CA 1
ATOM 2638 C C . HIS A 1 327 ? -19.870 -10.662 31.695 1.00 88.25 327 HIS A C 1
ATOM 2640 O O . HIS A 1 327 ? -18.633 -10.649 31.712 1.00 88.25 327 HIS A O 1
ATOM 2646 N N . PRO A 1 328 ? -20.534 -11.841 31.677 1.00 84.69 328 PRO A N 1
ATOM 2647 C CA . PRO A 1 328 ? -19.914 -13.127 32.033 1.00 84.69 328 PRO A CA 1
ATOM 2648 C C . PRO A 1 328 ? -18.683 -13.520 31.206 1.00 84.69 328 PRO A C 1
ATOM 2650 O O . PRO A 1 328 ? -17.793 -14.212 31.692 1.00 84.69 328 PRO A O 1
ATOM 2653 N N . LYS A 1 329 ? -18.634 -13.107 29.932 1.00 85.75 329 LYS A N 1
ATOM 2654 C CA . LYS A 1 329 ? -17.534 -13.435 29.002 1.00 85.75 329 LYS A CA 1
ATOM 2655 C C . LYS A 1 329 ? -16.517 -12.308 28.815 1.00 85.75 329 LYS A C 1
ATOM 2657 O O . LYS A 1 329 ? -15.478 -12.542 28.205 1.00 85.75 329 LYS A O 1
ATOM 2662 N N . LYS A 1 330 ? -16.835 -11.089 29.263 1.00 87.50 330 LYS A N 1
ATOM 2663 C CA . LYS A 1 330 ? -16.076 -9.865 28.954 1.00 87.50 330 LYS A CA 1
ATOM 2664 C C . LYS A 1 330 ? -15.917 -8.988 30.195 1.00 87.50 330 LYS A C 1
ATOM 2666 O O . LYS A 1 330 ? -16.160 -7.791 30.140 1.00 87.50 330 LYS A O 1
ATOM 2671 N N . SER A 1 331 ? -15.495 -9.582 31.310 1.00 91.31 331 SER A N 1
ATOM 2672 C CA . SER A 1 331 ? -15.335 -8.867 32.586 1.00 91.31 331 SER A CA 1
ATOM 2673 C C . SER A 1 331 ? -14.389 -7.664 32.504 1.00 91.31 331 SER A C 1
ATOM 2675 O O . SER A 1 331 ? -14.525 -6.715 33.270 1.00 91.31 331 SER A O 1
ATOM 2677 N N . LYS A 1 332 ? -13.442 -7.694 31.559 1.00 93.25 332 LYS A N 1
ATOM 2678 C CA . LYS A 1 332 ? -12.566 -6.576 31.209 1.00 93.25 332 LYS A CA 1
ATOM 2679 C C . LYS A 1 332 ? -12.454 -6.453 29.696 1.00 93.25 332 LYS A C 1
ATOM 2681 O O . LYS A 1 332 ? -12.213 -7.451 29.014 1.00 93.25 332 LYS A O 1
ATOM 2686 N N . VAL A 1 333 ? -12.588 -5.232 29.196 1.00 93.31 333 VAL A N 1
ATOM 2687 C CA . VAL A 1 333 ? -12.460 -4.883 27.779 1.00 93.31 333 VAL A CA 1
ATOM 2688 C C . VAL A 1 333 ? -11.466 -3.738 27.655 1.00 93.31 333 VAL A C 1
ATOM 2690 O O . VAL A 1 333 ? -11.543 -2.768 28.402 1.00 93.31 333 VAL A O 1
ATOM 2693 N N . THR A 1 334 ? -10.507 -3.861 26.743 1.00 95.00 334 THR A N 1
ATOM 2694 C CA . THR A 1 334 ? -9.546 -2.791 26.456 1.00 95.00 334 THR A CA 1
ATOM 2695 C C . THR A 1 334 ? -10.025 -2.027 25.236 1.00 95.00 334 THR A C 1
ATOM 2697 O O . THR A 1 334 ? -10.165 -2.622 24.172 1.00 95.00 334 THR A O 1
ATOM 2700 N N . ILE A 1 335 ? -10.250 -0.725 25.392 1.00 95.44 335 ILE A N 1
ATOM 2701 C CA . ILE A 1 335 ? -10.649 0.167 24.303 1.00 95.44 335 ILE A CA 1
ATOM 2702 C C . ILE A 1 335 ? -9.451 1.012 23.902 1.00 95.44 335 ILE A C 1
ATOM 2704 O O . ILE A 1 335 ? -8.877 1.707 24.739 1.00 95.44 335 ILE A O 1
ATOM 2708 N N . SER A 1 336 ? -9.110 0.962 22.616 1.00 96.38 336 SER A N 1
ATOM 2709 C CA . SER A 1 336 ? -8.136 1.864 22.009 1.00 96.38 336 SER A CA 1
ATOM 2710 C C . SER A 1 336 ? -8.850 3.140 21.570 1.00 96.38 336 SER A C 1
ATOM 2712 O O . SER A 1 336 ? -9.618 3.127 20.605 1.00 96.38 336 SER A O 1
ATOM 2714 N N . TYR A 1 337 ? -8.609 4.246 22.273 1.00 97.06 337 TYR A N 1
ATOM 2715 C CA . TYR A 1 337 ? -9.211 5.537 21.954 1.00 97.06 337 TYR A CA 1
ATOM 2716 C C . TYR A 1 337 ? -8.875 6.021 20.532 1.00 97.06 337 TYR A C 1
ATOM 2718 O O . TYR A 1 337 ? -9.803 6.462 19.853 1.00 97.06 337 TYR A O 1
ATOM 2726 N N . PRO A 1 338 ? -7.633 5.877 20.008 1.00 95.88 338 PRO A N 1
ATOM 2727 C CA . PRO A 1 338 ? -7.327 6.218 18.620 1.00 95.88 338 PRO A CA 1
ATOM 2728 C C . PRO A 1 338 ? -8.230 5.524 17.594 1.00 95.88 338 PRO A C 1
ATOM 2730 O O . PRO A 1 338 ? -8.682 6.157 16.640 1.00 95.88 338 PRO A O 1
ATOM 2733 N N . GLY A 1 339 ? -8.521 4.238 17.811 1.00 96.12 339 GLY A N 1
ATOM 2734 C CA . GLY A 1 339 ? -9.424 3.460 16.962 1.00 96.12 339 GLY A CA 1
ATOM 2735 C C . GLY A 1 339 ? -10.875 3.900 17.120 1.00 96.12 339 GLY A C 1
ATOM 2736 O O . GLY A 1 339 ? -11.530 4.212 16.127 1.00 96.12 339 GLY A O 1
ATOM 2737 N N . ALA A 1 340 ? -11.348 4.011 18.365 1.00 97.12 340 ALA A N 1
ATOM 2738 C CA . ALA A 1 340 ? -12.719 4.408 18.682 1.00 97.12 340 ALA A CA 1
ATOM 2739 C C . ALA A 1 340 ? -13.082 5.785 18.093 1.00 97.12 340 ALA A C 1
ATOM 2741 O O . ALA A 1 340 ? -14.143 5.944 17.488 1.00 97.12 340 ALA A O 1
ATOM 2742 N N . MET A 1 341 ? -12.170 6.762 18.189 1.00 96.00 341 MET A N 1
ATOM 2743 C CA . MET A 1 341 ? -12.313 8.102 17.598 1.00 96.00 341 MET A CA 1
ATOM 2744 C C . MET A 1 341 ? -12.545 8.043 16.080 1.00 96.00 341 MET A C 1
ATOM 2746 O O . MET A 1 341 ? -13.352 8.795 15.530 1.00 96.00 341 MET A O 1
ATOM 2750 N N . LEU A 1 342 ? -11.833 7.163 15.372 1.00 97.31 342 LEU A N 1
ATOM 2751 C CA . LEU A 1 342 ? -12.006 7.029 13.928 1.00 97.31 342 LEU A CA 1
ATOM 2752 C C . LEU A 1 342 ? -13.256 6.214 13.583 1.00 97.31 342 LEU A C 1
ATOM 2754 O O . LEU A 1 342 ? -13.922 6.521 12.595 1.00 97.31 342 LEU A O 1
ATOM 2758 N N . ASN A 1 343 ? -13.614 5.226 14.400 1.00 97.56 343 ASN A N 1
ATOM 2759 C CA . ASN A 1 343 ? -14.797 4.393 14.193 1.00 97.56 343 ASN A CA 1
ATOM 2760 C C . ASN A 1 343 ? -16.098 5.178 14.361 1.00 97.56 343 ASN A C 1
ATOM 2762 O O . ASN A 1 343 ? -16.979 5.069 13.506 1.00 97.56 343 ASN A O 1
ATOM 2766 N N . ILE A 1 344 ? -16.197 6.060 15.364 1.00 96.25 344 ILE A N 1
ATOM 2767 C CA . ILE A 1 344 ? -17.365 6.942 15.497 1.00 96.25 344 ILE A CA 1
ATOM 2768 C C . ILE A 1 344 ? -17.482 7.912 14.310 1.00 96.25 344 ILE A C 1
ATOM 2770 O O . ILE A 1 344 ? -18.580 8.135 13.799 1.00 96.25 344 ILE A O 1
ATOM 2774 N N . MET A 1 345 ? -16.358 8.419 13.783 1.00 96.56 345 MET A N 1
ATOM 2775 C CA . MET A 1 345 ? -16.347 9.212 12.547 1.00 96.56 345 MET A CA 1
ATOM 2776 C C . MET A 1 345 ? -16.856 8.385 11.360 1.00 96.56 345 MET A C 1
ATOM 2778 O O . MET A 1 345 ? -17.723 8.840 10.610 1.00 96.56 345 MET A O 1
ATOM 2782 N N . VAL A 1 346 ? -16.376 7.150 11.205 1.00 97.44 346 VAL A N 1
ATOM 2783 C CA . VAL A 1 346 ? -16.831 6.259 10.132 1.00 97.44 346 VAL A CA 1
ATOM 2784 C C . VAL A 1 346 ? -18.332 5.988 10.237 1.00 97.44 346 VAL A C 1
ATOM 2786 O O . VAL A 1 346 ? -19.041 6.075 9.232 1.00 97.44 346 VAL A O 1
ATOM 2789 N N . LYS A 1 347 ? -18.838 5.732 11.445 1.00 96.06 347 LYS A N 1
ATOM 2790 C CA . LYS A 1 347 ? -20.268 5.568 11.713 1.00 96.06 347 LYS A CA 1
ATOM 2791 C C . LYS A 1 347 ? -21.062 6.804 11.291 1.00 96.06 347 LYS A C 1
ATOM 2793 O O . LYS A 1 347 ? -22.024 6.678 10.538 1.00 96.06 347 LYS A O 1
ATOM 2798 N N . ASN A 1 348 ? -20.650 7.991 11.724 1.00 95.75 348 ASN A N 1
ATOM 2799 C CA . ASN A 1 348 ? -21.414 9.219 11.506 1.00 95.75 348 ASN A CA 1
ATOM 2800 C C . ASN A 1 348 ? -21.486 9.628 10.027 1.00 95.75 348 ASN A C 1
ATOM 2802 O O . ASN A 1 348 ? -22.502 10.162 9.590 1.00 95.75 348 ASN A O 1
ATOM 2806 N N . TYR A 1 349 ? -20.431 9.375 9.245 1.00 96.88 349 TYR A N 1
ATOM 2807 C CA . TYR A 1 349 ? -20.346 9.850 7.858 1.00 96.88 349 TYR A CA 1
ATOM 2808 C C . TYR A 1 349 ? -20.593 8.781 6.787 1.00 96.88 349 TYR A C 1
ATOM 2810 O O . TYR A 1 349 ? -20.872 9.140 5.643 1.00 96.88 349 TYR A O 1
ATOM 2818 N N . PHE A 1 350 ? -20.458 7.491 7.109 1.00 97.88 350 PHE A N 1
ATOM 2819 C CA . PHE A 1 350 ? -20.443 6.421 6.101 1.00 97.88 350 PHE A CA 1
ATOM 2820 C C . PHE A 1 350 ? -21.441 5.286 6.362 1.00 97.88 350 PHE A C 1
ATOM 2822 O O . PHE A 1 350 ? -21.416 4.284 5.645 1.00 97.88 350 PHE A O 1
ATOM 2829 N N . THR A 1 351 ? -22.346 5.443 7.332 1.00 98.25 351 THR A N 1
ATOM 2830 C CA . THR A 1 351 ? -23.449 4.495 7.542 1.00 98.25 351 THR A CA 1
ATOM 2831 C C . THR A 1 351 ? -24.455 4.553 6.392 1.00 98.25 351 THR A C 1
ATOM 2833 O O . THR A 1 351 ? -24.753 5.611 5.833 1.00 98.25 351 THR A O 1
ATOM 2836 N N . ASN A 1 352 ? -24.964 3.386 6.002 1.00 98.31 352 ASN A N 1
ATOM 2837 C CA . ASN A 1 352 ? -26.048 3.265 5.039 1.00 98.31 352 ASN A CA 1
ATOM 2838 C C . ASN A 1 352 ? -27.380 3.066 5.771 1.00 98.31 352 ASN A C 1
ATOM 2840 O O . ASN A 1 352 ? -27.727 1.942 6.123 1.00 98.31 352 ASN A O 1
ATOM 2844 N N . ASP A 1 353 ? -28.148 4.143 5.934 1.00 97.88 353 ASP A N 1
ATOM 2845 C CA . ASP A 1 353 ? -29.494 4.116 6.534 1.00 97.88 353 ASP A CA 1
ATOM 2846 C C . ASP A 1 353 ? -30.604 3.703 5.548 1.00 97.88 353 ASP A C 1
ATOM 2848 O O . ASP A 1 353 ? -31.791 3.723 5.876 1.00 97.88 353 ASP A O 1
ATOM 2852 N N . GLN A 1 354 ? -30.236 3.352 4.311 1.00 97.44 354 GLN A N 1
ATOM 2853 C CA . GLN A 1 354 ? -31.152 2.938 3.245 1.00 97.44 354 GLN A CA 1
ATOM 2854 C C . GLN A 1 354 ? -31.089 1.428 2.973 1.00 97.44 354 GLN A C 1
ATOM 2856 O O . GLN A 1 354 ? -31.714 0.963 2.017 1.00 97.44 354 GLN A O 1
ATOM 2861 N N . TYR A 1 355 ? -30.339 0.655 3.770 1.00 98.25 355 TYR A N 1
ATOM 2862 C CA . TYR A 1 355 ? -30.118 -0.767 3.517 1.00 98.25 355 TYR A CA 1
ATOM 2863 C C . TYR A 1 355 ? -31.436 -1.538 3.597 1.00 98.25 355 TYR A C 1
ATOM 2865 O O . TYR A 1 355 ? -32.058 -1.590 4.659 1.00 98.25 355 TYR A O 1
ATOM 2873 N N . GLN A 1 356 ? -31.863 -2.147 2.484 1.00 97.38 356 GLN A N 1
ATOM 2874 C CA . GLN A 1 356 ? -33.095 -2.935 2.446 1.00 97.38 356 GLN A CA 1
ATOM 2875 C C . GLN A 1 356 ? -32.808 -4.431 2.380 1.00 97.38 356 GLN A C 1
ATOM 2877 O O . GLN A 1 356 ? -31.989 -4.908 1.587 1.00 97.38 356 GLN A O 1
ATOM 2882 N N . GLU A 1 357 ? -33.523 -5.177 3.212 1.00 94.88 357 GLU A N 1
ATOM 2883 C CA . GLU A 1 357 ? -33.411 -6.625 3.318 1.00 94.88 357 GLU A CA 1
ATOM 2884 C C . GLU A 1 357 ? -34.786 -7.263 3.150 1.00 94.88 357 GLU A C 1
ATOM 2886 O O . GLU A 1 357 ? -35.777 -6.789 3.706 1.00 94.88 357 GLU A O 1
ATOM 2891 N N . LEU A 1 358 ? -34.852 -8.305 2.323 1.00 95.31 358 LEU A N 1
ATOM 2892 C CA . LEU A 1 358 ? -36.086 -9.032 2.059 1.00 95.31 358 LEU A CA 1
ATOM 2893 C C . LEU A 1 358 ? -36.384 -9.932 3.262 1.00 95.31 358 LEU A C 1
ATOM 2895 O O . LEU A 1 358 ? -35.673 -10.909 3.487 1.00 95.31 358 LEU A O 1
ATOM 2899 N N . VAL A 1 359 ? -37.430 -9.604 4.019 1.00 94.88 359 VAL A N 1
ATOM 2900 C CA . VAL A 1 359 ? -37.846 -10.360 5.213 1.00 94.88 359 VAL A CA 1
ATOM 2901 C C . VAL A 1 359 ? -38.972 -11.346 4.930 1.00 94.88 359 VAL A C 1
ATOM 2903 O O . VAL A 1 359 ? -39.165 -12.280 5.700 1.00 94.88 359 VAL A O 1
ATOM 2906 N N . ASP A 1 360 ? -39.702 -11.147 3.833 1.00 92.88 360 ASP A N 1
ATOM 2907 C CA . ASP A 1 360 ? -40.786 -12.024 3.405 1.00 92.88 360 ASP A CA 1
ATOM 2908 C C . ASP A 1 360 ? -40.705 -12.247 1.897 1.00 92.88 360 ASP A C 1
ATOM 2910 O O . ASP A 1 360 ? -40.743 -11.288 1.123 1.00 92.88 360 ASP A O 1
ATOM 2914 N N . ARG A 1 361 ? -40.550 -13.505 1.480 1.00 92.00 361 ARG A N 1
ATOM 2915 C CA . ARG A 1 361 ? -40.433 -13.868 0.062 1.00 92.00 361 ARG A CA 1
ATOM 2916 C C . ARG A 1 361 ? -41.787 -14.037 -0.614 1.00 92.00 361 ARG A C 1
ATOM 2918 O O . ARG A 1 361 ? -41.838 -13.876 -1.828 1.00 92.00 361 ARG A O 1
ATOM 2925 N N . GLU A 1 362 ? -42.829 -14.376 0.139 1.00 93.12 362 GLU A N 1
ATOM 2926 C CA . GLU A 1 362 ? -44.166 -14.612 -0.409 1.00 93.12 362 GLU A CA 1
ATOM 2927 C C . GLU A 1 362 ? -44.838 -13.269 -0.708 1.00 93.12 362 GLU A C 1
ATOM 2929 O O . GLU A 1 362 ? -45.253 -13.028 -1.840 1.00 93.12 362 GLU A O 1
ATOM 2934 N N . ASP A 1 363 ? -44.797 -12.346 0.257 1.00 91.38 363 ASP A N 1
ATOM 2935 C CA . ASP A 1 363 ? -45.367 -10.996 0.127 1.00 91.38 363 ASP A CA 1
ATOM 2936 C C . ASP A 1 363 ? -44.382 -9.953 -0.437 1.00 91.38 363 ASP A C 1
ATOM 2938 O O . ASP A 1 363 ? -44.714 -8.775 -0.594 1.00 91.38 363 ASP A O 1
ATOM 2942 N N . ILE A 1 364 ? -43.140 -10.361 -0.717 1.00 92.69 364 ILE A N 1
ATOM 2943 C CA . ILE A 1 364 ? -42.046 -9.502 -1.199 1.00 92.69 364 ILE A CA 1
ATOM 2944 C C . ILE A 1 364 ? -41.861 -8.256 -0.301 1.00 92.69 364 ILE A C 1
ATOM 2946 O O . ILE A 1 364 ? -41.768 -7.102 -0.744 1.00 92.69 364 ILE A O 1
ATOM 2950 N N . ARG A 1 365 ? -41.818 -8.489 1.015 1.00 93.69 365 ARG A N 1
ATOM 2951 C CA . ARG A 1 365 ? -41.715 -7.435 2.032 1.00 93.69 365 ARG A CA 1
ATOM 2952 C C . ARG A 1 365 ? -40.262 -7.176 2.403 1.00 93.69 365 ARG A C 1
ATOM 2954 O O . ARG A 1 365 ? -39.514 -8.095 2.731 1.00 93.69 365 ARG A O 1
ATOM 2961 N N . TYR A 1 366 ? -39.891 -5.899 2.422 1.00 95.19 366 TYR A N 1
ATOM 2962 C CA . TYR A 1 366 ? -38.557 -5.445 2.810 1.00 95.19 366 TYR A CA 1
ATOM 2963 C C . TYR A 1 366 ? -38.600 -4.658 4.118 1.00 95.19 366 TYR A C 1
ATOM 2965 O O . TYR A 1 366 ? -39.540 -3.894 4.348 1.00 95.19 366 TYR A O 1
ATOM 2973 N N . THR A 1 367 ? -37.561 -4.793 4.936 1.00 96.12 367 THR A N 1
ATOM 2974 C CA . THR A 1 367 ? -37.278 -3.887 6.058 1.00 96.12 367 THR A CA 1
ATOM 2975 C C . THR A 1 367 ? -36.102 -2.986 5.715 1.00 96.12 367 THR A C 1
ATOM 2977 O O . THR A 1 367 ? -35.263 -3.335 4.886 1.00 96.12 367 THR A O 1
ATOM 2980 N N . ILE A 1 368 ? -36.065 -1.805 6.333 1.00 97.19 368 ILE A N 1
ATOM 2981 C CA . ILE A 1 368 ? -34.945 -0.868 6.231 1.00 97.19 368 ILE A CA 1
ATOM 2982 C C . ILE A 1 368 ? -34.176 -0.931 7.545 1.00 97.19 368 ILE A C 1
ATOM 2984 O O . ILE A 1 368 ? -34.791 -0.887 8.612 1.00 97.19 368 ILE A O 1
ATOM 2988 N N . ARG A 1 369 ? -32.850 -1.020 7.468 1.00 96.75 369 ARG A N 1
ATOM 2989 C CA . ARG A 1 369 ? -31.960 -0.938 8.628 1.00 96.75 369 ARG A CA 1
ATOM 2990 C C . ARG A 1 369 ? -30.720 -0.116 8.305 1.00 96.75 369 ARG A C 1
ATOM 2992 O O . ARG A 1 369 ? -30.354 0.016 7.140 1.00 96.75 369 ARG A O 1
ATOM 2999 N N . SER A 1 370 ? -30.076 0.412 9.337 1.00 97.00 370 SER A N 1
ATOM 3000 C CA . SER A 1 370 ? -28.752 1.014 9.210 1.00 97.00 370 SER A CA 1
ATOM 3001 C C . SER A 1 370 ? -27.703 -0.093 9.137 1.00 97.00 370 SER A C 1
ATOM 3003 O O . SER A 1 370 ? -27.715 -1.022 9.944 1.00 97.00 370 SER A O 1
ATOM 3005 N N . GLU A 1 371 ? -26.808 -0.010 8.160 1.00 96.88 371 GLU A N 1
ATOM 3006 C CA . GLU A 1 371 ? -25.682 -0.932 8.007 1.00 96.88 371 GLU A CA 1
ATOM 3007 C C . GLU A 1 371 ? -24.382 -0.131 7.959 1.00 96.88 371 GLU A C 1
ATOM 3009 O O . GLU A 1 371 ? -24.255 0.819 7.183 1.00 96.88 371 GLU A O 1
ATOM 3014 N N . ASN A 1 372 ? -23.403 -0.544 8.762 1.00 96.75 372 ASN A N 1
ATOM 3015 C CA . ASN A 1 372 ? -22.014 -0.129 8.638 1.00 96.75 372 ASN A CA 1
ATOM 3016 C C . ASN A 1 372 ? -21.112 -1.223 9.211 1.00 96.75 372 ASN A C 1
ATOM 3018 O O . ASN A 1 372 ? -21.265 -1.624 10.359 1.00 96.75 372 ASN A O 1
ATOM 3022 N N . SER A 1 373 ? -20.193 -1.726 8.393 1.00 94.44 373 SER A N 1
ATOM 3023 C CA . SER A 1 373 ? -19.232 -2.763 8.791 1.00 94.44 373 SER A CA 1
ATOM 3024 C C . SER A 1 373 ? -17.780 -2.310 8.648 1.00 94.44 373 SER A C 1
ATOM 3026 O O . SER A 1 373 ? -16.867 -3.134 8.612 1.00 94.44 373 SER A O 1
ATOM 3028 N N . ILE A 1 374 ? -17.561 -1.005 8.504 1.00 96.62 374 ILE A N 1
ATOM 3029 C CA . ILE A 1 374 ? -16.253 -0.404 8.272 1.00 96.62 374 ILE A CA 1
ATOM 3030 C C . ILE A 1 374 ? -15.681 0.021 9.625 1.00 96.62 374 ILE A C 1
ATOM 3032 O O . ILE A 1 374 ? -16.253 0.876 10.292 1.00 96.62 374 ILE A O 1
ATOM 3036 N N . PHE A 1 375 ? -14.534 -0.545 9.996 1.00 95.19 375 PHE A N 1
ATOM 3037 C CA . PHE A 1 375 ? -13.859 -0.246 11.257 1.00 95.19 375 PHE A CA 1
ATOM 3038 C C . PHE A 1 375 ? -12.352 -0.122 11.037 1.00 95.19 375 PHE A C 1
ATOM 3040 O O . PHE A 1 375 ? -11.760 -0.907 10.290 1.00 95.19 375 PHE A O 1
ATOM 3047 N N . PHE A 1 376 ? -11.747 0.854 11.700 1.00 96.50 376 PHE A N 1
ATOM 3048 C CA . PHE A 1 376 ? -10.315 0.941 11.920 1.00 96.50 376 PHE A CA 1
ATOM 3049 C C . PHE A 1 376 ? -9.891 -0.076 12.986 1.00 96.50 376 PHE A C 1
ATOM 3051 O O . PHE A 1 376 ? -10.478 -0.171 14.063 1.00 96.50 376 PHE A O 1
ATOM 3058 N N . GLU A 1 377 ? -8.847 -0.827 12.667 1.00 92.88 377 GLU A N 1
ATOM 3059 C CA . GLU A 1 377 ? -8.012 -1.587 13.584 1.00 92.88 377 GLU A CA 1
ATOM 3060 C C . GLU A 1 377 ? -6.769 -0.727 13.899 1.00 92.88 377 GLU A C 1
ATOM 3062 O O . GLU A 1 377 ? -6.260 0.004 13.042 1.00 92.88 377 GLU A O 1
ATOM 3067 N N . VAL A 1 378 ? -6.296 -0.789 15.144 1.00 93.69 378 VAL A N 1
ATOM 3068 C CA . VAL A 1 378 ? -5.093 -0.075 15.596 1.00 93.69 378 VAL A CA 1
ATOM 3069 C C . VAL A 1 378 ? -3.982 -1.089 15.812 1.00 93.69 378 VAL A C 1
ATOM 3071 O O . VAL A 1 378 ? -4.139 -2.008 16.615 1.00 93.69 378 VAL A O 1
ATOM 3074 N N . ASP A 1 379 ? -2.858 -0.889 15.129 1.00 92.38 379 ASP A N 1
ATOM 3075 C CA . ASP A 1 379 ? -1.628 -1.646 15.332 1.00 92.38 379 ASP A CA 1
ATOM 3076 C C . ASP A 1 379 ? -0.527 -0.723 15.890 1.00 92.38 379 ASP A C 1
ATOM 3078 O O . ASP A 1 379 ? -0.300 0.384 15.389 1.00 92.38 379 ASP A O 1
ATOM 3082 N N . GLY A 1 380 ? 0.166 -1.188 16.932 1.00 89.94 380 GLY A N 1
ATOM 3083 C CA . GLY A 1 380 ? 1.192 -0.438 17.663 1.00 89.94 380 GLY A CA 1
ATOM 3084 C C . GLY A 1 380 ? 0.920 -0.377 19.178 1.00 89.94 380 GLY A C 1
ATOM 3085 O O . GLY A 1 380 ? 0.046 -1.101 19.661 1.00 89.94 380 GLY A O 1
ATOM 3086 N N . PRO A 1 381 ? 1.652 0.467 19.926 1.00 94.31 381 PRO A N 1
ATOM 3087 C CA . PRO A 1 381 ? 2.705 1.355 19.436 1.00 94.31 381 PRO A CA 1
ATOM 3088 C C . PRO A 1 381 ? 3.957 0.593 18.971 1.00 94.31 381 PRO A C 1
ATOM 3090 O O . PRO A 1 381 ? 4.290 -0.475 19.483 1.00 94.31 381 PRO A O 1
ATOM 3093 N N . TYR A 1 382 ? 4.652 1.147 17.977 1.00 96.88 382 TYR A N 1
ATOM 3094 C CA . TYR A 1 382 ? 5.924 0.627 17.465 1.00 96.88 382 TYR A CA 1
ATOM 3095 C C . TYR A 1 382 ? 7.120 1.412 18.005 1.00 96.88 382 TYR A C 1
ATOM 3097 O O . TYR A 1 382 ? 7.019 2.606 18.285 1.00 96.88 382 TYR A O 1
ATOM 3105 N N . LYS A 1 383 ? 8.279 0.751 18.056 1.00 95.81 383 LYS A N 1
ATOM 3106 C CA . LYS A 1 383 ? 9.536 1.328 18.548 1.00 95.81 383 LYS A CA 1
ATOM 3107 C C . LYS A 1 383 ? 10.148 2.332 17.588 1.00 95.81 383 LYS A C 1
ATOM 3109 O O . LYS A 1 383 ? 10.624 3.390 17.988 1.00 95.81 383 LYS A O 1
ATOM 3114 N N . ALA A 1 384 ? 10.189 1.968 16.309 1.00 96.69 384 ALA A N 1
ATOM 3115 C CA . ALA A 1 384 ? 10.831 2.772 15.281 1.00 96.69 384 ALA A CA 1
ATOM 3116 C C . ALA A 1 384 ? 10.159 2.580 13.923 1.00 96.69 384 ALA A C 1
ATOM 3118 O O . ALA A 1 384 ? 9.725 1.482 13.572 1.00 96.69 384 ALA A O 1
ATOM 3119 N N . MET A 1 385 ? 10.142 3.656 13.139 1.00 97.19 385 MET A N 1
ATOM 3120 C CA . MET A 1 385 ? 9.727 3.661 11.742 1.00 97.19 385 MET A CA 1
ATOM 3121 C C . MET A 1 385 ? 10.722 4.486 10.927 1.00 97.19 385 MET A C 1
ATOM 3123 O O . MET A 1 385 ? 10.989 5.642 11.245 1.00 97.19 385 MET A O 1
ATOM 3127 N N . ILE A 1 386 ? 11.256 3.892 9.862 1.00 97.00 386 ILE A N 1
ATOM 3128 C CA . ILE A 1 386 ? 12.242 4.507 8.976 1.00 97.00 386 ILE A CA 1
ATOM 3129 C C . ILE A 1 386 ? 11.588 4.736 7.616 1.00 97.00 386 ILE A C 1
ATOM 3131 O O . ILE A 1 386 ? 11.180 3.783 6.943 1.00 97.00 386 ILE A O 1
ATOM 3135 N N . LEU A 1 387 ? 11.520 6.001 7.201 1.00 95.62 387 LEU A N 1
ATOM 3136 C CA . LEU A 1 387 ? 10.991 6.431 5.907 1.00 95.62 387 LEU A CA 1
ATOM 3137 C C . LEU A 1 387 ? 12.124 7.023 5.057 1.00 95.62 387 LEU A C 1
ATOM 3139 O O . LEU A 1 387 ? 12.837 7.906 5.531 1.00 95.62 387 LEU A O 1
ATOM 3143 N N . PRO A 1 388 ? 12.305 6.579 3.802 1.00 95.12 388 PRO A N 1
ATOM 3144 C CA . PRO A 1 388 ? 13.309 7.148 2.923 1.00 95.12 388 PRO A CA 1
ATOM 3145 C C . PRO A 1 388 ? 12.808 8.452 2.284 1.00 95.12 388 PRO A C 1
ATOM 3147 O O . PRO A 1 388 ? 11.617 8.621 2.015 1.00 95.12 388 PRO A O 1
ATOM 3150 N N . ALA A 1 389 ? 13.733 9.337 1.928 1.00 94.12 389 ALA A N 1
ATOM 3151 C CA . ALA A 1 389 ? 13.449 10.566 1.193 1.00 94.12 389 ALA A CA 1
ATOM 3152 C C . ALA A 1 389 ? 13.780 10.426 -0.302 1.00 94.12 389 ALA A C 1
ATOM 3154 O O . ALA A 1 389 ? 14.641 9.636 -0.704 1.00 94.12 389 ALA A O 1
ATOM 3155 N N . ALA A 1 390 ? 13.081 11.178 -1.159 1.00 93.12 390 ALA A N 1
ATOM 3156 C CA . ALA A 1 390 ? 13.424 11.238 -2.577 1.00 93.12 390 ALA A CA 1
ATOM 3157 C C . ALA A 1 390 ? 14.670 12.107 -2.792 1.00 93.12 390 ALA A C 1
ATOM 3159 O O . ALA A 1 390 ? 14.936 13.024 -2.025 1.00 93.12 390 ALA A O 1
ATOM 3160 N N . LYS A 1 391 ? 15.406 11.843 -3.878 1.00 91.81 391 LYS A N 1
ATOM 3161 C CA . LYS A 1 391 ? 16.515 12.712 -4.310 1.00 91.81 391 LYS A CA 1
ATOM 3162 C C . LYS A 1 391 ? 16.041 14.032 -4.917 1.00 91.81 391 LYS A C 1
ATOM 3164 O O . LYS A 1 391 ? 16.813 14.974 -5.002 1.00 91.81 391 LYS A O 1
ATOM 3169 N N . GLU A 1 392 ? 14.808 14.053 -5.408 1.00 89.69 392 GLU A N 1
ATOM 3170 C CA . GLU A 1 392 ? 14.211 15.225 -6.033 1.00 89.69 392 GLU A CA 1
ATOM 3171 C C . GLU A 1 392 ? 13.431 16.016 -4.987 1.00 89.69 392 GLU A C 1
ATOM 3173 O O . GLU A 1 392 ? 12.603 15.448 -4.268 1.00 89.69 392 GLU A O 1
ATOM 3178 N N . GLU A 1 393 ? 13.677 17.321 -4.937 1.00 85.31 393 GLU A N 1
ATOM 3179 C CA . GLU A 1 393 ? 13.000 18.236 -4.026 1.00 85.31 393 GLU A CA 1
ATOM 3180 C C . GLU A 1 393 ? 11.475 18.189 -4.215 1.00 85.31 393 GLU A C 1
ATOM 3182 O O . GLU A 1 393 ? 10.957 18.057 -5.327 1.00 85.31 393 GLU A O 1
ATOM 3187 N N . GLY A 1 394 ? 10.739 18.224 -3.103 1.00 78.25 394 GLY A N 1
ATOM 3188 C CA . GLY A 1 394 ? 9.275 18.180 -3.102 1.00 78.25 394 GLY A CA 1
ATOM 3189 C C . GLY A 1 394 ? 8.655 16.832 -3.497 1.00 78.25 394 GLY A C 1
ATOM 3190 O O . GLY A 1 394 ? 7.431 16.684 -3.430 1.00 78.25 394 GLY A O 1
ATOM 3191 N N . LYS A 1 395 ? 9.446 15.815 -3.873 1.00 86.38 395 LYS A N 1
ATOM 3192 C CA . LYS A 1 395 ? 8.931 14.466 -4.153 1.00 86.38 395 LYS A CA 1
ATOM 3193 C C . LYS A 1 395 ? 9.015 13.572 -2.917 1.00 86.38 395 LYS A C 1
ATOM 3195 O O . LYS A 1 395 ? 10.011 13.536 -2.206 1.00 86.38 395 LYS A O 1
ATOM 3200 N N . LYS A 1 396 ? 7.963 12.782 -2.688 1.00 83.88 396 LYS A N 1
ATOM 3201 C CA . LYS A 1 396 ? 7.912 11.764 -1.624 1.00 83.88 396 LYS A CA 1
ATOM 3202 C C . LYS A 1 396 ? 8.071 10.363 -2.211 1.00 83.88 396 LYS A C 1
ATOM 3204 O O . LYS A 1 396 ? 7.514 10.064 -3.272 1.00 83.88 396 LYS A O 1
ATOM 3209 N N . LEU A 1 397 ? 8.794 9.488 -1.512 1.00 87.56 397 LEU A N 1
ATOM 3210 C CA . LEU A 1 397 ? 8.886 8.069 -1.857 1.00 87.56 397 LEU A CA 1
ATOM 3211 C C . LEU A 1 397 ? 7.759 7.293 -1.178 1.00 87.56 397 LEU A C 1
ATOM 3213 O O . LEU A 1 397 ? 7.886 6.870 -0.038 1.00 87.56 397 LEU A O 1
ATOM 3217 N N . LYS A 1 398 ? 6.668 7.072 -1.910 1.00 88.75 398 LYS A N 1
ATOM 3218 C CA . LYS A 1 398 ? 5.526 6.311 -1.392 1.00 88.75 398 LYS A CA 1
ATOM 3219 C C . LYS A 1 398 ? 5.823 4.814 -1.296 1.00 88.75 398 LYS A C 1
ATOM 3221 O O . LYS A 1 398 ? 6.575 4.268 -2.114 1.00 88.75 398 LYS A O 1
ATOM 3226 N N . LYS A 1 399 ? 5.140 4.138 -0.370 1.00 89.94 399 LYS A N 1
ATOM 3227 C CA . LYS A 1 399 ? 5.147 2.676 -0.173 1.00 89.94 399 LYS A CA 1
ATOM 3228 C C . LYS A 1 399 ? 6.534 2.097 0.112 1.00 89.94 399 LYS A C 1
ATOM 3230 O O . LYS A 1 399 ? 6.832 0.982 -0.323 1.00 89.94 399 LYS A O 1
ATOM 3235 N N . ARG A 1 400 ? 7.395 2.854 0.798 1.00 94.00 400 ARG A N 1
ATOM 3236 C CA . ARG A 1 400 ? 8.718 2.401 1.246 1.00 94.00 400 ARG A CA 1
ATOM 3237 C C . ARG A 1 400 ? 8.924 2.776 2.704 1.00 94.00 400 ARG A C 1
ATOM 3239 O O . ARG A 1 400 ? 8.991 3.958 3.004 1.00 94.00 400 ARG A O 1
ATOM 3246 N N . TYR A 1 401 ? 9.016 1.786 3.581 1.00 95.50 401 TYR A N 1
ATOM 3247 C CA . TYR A 1 401 ? 9.243 2.001 5.009 1.00 95.50 401 TYR A CA 1
ATOM 3248 C C . TYR A 1 401 ? 9.687 0.704 5.698 1.00 95.50 401 TYR A C 1
ATOM 3250 O O . TYR A 1 401 ? 9.443 -0.395 5.186 1.00 95.50 401 TYR A O 1
ATOM 3258 N N . ALA A 1 402 ? 10.384 0.853 6.822 1.00 97.06 402 ALA A N 1
ATOM 3259 C CA . ALA A 1 402 ? 10.767 -0.224 7.732 1.00 97.06 402 ALA A CA 1
ATOM 3260 C C . ALA A 1 402 ? 10.227 0.103 9.127 1.00 97.06 402 ALA A C 1
ATOM 3262 O O . ALA A 1 402 ? 10.367 1.241 9.567 1.00 97.06 402 ALA A O 1
ATOM 3263 N N . VAL A 1 403 ? 9.6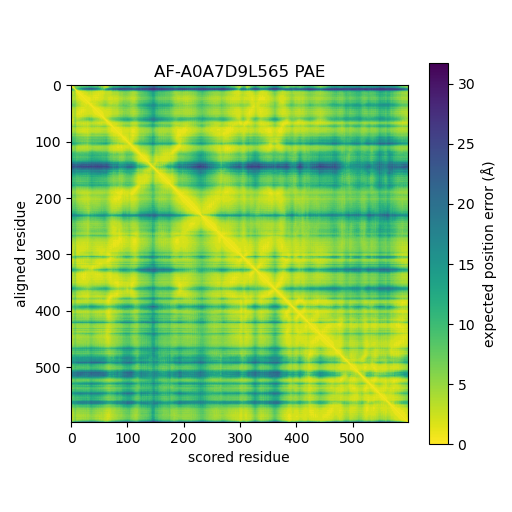05 -0.863 9.796 1.00 97.31 403 VAL A N 1
ATOM 3264 C CA . VAL A 1 403 ? 8.960 -0.689 11.105 1.00 97.31 403 VAL A CA 1
ATOM 3265 C C . VAL A 1 403 ? 9.447 -1.778 12.049 1.00 97.31 403 VAL A C 1
ATOM 3267 O O . VAL A 1 403 ? 9.539 -2.941 11.649 1.00 97.31 403 VAL A O 1
ATOM 3270 N N . PHE A 1 404 ? 9.734 -1.408 13.294 1.00 97.31 404 PHE A N 1
ATOM 3271 C CA . PHE A 1 404 ? 10.248 -2.301 14.328 1.00 97.31 404 PHE A CA 1
ATOM 3272 C C . PHE A 1 404 ? 9.321 -2.354 15.545 1.00 97.31 404 PHE A C 1
ATOM 3274 O O . PHE A 1 404 ? 8.812 -1.328 16.001 1.00 97.31 404 PHE A O 1
ATOM 3281 N N . ASN A 1 405 ? 9.130 -3.561 16.073 1.00 95.31 405 ASN A N 1
ATOM 3282 C CA . ASN A 1 405 ? 8.435 -3.815 17.333 1.00 95.31 405 ASN A CA 1
ATOM 3283 C C . ASN A 1 405 ? 9.285 -3.362 18.531 1.00 95.31 405 ASN A C 1
ATOM 3285 O O . ASN A 1 405 ? 10.483 -3.098 18.394 1.00 95.31 405 ASN A O 1
ATOM 3289 N N . GLU A 1 406 ? 8.684 -3.321 19.724 1.00 91.69 406 GLU A N 1
ATOM 3290 C CA . GLU A 1 406 ? 9.405 -2.934 20.947 1.00 91.69 406 GLU A CA 1
ATOM 3291 C C . GLU A 1 406 ? 10.567 -3.858 21.328 1.00 91.69 406 GLU A C 1
ATOM 3293 O O . GLU A 1 406 ? 11.636 -3.406 21.753 1.00 91.69 406 GLU A O 1
ATOM 3298 N N . ASP A 1 407 ? 10.424 -5.152 21.052 1.00 91.69 407 ASP A N 1
ATOM 3299 C CA . ASP A 1 407 ? 11.497 -6.135 21.227 1.00 91.69 407 ASP A CA 1
ATOM 3300 C C . ASP A 1 407 ? 12.662 -5.965 20.225 1.00 91.69 407 ASP A C 1
ATOM 3302 O O . ASP A 1 407 ? 13.657 -6.682 20.305 1.00 91.69 407 ASP A O 1
ATOM 3306 N N . GLY A 1 408 ? 12.567 -5.008 19.293 1.00 92.81 408 GLY A N 1
ATOM 3307 C CA . GLY A 1 408 ? 13.555 -4.751 18.246 1.00 92.81 408 GLY A CA 1
ATOM 3308 C C . GLY A 1 408 ? 13.415 -5.652 17.018 1.00 92.81 408 GLY A C 1
ATOM 3309 O O . GLY A 1 408 ? 14.183 -5.504 16.068 1.00 92.81 408 GLY A O 1
ATOM 3310 N N . SER A 1 409 ? 12.438 -6.561 16.989 1.00 93.56 409 SER A N 1
ATOM 3311 C CA . SER A 1 409 ? 12.162 -7.379 15.810 1.00 93.56 409 SER A CA 1
ATOM 3312 C C . SER A 1 409 ? 11.539 -6.549 14.683 1.00 93.56 409 SER A C 1
ATOM 3314 O O . SER A 1 409 ? 10.774 -5.606 14.904 1.00 93.56 409 SER A O 1
ATOM 3316 N N . LEU A 1 410 ? 11.868 -6.897 13.438 1.00 94.12 410 LEU A N 1
ATOM 3317 C CA . LEU A 1 410 ? 11.329 -6.232 12.255 1.00 94.12 410 LEU A CA 1
ATOM 3318 C C . LEU A 1 410 ? 9.847 -6.600 12.064 1.00 94.12 410 LEU A C 1
ATOM 3320 O O . LEU A 1 410 ? 9.528 -7.732 11.694 1.00 94.12 410 LEU A O 1
ATOM 3324 N N . ALA A 1 411 ? 8.960 -5.629 12.270 1.00 93.31 411 ALA A N 1
ATOM 3325 C CA . ALA A 1 411 ? 7.513 -5.789 12.154 1.00 93.31 411 ALA A CA 1
ATOM 3326 C C . ALA A 1 411 ? 7.057 -5.782 10.689 1.00 93.31 411 ALA A C 1
ATOM 3328 O O . ALA A 1 411 ? 6.385 -6.703 10.222 1.00 93.31 411 ALA A O 1
ATOM 3329 N N . GLU A 1 412 ? 7.465 -4.758 9.935 1.00 92.25 412 GLU A N 1
ATOM 3330 C CA . GLU A 1 412 ? 7.127 -4.618 8.520 1.00 92.25 412 GLU A CA 1
ATOM 3331 C C . GLU A 1 412 ? 8.291 -4.013 7.732 1.00 92.25 412 GLU A C 1
ATOM 3333 O O . GLU A 1 412 ? 8.991 -3.113 8.189 1.00 92.25 412 GLU A O 1
ATOM 3338 N N . LEU A 1 413 ? 8.491 -4.501 6.506 1.00 94.31 413 LEU A N 1
ATOM 3339 C CA . LEU A 1 413 ? 9.447 -3.934 5.560 1.00 94.31 413 LEU A CA 1
ATOM 3340 C C . LEU A 1 413 ? 8.837 -3.916 4.166 1.00 94.31 413 LEU A C 1
ATOM 3342 O O . LEU A 1 413 ? 8.614 -4.973 3.565 1.00 94.31 413 LEU A O 1
ATOM 3346 N N . LYS A 1 414 ? 8.588 -2.715 3.641 1.00 92.81 414 LYS A N 1
ATOM 3347 C CA . LYS A 1 414 ? 7.809 -2.519 2.416 1.00 92.81 414 LYS A CA 1
ATOM 3348 C C . LYS A 1 414 ? 8.586 -1.766 1.350 1.00 92.81 414 LYS A C 1
ATOM 3350 O O . LYS A 1 414 ? 9.339 -0.843 1.632 1.00 92.81 414 LYS A O 1
ATOM 3355 N N . GLY A 1 415 ? 8.406 -2.183 0.097 1.00 91.25 415 GLY A N 1
ATOM 3356 C CA . GLY A 1 415 ? 8.859 -1.473 -1.106 1.00 91.25 415 GLY A CA 1
ATOM 3357 C C . GLY A 1 415 ? 10.365 -1.437 -1.383 1.00 91.25 415 GLY A C 1
ATOM 3358 O O . GLY A 1 415 ? 10.738 -1.174 -2.534 1.00 91.25 415 GLY A O 1
ATOM 3359 N N . PHE A 1 416 ? 11.205 -1.727 -0.389 1.00 94.75 416 PHE A N 1
ATOM 3360 C CA . PHE A 1 416 ? 12.661 -1.784 -0.507 1.00 94.75 416 PHE A CA 1
ATOM 3361 C C . PHE A 1 416 ? 13.159 -2.964 -1.347 1.00 94.75 416 PHE A C 1
ATOM 3363 O O . PHE A 1 416 ? 12.517 -4.011 -1.462 1.00 94.75 416 PHE A O 1
ATOM 3370 N N . GLU A 1 417 ? 14.328 -2.766 -1.947 1.00 94.12 417 GLU A N 1
ATOM 3371 C CA . GLU A 1 417 ? 15.009 -3.680 -2.858 1.00 94.12 417 GLU A CA 1
ATOM 3372 C C . GLU A 1 417 ? 15.280 -5.052 -2.208 1.00 94.12 417 GLU A C 1
ATOM 3374 O O . GLU A 1 417 ? 15.113 -6.082 -2.861 1.00 94.12 417 GLU A O 1
ATOM 3379 N N . VAL A 1 418 ? 15.569 -5.104 -0.903 1.00 93.75 418 VAL A N 1
ATOM 3380 C CA . VAL A 1 418 ? 15.779 -6.350 -0.140 1.00 93.75 418 VAL A CA 1
ATOM 3381 C C . VAL A 1 418 ? 14.601 -7.337 -0.207 1.00 93.75 418 VAL A C 1
ATOM 3383 O O . VAL A 1 418 ? 14.822 -8.545 -0.299 1.00 93.75 418 VAL A O 1
ATOM 3386 N N . LYS A 1 419 ? 13.348 -6.858 -0.260 1.00 91.38 419 LYS A N 1
ATOM 3387 C CA . LYS A 1 419 ? 12.148 -7.714 -0.384 1.00 91.38 419 LYS A CA 1
ATOM 3388 C C . LYS A 1 419 ? 11.818 -8.103 -1.828 1.00 91.38 419 LYS A C 1
ATOM 3390 O O . LYS A 1 419 ? 10.935 -8.931 -2.056 1.00 91.38 419 LYS A O 1
ATOM 3395 N N . ARG A 1 420 ? 12.494 -7.526 -2.824 1.00 89.00 420 ARG A N 1
ATOM 3396 C CA . ARG A 1 420 ? 12.240 -7.822 -4.239 1.00 89.00 420 ARG A CA 1
ATOM 3397 C C . ARG A 1 420 ? 13.018 -9.068 -4.667 1.00 89.00 420 ARG A C 1
ATOM 3399 O O . ARG A 1 420 ? 14.148 -9.301 -4.242 1.00 89.00 420 ARG A O 1
ATOM 3406 N N . ARG A 1 421 ? 12.408 -9.886 -5.537 1.00 82.00 421 ARG A N 1
ATOM 3407 C CA . ARG A 1 421 ? 13.022 -11.125 -6.064 1.00 82.00 421 ARG A CA 1
ATOM 3408 C C . ARG A 1 421 ? 14.263 -10.866 -6.938 1.00 82.00 421 ARG A C 1
ATOM 3410 O O . ARG A 1 421 ? 15.091 -11.758 -7.073 1.00 82.00 421 ARG A O 1
ATOM 3417 N N . GLY A 1 422 ? 14.379 -9.671 -7.517 1.00 85.25 422 GLY A N 1
ATOM 3418 C CA . GLY A 1 422 ? 15.546 -9.210 -8.277 1.00 85.25 422 GLY A CA 1
ATOM 3419 C C . GLY A 1 422 ? 16.342 -8.140 -7.527 1.00 85.25 422 GLY A C 1
ATOM 3420 O O . GLY A 1 422 ? 16.347 -8.146 -6.299 1.00 85.25 422 GLY A O 1
ATOM 3421 N N . GLU A 1 423 ? 16.911 -7.196 -8.281 1.00 92.06 423 GLU A N 1
ATOM 3422 C CA . GLU A 1 423 ? 17.748 -6.068 -7.822 1.00 92.06 423 GLU A CA 1
ATOM 3423 C C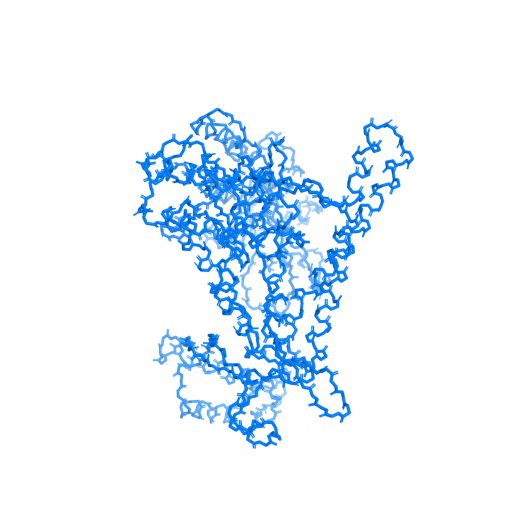 . GLU A 1 423 ? 19.225 -6.436 -7.594 1.00 92.06 423 GLU A C 1
ATOM 3425 O O . GLU A 1 423 ? 19.632 -7.592 -7.724 1.00 92.06 423 GLU A O 1
ATOM 3430 N N . LEU A 1 424 ? 20.036 -5.407 -7.343 1.00 95.44 424 LEU A N 1
ATOM 3431 C CA . LEU A 1 424 ? 21.471 -5.502 -7.083 1.00 95.44 424 LEU A CA 1
ATOM 3432 C C . LEU A 1 424 ? 21.709 -6.031 -5.663 1.00 95.44 424 LEU A C 1
ATOM 3434 O O . LEU A 1 424 ? 21.280 -5.396 -4.696 1.00 95.44 424 LEU A O 1
ATOM 3438 N N . GLN A 1 425 ? 22.406 -7.162 -5.535 1.00 95.75 425 GLN A N 1
ATOM 3439 C CA . GLN A 1 425 ? 22.588 -7.846 -4.252 1.00 95.75 425 GLN A CA 1
ATOM 3440 C C . GLN A 1 425 ? 23.309 -6.981 -3.204 1.00 95.75 425 GLN A C 1
ATOM 3442 O O . GLN A 1 425 ? 22.899 -6.980 -2.047 1.00 95.75 425 GLN A O 1
ATOM 3447 N N . LEU A 1 426 ? 24.287 -6.167 -3.610 1.00 96.94 426 LEU A N 1
ATOM 3448 C CA . LEU A 1 426 ? 24.948 -5.165 -2.767 1.00 96.94 426 LEU A CA 1
ATOM 3449 C C . LEU A 1 426 ? 23.945 -4.270 -2.028 1.00 96.94 426 LEU A C 1
ATOM 3451 O O . LEU A 1 426 ? 24.059 -4.078 -0.822 1.00 96.94 426 LEU A O 1
ATOM 3455 N N . ILE A 1 427 ? 22.929 -3.757 -2.729 1.00 97.50 427 ILE A N 1
ATOM 3456 C CA . ILE A 1 427 ? 21.916 -2.879 -2.125 1.00 97.50 427 ILE A CA 1
ATOM 3457 C C . ILE A 1 427 ? 21.037 -3.655 -1.150 1.00 97.50 427 ILE A C 1
ATOM 3459 O O . ILE A 1 427 ? 20.652 -3.116 -0.116 1.00 97.50 427 ILE A O 1
ATOM 3463 N N . LYS A 1 428 ? 20.734 -4.920 -1.456 1.00 95.94 428 LYS A N 1
ATOM 3464 C CA . LYS A 1 428 ? 19.956 -5.786 -0.565 1.00 95.94 428 LYS A CA 1
ATOM 3465 C C . LYS A 1 428 ? 20.719 -6.054 0.730 1.00 95.94 428 LYS A C 1
ATOM 3467 O O . LYS A 1 428 ? 20.136 -5.907 1.796 1.00 95.94 428 LYS A O 1
ATOM 3472 N N . ASN A 1 429 ? 22.011 -6.370 0.633 1.00 96.06 429 ASN A N 1
ATOM 3473 C CA . ASN A 1 429 ? 22.875 -6.605 1.789 1.00 96.06 429 ASN A CA 1
ATOM 3474 C C . ASN A 1 429 ? 23.050 -5.330 2.625 1.00 96.06 429 ASN A C 1
ATOM 3476 O O . ASN A 1 429 ? 22.864 -5.372 3.839 1.00 96.06 429 ASN A O 1
ATOM 3480 N N . PHE A 1 430 ? 23.309 -4.187 1.976 1.00 97.56 430 PHE A N 1
ATOM 3481 C CA . PHE A 1 430 ? 23.348 -2.884 2.641 1.00 97.56 430 PHE A CA 1
ATOM 3482 C C . PHE A 1 430 ? 22.050 -2.618 3.413 1.00 97.56 430 PHE A C 1
ATOM 3484 O O . PHE A 1 430 ? 22.096 -2.347 4.610 1.00 97.56 430 PHE A O 1
ATOM 3491 N N . GLN A 1 431 ? 20.895 -2.777 2.760 1.00 96.75 431 GLN A N 1
ATOM 3492 C CA . GLN A 1 431 ? 19.582 -2.586 3.379 1.00 96.75 431 GLN A CA 1
ATOM 3493 C C . GLN A 1 431 ? 19.346 -3.514 4.571 1.00 96.75 431 GLN A C 1
ATOM 3495 O O . GLN A 1 431 ? 18.893 -3.051 5.612 1.00 96.75 431 GLN A O 1
ATOM 3500 N N . SER A 1 432 ? 19.681 -4.799 4.445 1.00 94.31 432 SER A N 1
ATOM 3501 C CA . SER A 1 432 ? 19.592 -5.748 5.558 1.00 94.31 432 SER A CA 1
ATOM 3502 C C . SER A 1 432 ? 20.406 -5.288 6.769 1.00 94.31 432 SER A C 1
ATOM 3504 O O . SER A 1 432 ? 19.890 -5.319 7.876 1.00 94.31 432 SER A O 1
ATOM 3506 N N . SER A 1 433 ? 21.634 -4.805 6.560 1.00 94.44 433 SER A N 1
ATOM 3507 C CA . SER A 1 433 ? 22.502 -4.356 7.660 1.00 94.44 433 SER A CA 1
ATOM 3508 C C . SER A 1 433 ? 22.125 -2.987 8.247 1.00 94.44 433 SER A C 1
ATOM 3510 O O . SER A 1 433 ? 22.253 -2.763 9.451 1.00 94.44 433 SER A O 1
ATOM 3512 N N . VAL A 1 434 ? 21.660 -2.050 7.415 1.00 97.12 434 VAL A N 1
ATOM 3513 C CA . VAL A 1 434 ? 21.439 -0.663 7.845 1.00 97.12 434 VAL A CA 1
ATOM 3514 C C . VAL A 1 434 ? 20.164 -0.514 8.669 1.00 97.12 434 VAL A C 1
ATOM 3516 O O . VAL A 1 434 ? 20.161 0.260 9.619 1.00 97.12 434 VAL A O 1
ATOM 3519 N N . PHE A 1 435 ? 19.092 -1.254 8.349 1.00 96.81 435 PHE A N 1
ATOM 3520 C CA . PHE A 1 435 ? 17.806 -1.075 9.032 1.00 96.81 435 PHE A CA 1
ATOM 3521 C C . PHE A 1 435 ? 17.872 -1.437 10.514 1.00 96.81 435 PHE A C 1
ATOM 3523 O O . PHE A 1 435 ? 17.367 -0.680 11.334 1.00 96.81 435 PHE A O 1
ATOM 3530 N N . GLU A 1 436 ? 18.536 -2.537 10.865 1.00 93.62 436 GLU A N 1
ATOM 3531 C CA . GLU A 1 436 ? 18.736 -2.922 12.269 1.00 93.62 436 GLU A CA 1
ATOM 3532 C C . GLU A 1 436 ? 19.626 -1.912 13.011 1.00 93.62 436 GLU A C 1
ATOM 3534 O O . GLU A 1 436 ? 19.411 -1.629 14.187 1.00 93.62 436 GLU A O 1
ATOM 3539 N N . SER A 1 437 ? 20.574 -1.286 12.304 1.00 96.56 437 SER A N 1
ATOM 3540 C CA . SER A 1 437 ? 21.476 -0.285 12.884 1.00 96.56 437 SER A CA 1
ATOM 3541 C C . SER A 1 437 ? 20.780 1.030 13.257 1.00 96.56 437 SER A C 1
ATOM 3543 O O . SER A 1 437 ? 21.320 1.774 14.071 1.00 96.56 437 SER A O 1
ATOM 3545 N N . PHE A 1 438 ? 19.575 1.307 12.738 1.00 97.19 438 PHE A N 1
ATOM 3546 C CA . PHE A 1 438 ? 18.761 2.449 13.188 1.00 97.19 438 PHE A CA 1
ATOM 3547 C C . PHE A 1 438 ? 18.252 2.298 14.629 1.00 97.19 438 PHE A C 1
ATOM 3549 O O . PHE A 1 438 ? 17.783 3.274 15.208 1.00 97.19 438 PHE A O 1
ATOM 3556 N N . LEU A 1 439 ? 18.334 1.099 15.213 1.00 96.31 439 LEU A N 1
ATOM 3557 C CA . LEU A 1 439 ? 17.961 0.854 16.608 1.00 96.31 439 LEU A CA 1
ATOM 3558 C C . LEU A 1 439 ? 19.110 1.126 17.593 1.00 96.31 439 LEU A C 1
ATOM 3560 O O . LEU A 1 439 ? 18.926 0.975 18.799 1.00 96.31 439 LEU A O 1
ATOM 3564 N N . LEU A 1 440 ? 20.298 1.483 17.095 1.00 96.19 440 LEU A N 1
ATOM 3565 C CA . LEU A 1 440 ? 21.480 1.753 17.909 1.00 96.19 440 LEU A CA 1
ATOM 3566 C C . LEU A 1 440 ? 21.588 3.248 18.221 1.00 96.19 440 LEU A C 1
ATOM 3568 O O . LEU A 1 440 ? 21.479 4.070 17.321 1.00 96.19 440 LEU A O 1
ATOM 3572 N N . GLY A 1 441 ? 21.891 3.589 19.475 1.00 94.19 441 GLY A N 1
ATOM 3573 C CA . GLY A 1 441 ? 22.039 4.973 19.939 1.00 94.19 441 GLY A CA 1
ATOM 3574 C C . GLY A 1 441 ? 20.882 5.435 20.825 1.00 94.19 441 GLY A C 1
ATOM 3575 O O . GLY A 1 441 ? 19.805 4.847 20.834 1.00 94.19 441 GLY A O 1
ATOM 3576 N N . THR A 1 442 ? 21.123 6.486 21.607 1.00 92.38 442 THR A N 1
ATOM 3577 C CA . THR A 1 442 ? 20.153 7.045 22.569 1.00 92.38 442 THR A CA 1
ATOM 3578 C C . THR A 1 442 ? 19.517 8.351 22.093 1.00 92.38 442 THR A C 1
ATOM 3580 O O . THR A 1 442 ? 18.490 8.783 22.616 1.00 92.38 442 THR A O 1
ATOM 3583 N N . ASN A 1 443 ? 20.109 8.982 21.080 1.00 92.62 443 ASN A N 1
ATOM 3584 C CA . ASN A 1 443 ? 19.640 10.214 20.459 1.00 92.62 443 ASN A CA 1
ATOM 3585 C C . ASN A 1 443 ? 19.831 10.159 18.935 1.00 92.62 443 ASN A C 1
ATOM 3587 O O . ASN A 1 443 ? 20.531 9.291 18.413 1.00 92.62 443 ASN A O 1
ATOM 3591 N N . LEU A 1 444 ? 19.201 11.092 18.215 1.00 92.56 444 LEU A N 1
ATOM 3592 C CA . LEU A 1 444 ? 19.172 11.085 16.749 1.00 92.56 444 LEU A CA 1
ATOM 3593 C C . LEU A 1 444 ? 20.577 11.154 16.126 1.00 92.56 444 LEU A C 1
ATOM 3595 O O . LEU A 1 444 ? 20.845 10.477 15.136 1.00 92.56 444 LEU A O 1
ATOM 3599 N N . GLN A 1 445 ? 21.491 11.911 16.741 1.00 94.69 445 GLN A N 1
ATOM 3600 C CA . GLN A 1 445 ? 22.874 12.025 16.281 1.00 94.69 445 GLN A CA 1
ATOM 3601 C C . GLN A 1 445 ? 23.621 10.691 16.399 1.00 94.69 445 GLN A C 1
ATOM 3603 O O . GLN A 1 445 ? 24.301 10.273 15.464 1.00 94.69 445 GLN A O 1
ATOM 3608 N N . GLU A 1 446 ? 23.493 10.001 17.534 1.00 96.88 446 GLU A N 1
ATOM 3609 C CA . GLU A 1 446 ? 24.095 8.680 17.742 1.00 96.88 446 GLU A CA 1
ATOM 3610 C C . GLU A 1 446 ? 23.544 7.634 16.771 1.00 96.88 446 GLU A C 1
ATOM 3612 O O . GLU A 1 446 ? 24.326 6.854 16.222 1.00 96.88 446 GLU A O 1
ATOM 3617 N N . VAL A 1 447 ? 22.233 7.666 16.506 1.00 96.88 447 VAL A N 1
ATOM 3618 C CA . VAL A 1 447 ? 21.586 6.802 15.507 1.00 96.88 447 VAL A CA 1
ATOM 3619 C C . VAL A 1 447 ? 22.190 7.037 14.126 1.00 96.88 447 VAL A C 1
ATOM 3621 O O . VAL A 1 447 ? 22.641 6.088 13.478 1.00 96.88 447 VAL A O 1
ATOM 3624 N N . TYR A 1 448 ? 22.285 8.297 13.686 1.00 97.62 448 TYR A N 1
ATOM 3625 C CA . TYR A 1 448 ? 22.877 8.624 12.387 1.00 97.62 448 TYR A CA 1
ATOM 3626 C C . TYR A 1 448 ? 24.369 8.282 12.299 1.00 97.62 448 TYR A C 1
ATOM 3628 O O . TYR A 1 448 ? 24.828 7.801 11.260 1.00 97.62 448 TYR A O 1
ATOM 3636 N N . ASN A 1 449 ? 25.115 8.417 13.396 1.00 97.38 449 ASN A N 1
ATOM 3637 C CA . ASN A 1 449 ? 26.505 7.970 13.470 1.00 97.38 449 ASN A CA 1
ATOM 3638 C C . ASN A 1 449 ? 26.624 6.442 13.321 1.00 97.38 449 ASN A C 1
ATOM 3640 O O . ASN A 1 449 ? 27.538 5.961 12.647 1.00 97.38 449 ASN A O 1
ATOM 3644 N N . ALA A 1 450 ? 25.717 5.667 13.923 1.00 97.81 450 ALA A N 1
ATOM 3645 C CA . ALA A 1 450 ? 25.715 4.208 13.822 1.00 97.81 450 ALA A CA 1
ATOM 3646 C C . ALA A 1 450 ? 25.433 3.733 12.387 1.00 97.81 450 ALA A C 1
ATOM 3648 O O . ALA A 1 450 ? 26.216 2.959 11.830 1.00 97.81 450 ALA A O 1
ATOM 3649 N N . VAL A 1 451 ? 24.380 4.247 11.743 1.00 97.88 451 VAL A N 1
ATOM 3650 C CA . VAL A 1 451 ? 24.073 3.894 10.342 1.00 97.88 451 VAL A CA 1
ATOM 3651 C C . VAL A 1 451 ? 25.111 4.451 9.361 1.00 97.88 451 VAL A C 1
ATOM 3653 O O . VAL A 1 451 ? 25.392 3.821 8.340 1.00 97.88 451 VAL A O 1
ATOM 3656 N N . GLY A 1 452 ? 25.743 5.583 9.688 1.00 97.75 452 GLY A N 1
ATOM 3657 C CA . GLY A 1 452 ? 26.857 6.151 8.929 1.00 97.75 452 GLY A CA 1
ATOM 3658 C C . GLY A 1 452 ? 28.074 5.223 8.885 1.00 97.75 452 GLY A C 1
ATOM 3659 O O . GLY A 1 452 ? 28.671 5.048 7.825 1.00 97.75 452 GLY A O 1
ATOM 3660 N N . LYS A 1 453 ? 28.396 4.536 9.991 1.00 97.94 453 LYS A N 1
ATOM 3661 C CA . LYS A 1 453 ? 29.462 3.514 10.013 1.00 97.94 453 LYS A CA 1
ATOM 3662 C C . LYS A 1 453 ? 29.167 2.354 9.062 1.00 97.94 453 LYS A C 1
ATOM 3664 O O . LYS A 1 453 ? 30.067 1.911 8.353 1.00 97.94 453 LYS A O 1
ATOM 3669 N N . VAL A 1 454 ? 27.915 1.894 9.005 1.00 97.75 454 VAL A N 1
ATOM 3670 C CA . VAL A 1 454 ? 27.494 0.840 8.063 1.00 97.75 454 VAL A CA 1
ATOM 3671 C C . VAL A 1 454 ? 27.636 1.313 6.618 1.00 97.75 454 VAL A C 1
ATOM 3673 O O . VAL A 1 454 ? 28.144 0.576 5.776 1.00 97.75 454 VAL A O 1
ATOM 3676 N N . ALA A 1 455 ? 27.225 2.548 6.321 1.00 98.00 455 ALA A N 1
ATOM 3677 C CA . ALA A 1 455 ? 27.387 3.132 4.993 1.00 98.00 455 ALA A CA 1
ATOM 3678 C C . ALA A 1 455 ? 28.865 3.215 4.575 1.00 98.00 455 ALA A C 1
ATOM 3680 O O . ALA A 1 455 ? 29.203 2.784 3.473 1.00 98.00 455 ALA A O 1
ATOM 3681 N N . ASN A 1 456 ? 29.739 3.692 5.467 1.00 98.06 456 ASN A N 1
ATOM 3682 C CA . ASN A 1 456 ? 31.178 3.781 5.217 1.00 98.06 456 ASN A CA 1
ATOM 3683 C C . ASN A 1 456 ? 31.798 2.406 4.968 1.00 98.06 456 ASN A C 1
ATOM 3685 O O . ASN A 1 456 ? 32.510 2.249 3.987 1.00 98.06 456 ASN A O 1
ATOM 3689 N N . TYR A 1 457 ? 31.442 1.388 5.757 1.00 97.38 457 TYR A N 1
ATOM 3690 C CA . TYR A 1 457 ? 31.908 0.017 5.526 1.00 97.38 457 TYR A CA 1
ATOM 3691 C C . TYR A 1 457 ? 31.609 -0.466 4.097 1.00 97.38 457 TYR A C 1
ATOM 3693 O O . TYR A 1 457 ? 32.495 -0.960 3.399 1.00 97.38 457 TYR A O 1
ATOM 3701 N N . TRP A 1 458 ? 30.368 -0.298 3.625 1.00 97.44 458 TRP A N 1
ATOM 3702 C CA . TRP A 1 458 ? 29.997 -0.726 2.273 1.00 97.44 458 TRP A CA 1
ATOM 3703 C C . TRP A 1 458 ? 30.641 0.132 1.178 1.00 97.44 458 TRP A C 1
ATOM 3705 O O . TRP A 1 458 ? 30.917 -0.383 0.094 1.00 97.44 458 TRP A O 1
ATOM 3715 N N . LEU A 1 459 ? 30.902 1.414 1.442 1.00 97.69 459 LEU A N 1
ATOM 3716 C CA . LEU A 1 459 ? 31.663 2.277 0.539 1.00 97.69 459 LEU A CA 1
ATOM 3717 C C . LEU A 1 459 ? 33.133 1.857 0.461 1.00 97.69 459 LEU A C 1
ATOM 3719 O O . LEU A 1 459 ? 33.666 1.764 -0.642 1.00 97.69 459 LEU A O 1
ATOM 3723 N N . ASP A 1 460 ? 33.762 1.530 1.588 1.00 97.31 460 ASP A N 1
ATOM 3724 C CA . ASP A 1 460 ? 35.149 1.066 1.651 1.00 97.31 460 ASP A CA 1
ATOM 3725 C C . ASP A 1 460 ? 35.335 -0.222 0.843 1.00 97.31 460 ASP A C 1
ATOM 3727 O O . ASP A 1 460 ? 36.296 -0.341 0.081 1.00 97.31 460 ASP A O 1
ATOM 3731 N N . VAL A 1 461 ? 34.378 -1.158 0.911 1.00 96.31 461 VAL A N 1
ATOM 3732 C CA . VAL A 1 461 ? 34.371 -2.367 0.064 1.00 96.31 461 VAL A CA 1
ATOM 3733 C C . VAL A 1 461 ? 34.433 -2.010 -1.428 1.00 96.31 461 VAL A C 1
ATOM 3735 O O . VAL A 1 461 ? 35.154 -2.664 -2.181 1.00 96.31 461 VAL A O 1
ATOM 3738 N N . LEU A 1 462 ? 33.720 -0.971 -1.875 1.00 96.75 462 LEU A N 1
ATOM 3739 C CA . LEU A 1 462 ? 33.733 -0.553 -3.281 1.00 96.75 462 LEU A CA 1
ATOM 3740 C C . LEU A 1 462 ? 34.975 0.263 -3.656 1.00 96.75 462 LEU A C 1
ATOM 3742 O O . LEU A 1 462 ? 35.544 0.034 -4.722 1.00 96.75 462 LEU A O 1
ATOM 3746 N N . TYR A 1 463 ? 35.417 1.191 -2.803 1.00 96.75 463 TYR A N 1
ATOM 3747 C CA . TYR A 1 463 ? 36.594 2.027 -3.066 1.00 96.75 463 TYR A CA 1
ATOM 3748 C C . TYR A 1 463 ? 37.890 1.218 -3.077 1.00 96.75 463 TYR A C 1
ATOM 3750 O O . TYR A 1 463 ? 38.773 1.478 -3.891 1.00 96.75 463 TYR A O 1
ATOM 3758 N N . THR A 1 464 ? 37.976 0.181 -2.242 1.00 96.44 464 THR A N 1
ATOM 3759 C CA . THR A 1 464 ? 39.076 -0.797 -2.266 1.00 96.44 464 THR A CA 1
ATOM 3760 C C . THR A 1 464 ? 38.930 -1.838 -3.379 1.00 96.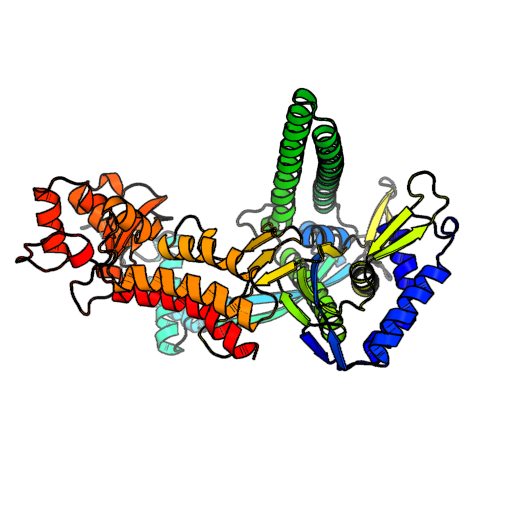44 464 THR A C 1
ATOM 3762 O O . THR A 1 464 ? 39.728 -2.773 -3.449 1.00 96.44 464 THR A O 1
ATOM 3765 N N . GLN A 1 465 ? 37.912 -1.711 -4.242 1.00 96.00 465 GLN A N 1
ATOM 3766 C CA . GLN A 1 465 ? 37.598 -2.647 -5.329 1.00 96.00 465 GLN A CA 1
ATOM 3767 C C . GLN A 1 465 ? 37.490 -4.104 -4.854 1.00 96.00 465 GLN A C 1
ATOM 3769 O O . GLN A 1 465 ? 37.851 -5.047 -5.566 1.00 96.00 465 GLN A O 1
ATOM 3774 N N . ALA A 1 466 ? 37.020 -4.286 -3.615 1.00 94.56 466 ALA A N 1
ATOM 3775 C CA . ALA A 1 466 ? 36.919 -5.564 -2.928 1.00 94.56 466 ALA A CA 1
ATOM 3776 C C . ALA A 1 466 ? 38.203 -6.412 -3.059 1.00 94.56 466 ALA A C 1
ATOM 3778 O O . ALA A 1 466 ? 38.134 -7.615 -3.328 1.00 94.56 466 ALA A O 1
ATOM 3779 N N . ALA A 1 467 ? 39.380 -5.785 -2.923 1.00 92.44 467 ALA A N 1
ATOM 3780 C CA . ALA A 1 467 ? 40.680 -6.422 -3.158 1.00 92.44 467 ALA A CA 1
ATOM 3781 C C . ALA A 1 467 ? 40.888 -7.710 -2.339 1.00 92.44 467 ALA A C 1
ATOM 3783 O O . ALA A 1 467 ? 41.467 -8.668 -2.840 1.00 92.44 467 ALA A O 1
ATOM 3784 N N . ASN A 1 468 ? 40.348 -7.759 -1.117 1.00 91.31 468 ASN A N 1
ATOM 3785 C CA . ASN A 1 468 ? 40.489 -8.894 -0.198 1.00 91.31 468 ASN A CA 1
ATOM 3786 C C . ASN A 1 468 ? 39.308 -9.887 -0.242 1.00 91.31 468 ASN A C 1
ATOM 3788 O O . ASN A 1 468 ? 39.245 -10.797 0.580 1.00 91.31 468 ASN A O 1
ATOM 3792 N N . MET A 1 469 ? 38.348 -9.707 -1.155 1.00 94.19 469 MET A N 1
ATOM 3793 C CA . MET A 1 469 ? 37.161 -10.563 -1.276 1.00 94.19 469 MET A CA 1
ATOM 3794 C C . MET A 1 469 ? 37.394 -11.682 -2.307 1.00 94.19 469 MET A C 1
ATOM 3796 O O . MET A 1 469 ? 37.926 -11.411 -3.378 1.00 94.19 469 MET A O 1
ATOM 3800 N N . PRO A 1 470 ? 36.977 -12.933 -2.078 1.00 94.44 470 PRO A N 1
ATOM 3801 C CA . PRO A 1 470 ? 37.022 -13.961 -3.118 1.00 94.44 470 PRO A CA 1
ATOM 3802 C C . PRO A 1 470 ? 36.135 -13.615 -4.326 1.00 94.44 470 PRO A C 1
ATOM 3804 O O . PRO A 1 470 ? 35.049 -13.057 -4.173 1.00 94.44 470 PRO A O 1
ATOM 3807 N N . ASP A 1 471 ? 36.545 -14.008 -5.535 1.00 90.50 471 ASP A N 1
ATOM 3808 C CA . ASP A 1 471 ? 35.804 -13.716 -6.776 1.00 90.50 471 ASP A CA 1
ATOM 3809 C C . ASP A 1 471 ? 34.364 -14.233 -6.760 1.00 90.50 471 ASP A C 1
ATOM 3811 O O . ASP A 1 471 ? 33.462 -13.586 -7.288 1.00 90.50 471 ASP A O 1
ATOM 3815 N N . THR A 1 472 ? 34.130 -15.391 -6.142 1.00 89.81 472 THR A N 1
ATOM 3816 C CA . THR A 1 472 ? 32.797 -15.995 -6.009 1.00 89.81 472 THR A CA 1
ATOM 3817 C C . THR A 1 472 ? 31.870 -15.142 -5.147 1.00 89.81 472 THR A C 1
ATOM 3819 O O . THR A 1 472 ? 30.699 -14.959 -5.488 1.00 89.81 472 THR A O 1
ATOM 3822 N N . GLU A 1 473 ? 32.391 -14.585 -4.057 1.00 92.69 473 GLU A N 1
ATOM 3823 C CA . GLU A 1 473 ? 31.658 -13.689 -3.169 1.00 92.69 473 GLU A CA 1
ATOM 3824 C C . GLU A 1 473 ? 31.418 -12.335 -3.839 1.00 92.69 473 GLU A C 1
ATOM 3826 O O . GLU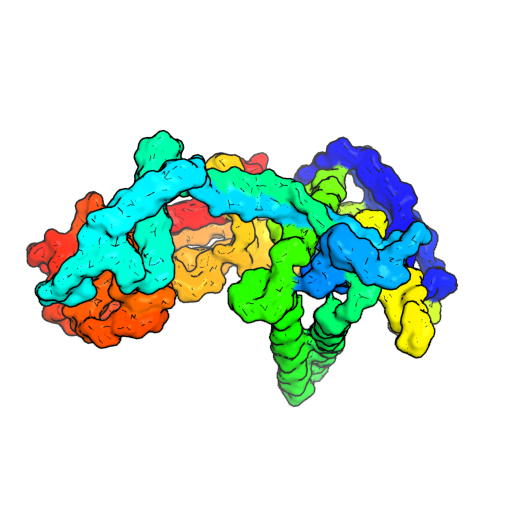 A 1 473 ? 30.279 -11.860 -3.857 1.00 92.69 473 GLU A O 1
ATOM 3831 N N . LEU A 1 474 ? 32.442 -11.782 -4.499 1.00 94.31 474 LEU A N 1
ATOM 3832 C CA . LEU A 1 474 ? 32.318 -10.555 -5.278 1.00 94.31 474 LEU A CA 1
ATOM 3833 C C . LEU A 1 474 ? 31.232 -10.709 -6.345 1.00 94.31 474 LEU A C 1
ATOM 3835 O O . LEU A 1 474 ? 30.301 -9.909 -6.382 1.00 94.31 474 LEU A O 1
ATOM 3839 N N . CYS A 1 475 ? 31.287 -11.774 -7.149 1.00 91.69 475 CYS A N 1
ATOM 3840 C CA . CYS A 1 475 ? 30.285 -12.088 -8.167 1.00 91.69 475 CYS A CA 1
ATOM 3841 C C . CYS A 1 475 ? 28.862 -12.072 -7.603 1.00 91.69 475 CYS A C 1
ATOM 3843 O O . CYS A 1 475 ? 27.970 -11.506 -8.229 1.00 91.69 475 CYS A O 1
ATOM 3845 N N . ASN A 1 476 ? 28.644 -12.662 -6.427 1.00 91.12 476 ASN A N 1
ATOM 3846 C CA . ASN A 1 476 ? 27.334 -12.659 -5.782 1.00 91.12 476 ASN A CA 1
ATOM 3847 C C . ASN A 1 476 ? 26.929 -11.261 -5.306 1.00 91.12 476 ASN A C 1
ATOM 3849 O O . ASN A 1 476 ? 25.773 -10.883 -5.483 1.00 91.12 476 ASN A O 1
ATOM 3853 N N . LEU A 1 477 ? 27.863 -10.491 -4.744 1.00 94.62 477 LEU A N 1
ATOM 3854 C CA . LEU A 1 477 ? 27.615 -9.155 -4.205 1.00 94.62 477 LEU A CA 1
ATOM 3855 C C . LEU A 1 477 ? 27.223 -8.142 -5.293 1.00 94.62 477 LEU A C 1
ATOM 3857 O O . LEU A 1 477 ? 26.252 -7.403 -5.146 1.00 94.62 477 LEU A O 1
ATOM 3861 N N . ILE A 1 478 ? 27.960 -8.106 -6.400 1.00 95.25 478 ILE A N 1
ATOM 3862 C CA . ILE A 1 478 ? 27.733 -7.154 -7.502 1.00 95.25 478 ILE A CA 1
ATOM 3863 C C . ILE A 1 478 ? 26.720 -7.649 -8.543 1.00 95.25 478 ILE A C 1
ATOM 3865 O O . ILE A 1 478 ? 26.378 -6.915 -9.472 1.00 95.25 478 ILE A O 1
ATOM 3869 N N . CYS A 1 479 ? 26.224 -8.883 -8.412 1.00 93.94 479 CYS A N 1
ATOM 3870 C CA . CYS A 1 479 ? 25.221 -9.419 -9.321 1.00 93.94 479 CYS A CA 1
ATOM 3871 C C . CYS A 1 479 ? 23.904 -8.651 -9.183 1.00 93.94 479 CYS A C 1
ATOM 3873 O O . CYS A 1 479 ? 23.319 -8.540 -8.101 1.00 93.94 479 CYS A O 1
ATOM 3875 N N . GLU A 1 480 ? 23.374 -8.213 -10.321 1.00 94.56 480 GLU A N 1
ATOM 3876 C CA . GLU A 1 480 ? 21.989 -7.789 -10.441 1.00 94.56 480 GLU A CA 1
ATOM 3877 C C . GLU A 1 480 ? 21.175 -8.893 -11.120 1.00 94.56 480 GLU A C 1
ATOM 3879 O O . GLU A 1 480 ? 21.572 -9.441 -12.152 1.00 94.56 480 GLU A O 1
ATOM 3884 N N . ASN A 1 481 ? 20.026 -9.236 -10.531 1.00 91.94 481 ASN A N 1
ATOM 3885 C CA . ASN A 1 481 ? 19.110 -10.217 -11.106 1.00 91.94 481 ASN A CA 1
ATOM 3886 C C . ASN A 1 481 ? 17.811 -9.553 -11.570 1.00 91.94 481 ASN A C 1
ATOM 3888 O O . ASN A 1 481 ? 17.158 -8.828 -10.814 1.00 91.94 481 ASN A O 1
ATOM 3892 N N . ARG A 1 482 ? 17.401 -9.839 -12.809 1.00 90.56 482 ARG A N 1
ATOM 3893 C CA . ARG A 1 482 ? 16.116 -9.404 -13.368 1.00 90.56 482 ARG A CA 1
ATOM 3894 C C . ARG A 1 482 ? 15.462 -10.522 -14.169 1.00 90.56 482 ARG A C 1
ATOM 3896 O O . ARG A 1 482 ? 16.066 -11.055 -15.093 1.00 90.56 482 ARG A O 1
ATOM 3903 N N . SER A 1 483 ? 14.202 -10.820 -13.864 1.00 89.00 483 SER A N 1
ATOM 3904 C CA . SER A 1 483 ? 13.406 -11.794 -14.617 1.00 89.00 483 SER A CA 1
ATOM 3905 C C . SER A 1 483 ? 12.704 -11.140 -15.807 1.00 89.00 483 SER A C 1
ATOM 3907 O O . SER A 1 483 ? 12.076 -10.089 -15.663 1.00 89.00 483 SER A O 1
ATOM 3909 N N . MET A 1 484 ? 12.769 -11.780 -16.973 1.00 88.56 484 MET A N 1
ATOM 3910 C CA . MET A 1 484 ? 12.034 -11.360 -18.168 1.00 88.56 484 MET A CA 1
ATOM 3911 C C . MET A 1 484 ? 10.618 -11.944 -18.159 1.00 88.56 484 MET A C 1
ATOM 3913 O O . MET A 1 484 ? 10.437 -13.150 -18.022 1.00 88.56 484 MET A O 1
ATOM 3917 N N . SER A 1 485 ? 9.595 -11.099 -18.300 1.00 86.75 485 SER A N 1
ATOM 3918 C CA . SER A 1 485 ? 8.186 -11.529 -18.254 1.00 86.75 485 SER A CA 1
ATOM 3919 C C . SER A 1 485 ? 7.673 -12.115 -19.571 1.00 86.75 485 SER A C 1
ATOM 3921 O O . SER A 1 485 ? 6.657 -12.809 -19.578 1.00 86.75 485 SER A O 1
ATOM 3923 N N . ARG A 1 486 ? 8.368 -11.832 -20.675 1.00 87.12 486 ARG A N 1
ATOM 3924 C CA . ARG A 1 486 ? 8.053 -12.267 -22.040 1.00 87.12 486 ARG A CA 1
ATOM 3925 C C . ARG A 1 486 ? 9.264 -12.947 -22.674 1.00 87.12 486 ARG A C 1
ATOM 3927 O O . ARG A 1 486 ? 10.359 -12.891 -22.110 1.00 87.12 486 ARG A O 1
ATOM 3934 N N . LYS A 1 487 ? 9.073 -13.570 -23.836 1.00 87.56 487 LYS A N 1
ATOM 3935 C CA . LYS A 1 487 ? 10.175 -14.112 -24.645 1.00 87.56 487 LYS A CA 1
ATOM 3936 C C . LYS A 1 487 ? 11.045 -12.988 -25.205 1.00 87.56 487 LYS A C 1
ATOM 3938 O O . LYS A 1 487 ? 10.563 -11.870 -25.382 1.00 87.56 487 LYS A O 1
ATOM 3943 N N . LEU A 1 488 ? 12.311 -13.280 -25.513 1.00 86.62 488 LEU A N 1
ATOM 3944 C CA . LEU A 1 488 ? 13.257 -12.283 -26.030 1.00 86.62 488 LEU A CA 1
ATOM 3945 C C . LEU A 1 488 ? 12.765 -11.614 -27.329 1.00 86.62 488 LEU A C 1
ATOM 3947 O O . LEU A 1 488 ? 12.864 -10.396 -27.463 1.00 86.62 488 LEU A O 1
ATOM 3951 N N . GLU A 1 489 ? 12.182 -12.393 -28.239 1.00 84.75 489 GLU A N 1
ATOM 3952 C CA . GLU A 1 489 ? 11.655 -11.933 -29.534 1.00 84.75 489 GLU A CA 1
ATOM 3953 C C . GLU A 1 489 ? 10.525 -10.900 -29.383 1.00 84.75 489 GLU A C 1
ATOM 3955 O O . GLU A 1 489 ? 10.463 -9.917 -30.120 1.00 84.75 489 GLU A O 1
ATOM 3960 N N . GLU A 1 490 ? 9.677 -11.054 -28.359 1.00 84.56 490 GLU A N 1
ATOM 3961 C CA . GLU A 1 490 ? 8.533 -10.169 -28.098 1.00 84.56 490 GLU A CA 1
ATOM 3962 C C . GLU A 1 490 ? 8.945 -8.754 -27.652 1.00 84.56 490 GLU A C 1
ATOM 3964 O O . GLU A 1 490 ? 8.124 -7.832 -27.669 1.00 84.56 490 GLU A O 1
ATOM 3969 N N . TYR A 1 491 ? 10.201 -8.560 -27.233 1.00 84.25 491 TYR A N 1
ATOM 3970 C CA . TYR A 1 491 ? 10.722 -7.240 -26.869 1.00 84.25 491 TYR A CA 1
ATOM 3971 C C . TYR A 1 491 ? 11.177 -6.415 -28.084 1.00 84.25 491 TYR A C 1
ATOM 3973 O O . TYR A 1 491 ? 11.343 -5.198 -27.958 1.00 84.25 491 TYR A O 1
ATOM 3981 N N . GLY A 1 492 ? 11.356 -7.034 -29.256 1.00 83.12 492 GLY A N 1
ATOM 3982 C CA . GLY A 1 492 ? 11.726 -6.353 -30.498 1.00 83.12 492 GLY A CA 1
ATOM 3983 C C . GLY A 1 492 ? 12.972 -5.465 -30.365 1.00 83.12 492 GLY A C 1
ATOM 3984 O O . GLY A 1 492 ? 14.055 -5.924 -29.996 1.00 83.12 492 GLY A O 1
ATOM 3985 N N . SER A 1 493 ? 12.822 -4.172 -30.668 1.00 84.38 493 SER A N 1
ATOM 3986 C CA . SER A 1 493 ? 13.904 -3.173 -30.655 1.00 84.38 493 SER A CA 1
ATOM 3987 C C . SER A 1 493 ? 14.126 -2.481 -29.303 1.00 84.38 493 SER A C 1
ATOM 3989 O O . SER A 1 493 ? 14.941 -1.559 -29.212 1.00 84.38 493 SER A O 1
ATOM 3991 N N . GLN A 1 494 ? 13.428 -2.898 -28.240 1.00 88.25 494 GLN A N 1
ATOM 3992 C CA . GLN A 1 494 ? 13.617 -2.310 -26.915 1.00 88.25 494 GLN A CA 1
ATOM 3993 C C . GLN A 1 494 ? 15.040 -2.556 -26.395 1.00 88.25 494 GLN A C 1
ATOM 3995 O O . GLN A 1 494 ? 15.616 -3.632 -26.564 1.00 88.25 494 GLN A O 1
ATOM 4000 N N . LYS A 1 495 ? 15.602 -1.553 -25.714 1.00 89.94 495 LYS A N 1
ATOM 4001 C CA . LYS A 1 495 ? 16.911 -1.647 -25.060 1.00 89.94 495 LYS A CA 1
ATOM 4002 C C . LYS A 1 495 ? 16.726 -1.731 -23.547 1.00 89.94 495 LYS A C 1
ATOM 4004 O O . LYS A 1 495 ? 16.113 -0.858 -22.941 1.00 89.94 495 LYS A O 1
ATOM 4009 N N . SER A 1 496 ? 17.267 -2.776 -22.930 1.00 93.12 496 SER A N 1
ATOM 4010 C CA . SER A 1 496 ? 17.367 -2.909 -21.473 1.00 93.12 496 SER A CA 1
ATOM 4011 C C . SER A 1 496 ? 18.551 -3.802 -21.111 1.00 93.12 496 SER A C 1
ATOM 4013 O O . SER A 1 496 ? 19.015 -4.580 -21.945 1.00 93.12 496 SER A O 1
ATOM 4015 N N . THR A 1 497 ? 19.026 -3.718 -19.867 1.00 93.38 497 THR A N 1
ATOM 4016 C CA . THR A 1 497 ? 20.090 -4.603 -19.368 1.00 93.38 497 THR A CA 1
ATOM 4017 C C . THR A 1 497 ? 19.689 -6.073 -19.483 1.00 93.38 497 THR A C 1
ATOM 4019 O O . THR A 1 497 ? 20.467 -6.871 -19.987 1.00 93.38 497 THR A O 1
ATOM 4022 N N . SER A 1 498 ? 18.446 -6.425 -19.134 1.00 92.88 498 SER A N 1
ATOM 4023 C CA . SER A 1 498 ? 17.919 -7.790 -19.269 1.00 92.88 498 SER A CA 1
ATOM 4024 C C . SER A 1 498 ? 17.942 -8.305 -20.709 1.00 92.88 498 SER A C 1
ATOM 4026 O O . SER A 1 498 ? 18.338 -9.447 -20.923 1.00 92.88 498 SER A O 1
ATOM 4028 N N . ILE A 1 499 ? 17.562 -7.471 -21.686 1.00 93.19 499 ILE A N 1
ATOM 4029 C CA . ILE A 1 499 ? 17.557 -7.841 -23.112 1.00 93.19 499 ILE A CA 1
ATOM 4030 C C . ILE A 1 499 ? 18.985 -8.064 -23.611 1.00 93.19 499 ILE A C 1
ATOM 4032 O O . ILE A 1 499 ? 19.249 -9.062 -24.275 1.00 93.19 499 ILE A O 1
ATOM 4036 N N . SER A 1 500 ? 19.916 -7.167 -23.277 1.00 94.00 500 SER A N 1
ATOM 4037 C CA . SER A 1 500 ? 21.323 -7.325 -23.660 1.00 94.00 500 SER A CA 1
ATOM 4038 C C . SER A 1 500 ? 21.945 -8.571 -23.038 1.00 94.00 500 SER A C 1
ATOM 4040 O O . SER A 1 500 ? 22.626 -9.321 -23.732 1.00 94.00 500 SER A O 1
ATOM 4042 N N . THR A 1 501 ? 21.663 -8.838 -21.762 1.00 94.75 501 THR A N 1
ATOM 4043 C CA . THR A 1 501 ? 22.108 -10.055 -21.075 1.00 94.75 501 THR A CA 1
ATOM 4044 C C . THR A 1 501 ? 21.541 -11.307 -21.737 1.00 94.75 501 THR A C 1
ATOM 4046 O O . THR A 1 501 ? 22.294 -12.239 -21.990 1.00 94.75 501 THR A O 1
ATOM 4049 N N . ALA A 1 502 ? 20.248 -11.329 -22.072 1.00 93.44 502 ALA A N 1
ATOM 4050 C CA . ALA A 1 502 ? 19.625 -12.465 -22.747 1.00 93.44 502 ALA A CA 1
ATOM 4051 C C . ALA A 1 502 ? 20.239 -12.720 -24.132 1.00 93.44 502 ALA A C 1
ATOM 4053 O O . ALA A 1 502 ? 20.617 -13.848 -24.428 1.00 93.44 502 ALA A O 1
ATOM 4054 N N . LYS A 1 503 ? 20.429 -11.669 -24.945 1.00 93.19 503 LYS A N 1
ATOM 4055 C CA . LYS A 1 503 ? 21.116 -11.779 -26.244 1.00 93.19 503 LYS A CA 1
ATOM 4056 C C . LYS A 1 503 ? 22.523 -12.356 -26.088 1.00 93.19 503 LYS A C 1
ATOM 4058 O O . LYS A 1 503 ? 22.888 -13.271 -26.810 1.00 93.19 503 LYS A O 1
ATOM 4063 N N . ARG A 1 504 ? 23.288 -11.870 -25.107 1.00 94.75 504 ARG A N 1
ATOM 4064 C CA . ARG A 1 504 ? 24.640 -12.371 -24.819 1.00 94.75 504 ARG A CA 1
ATOM 4065 C C . ARG A 1 504 ? 24.642 -13.816 -24.326 1.00 94.75 504 ARG A C 1
ATOM 4067 O O . ARG A 1 504 ? 25.517 -14.564 -24.726 1.00 94.75 504 ARG A O 1
ATOM 4074 N N . LEU A 1 505 ? 23.676 -14.226 -23.502 1.00 93.44 505 LEU A N 1
ATOM 4075 C CA . LEU A 1 505 ? 23.527 -15.628 -23.092 1.00 93.44 505 LEU A CA 1
ATOM 4076 C C . LEU A 1 505 ? 23.264 -16.539 -24.297 1.00 93.44 505 LEU A C 1
ATOM 4078 O O . LEU A 1 505 ? 23.891 -17.589 -24.396 1.00 93.44 505 LEU A O 1
ATOM 4082 N N . ALA A 1 506 ? 22.396 -16.121 -25.223 1.00 92.12 506 ALA A N 1
ATOM 4083 C CA . ALA A 1 506 ? 22.122 -16.871 -26.448 1.00 92.12 506 ALA A CA 1
ATOM 4084 C C . ALA A 1 506 ? 23.375 -17.032 -27.327 1.00 92.12 506 ALA A C 1
ATOM 4086 O O . ALA A 1 506 ? 23.598 -18.111 -27.866 1.00 92.12 506 ALA A O 1
ATOM 4087 N N . GLU A 1 507 ? 24.232 -16.003 -27.407 1.00 90.94 507 GLU A N 1
ATOM 4088 C CA . GLU A 1 507 ? 25.459 -16.052 -28.217 1.00 90.94 507 GLU A CA 1
ATOM 4089 C C . GLU A 1 507 ? 26.396 -17.214 -27.833 1.00 90.94 507 GLU A C 1
ATOM 4091 O O . GLU A 1 507 ? 26.942 -17.845 -28.732 1.00 90.94 507 GLU A O 1
ATOM 4096 N N . PHE A 1 508 ? 26.586 -17.519 -26.539 1.00 88.00 508 PHE A N 1
ATOM 4097 C CA . PHE A 1 508 ? 27.556 -18.547 -26.110 1.00 88.00 508 PHE A CA 1
ATOM 4098 C C . PHE A 1 508 ? 26.953 -19.820 -25.501 1.00 88.00 508 PHE A C 1
ATOM 4100 O O . PHE A 1 508 ? 27.648 -20.831 -25.450 1.00 88.00 508 PHE A O 1
ATOM 4107 N N . LEU A 1 509 ? 25.692 -19.801 -25.053 1.00 87.75 509 LEU A N 1
ATOM 4108 C CA . LEU A 1 509 ? 24.978 -20.994 -24.561 1.00 87.75 509 LEU A CA 1
ATOM 4109 C C . LEU A 1 509 ? 23.941 -21.531 -25.563 1.00 87.75 509 LEU A C 1
ATOM 4111 O O . LEU A 1 509 ? 23.343 -22.578 -25.322 1.00 87.75 509 LEU A O 1
ATOM 4115 N N . GLY A 1 510 ? 23.727 -20.827 -26.678 1.00 87.25 510 GLY A N 1
ATOM 4116 C CA . GLY A 1 510 ? 22.781 -21.186 -27.730 1.00 87.25 510 GLY A CA 1
ATOM 4117 C C . GLY A 1 510 ? 21.363 -20.648 -27.513 1.00 87.25 510 GLY A C 1
ATOM 4118 O O . GLY A 1 510 ? 20.918 -20.379 -26.393 1.00 87.25 510 GLY A O 1
ATOM 4119 N N . ASP A 1 511 ? 20.612 -20.542 -28.613 1.00 85.38 511 ASP A N 1
ATOM 4120 C CA . ASP A 1 511 ? 19.282 -19.915 -28.643 1.00 85.38 511 ASP A CA 1
ATOM 4121 C C . ASP A 1 511 ? 18.235 -20.629 -27.780 1.00 85.38 511 ASP A C 1
ATOM 4123 O O . ASP A 1 511 ? 17.264 -20.011 -27.351 1.00 85.38 511 ASP A O 1
ATOM 4127 N N . GLN A 1 512 ? 18.428 -21.918 -27.472 1.00 81.31 512 GLN A N 1
ATOM 4128 C CA . GLN A 1 512 ? 17.523 -22.683 -26.602 1.00 81.31 512 GLN A CA 1
ATOM 4129 C C . GLN A 1 512 ? 17.355 -22.028 -25.219 1.00 81.31 512 GLN A C 1
ATOM 4131 O O . GLN A 1 512 ? 16.267 -22.085 -24.652 1.00 81.31 512 GLN A O 1
ATOM 4136 N N . MET A 1 513 ? 18.379 -21.331 -24.712 1.00 80.94 513 MET A N 1
ATOM 4137 C CA . MET A 1 513 ? 18.344 -20.674 -23.399 1.00 80.94 513 MET A CA 1
ATOM 4138 C C . MET A 1 513 ? 17.376 -19.487 -23.308 1.00 80.94 513 MET A C 1
ATOM 4140 O O . MET A 1 513 ? 17.022 -19.076 -22.204 1.00 80.94 513 MET A O 1
ATOM 4144 N N . VAL A 1 514 ? 16.956 -18.910 -24.440 1.00 82.69 514 VAL A N 1
ATOM 4145 C CA . VAL A 1 514 ? 16.133 -17.684 -24.481 1.00 82.69 514 VAL A CA 1
ATOM 4146 C C . VAL A 1 514 ? 14.742 -17.892 -25.089 1.00 82.69 514 VAL A C 1
ATOM 4148 O O . VAL A 1 514 ? 13.995 -16.922 -25.252 1.00 82.69 514 VAL A O 1
ATOM 4151 N N . LYS A 1 515 ? 14.377 -19.141 -25.412 1.00 79.38 515 LYS A N 1
ATOM 4152 C CA . LYS A 1 515 ? 13.086 -19.478 -26.041 1.00 79.38 515 LYS A CA 1
ATOM 4153 C C . LYS A 1 515 ? 11.896 -19.342 -25.100 1.00 79.38 515 LYS A C 1
ATOM 4155 O O . LYS A 1 515 ? 10.793 -19.003 -25.542 1.00 79.38 515 LYS A O 1
ATOM 4160 N N . ASP A 1 516 ? 12.117 -19.593 -23.815 1.00 84.12 516 ASP A N 1
ATOM 4161 C CA . ASP A 1 516 ? 11.065 -19.581 -22.811 1.00 84.12 516 ASP A CA 1
ATOM 4162 C C . ASP A 1 516 ? 10.941 -18.232 -22.099 1.00 84.12 516 ASP A C 1
ATOM 4164 O O . ASP A 1 516 ? 11.897 -17.480 -21.895 1.00 84.12 516 ASP A O 1
ATOM 4168 N N . LYS A 1 517 ? 9.707 -17.922 -21.692 1.00 85.81 517 LYS A N 1
ATOM 4169 C CA . LYS A 1 517 ? 9.415 -16.783 -20.814 1.00 85.81 517 LYS A CA 1
ATOM 4170 C C . LYS A 1 517 ? 9.962 -17.054 -19.409 1.00 85.81 517 LYS A C 1
ATOM 4172 O O . LYS A 1 517 ? 10.001 -18.197 -18.965 1.00 85.81 517 LYS A O 1
ATOM 4177 N N . GLY A 1 518 ? 10.283 -16.000 -18.663 1.00 84.38 518 GLY A N 1
ATOM 4178 C CA . GLY A 1 518 ? 10.737 -16.130 -17.274 1.00 84.38 518 GLY A CA 1
ATOM 4179 C C . GLY A 1 518 ? 12.251 -16.236 -17.103 1.00 84.38 518 GLY A C 1
ATOM 4180 O O . GLY A 1 518 ? 12.697 -16.465 -15.979 1.00 84.38 518 GLY A O 1
ATOM 4181 N N . LEU A 1 519 ? 13.041 -16.040 -18.167 1.00 87.69 519 LEU A N 1
ATOM 4182 C CA . LEU A 1 519 ? 14.503 -16.064 -18.098 1.00 87.69 519 LEU A CA 1
ATOM 4183 C C . LEU A 1 519 ? 15.024 -15.137 -16.987 1.00 87.69 519 LEU A C 1
ATOM 4185 O O . LEU A 1 519 ? 14.701 -13.946 -16.945 1.00 87.69 519 LEU A O 1
ATOM 4189 N N . SER A 1 520 ? 15.839 -15.695 -16.090 1.00 89.25 520 SER A N 1
ATOM 4190 C CA . SER A 1 520 ? 16.500 -14.955 -15.014 1.00 89.25 520 SER A CA 1
ATOM 4191 C C . SER A 1 520 ? 17.834 -14.410 -15.517 1.00 89.25 520 SER A C 1
ATOM 4193 O O . SER A 1 520 ? 18.834 -15.122 -15.570 1.00 89.25 520 SER A O 1
ATOM 4195 N N . CYS A 1 521 ? 17.862 -13.130 -15.874 1.00 91.75 521 CYS A N 1
ATOM 4196 C CA . CYS A 1 521 ? 19.072 -12.463 -16.333 1.00 91.75 521 CYS A CA 1
ATOM 4197 C C . CYS A 1 521 ? 19.904 -12.018 -15.126 1.00 91.75 521 CYS A C 1
ATOM 4199 O O . CYS A 1 521 ? 19.623 -10.973 -14.536 1.00 91.75 521 CYS A O 1
ATOM 4201 N N . LYS A 1 522 ? 20.932 -12.803 -14.789 1.00 94.56 522 LYS A N 1
ATOM 4202 C CA . LYS A 1 522 ? 21.986 -12.430 -13.835 1.00 94.56 522 LYS A CA 1
ATOM 4203 C C . LYS A 1 522 ? 23.136 -11.761 -14.576 1.00 94.56 522 LYS A C 1
ATOM 4205 O O . LYS A 1 522 ? 23.738 -12.378 -15.459 1.00 94.56 522 LYS A O 1
ATOM 4210 N N . PHE A 1 523 ? 23.433 -10.512 -14.244 1.00 95.50 523 PHE A N 1
ATOM 4211 C CA . PHE A 1 523 ? 24.451 -9.740 -14.948 1.00 95.50 523 PHE A CA 1
ATOM 4212 C C . PHE A 1 523 ? 25.222 -8.801 -14.029 1.00 95.50 523 PHE A C 1
ATOM 4214 O O . PHE A 1 523 ? 24.785 -8.469 -12.928 1.00 95.50 523 PHE A O 1
ATOM 4221 N N . ILE A 1 524 ? 26.358 -8.357 -14.551 1.00 96.75 524 ILE A N 1
ATOM 4222 C CA . ILE A 1 524 ? 27.202 -7.301 -14.002 1.00 96.75 524 ILE A CA 1
ATOM 4223 C C . ILE A 1 524 ? 27.290 -6.162 -15.022 1.00 96.75 524 ILE A C 1
ATOM 4225 O O . ILE A 1 524 ? 27.064 -6.370 -16.216 1.00 96.75 524 ILE A O 1
ATOM 4229 N N . ILE A 1 525 ? 27.633 -4.960 -14.579 1.00 97.44 525 ILE A N 1
ATOM 4230 C CA . ILE A 1 525 ? 27.924 -3.822 -15.451 1.00 97.44 525 ILE A CA 1
ATOM 4231 C C . ILE A 1 525 ? 29.439 -3.648 -15.580 1.00 97.44 525 ILE A C 1
ATOM 4233 O O . ILE A 1 525 ? 30.148 -3.514 -14.583 1.00 97.44 525 ILE A O 1
ATOM 4237 N N . ALA A 1 526 ? 29.926 -3.667 -16.821 1.00 97.06 526 ALA A N 1
ATOM 4238 C CA . ALA A 1 526 ? 31.339 -3.503 -17.140 1.00 97.06 526 ALA A CA 1
ATOM 4239 C C . ALA A 1 526 ? 31.692 -2.060 -17.512 1.00 97.06 526 ALA A C 1
ATOM 4241 O O . ALA A 1 526 ? 30.876 -1.368 -18.115 1.00 97.06 526 ALA A O 1
ATOM 4242 N N . LYS A 1 527 ? 32.917 -1.611 -17.224 1.00 95.88 527 LYS A N 1
ATOM 4243 C CA . LYS A 1 527 ? 33.375 -0.242 -17.523 1.00 95.88 527 LYS A CA 1
ATOM 4244 C C . LYS A 1 527 ? 33.439 0.038 -19.025 1.00 95.88 527 LYS A C 1
ATOM 4246 O O . LYS A 1 527 ? 33.027 1.098 -19.487 1.00 95.88 527 LYS A O 1
ATOM 4251 N N . LYS A 1 528 ? 33.927 -0.932 -19.802 1.00 94.19 528 LYS A N 1
ATOM 4252 C CA . LYS A 1 528 ? 34.090 -0.805 -21.256 1.00 94.19 528 LYS A CA 1
ATOM 4253 C C . LYS A 1 528 ? 32.889 -1.371 -22.025 1.00 94.19 528 LYS A C 1
ATOM 4255 O O . LYS A 1 528 ? 32.277 -2.337 -21.567 1.00 94.19 528 LYS A O 1
ATOM 4260 N N . PRO A 1 529 ? 32.588 -0.848 -23.227 1.00 94.56 529 PRO A N 1
ATOM 4261 C CA . PRO A 1 529 ? 33.172 0.349 -23.850 1.00 94.56 529 PRO A CA 1
ATOM 4262 C C . PRO A 1 529 ? 32.747 1.652 -23.149 1.00 94.56 529 PRO A C 1
ATOM 4264 O O . PRO A 1 529 ? 31.566 1.855 -22.874 1.00 94.56 529 PRO A O 1
ATOM 4267 N N . GLU A 1 530 ? 33.712 2.534 -22.878 1.00 90.38 530 GLU A N 1
ATOM 4268 C CA . GLU A 1 530 ? 33.463 3.823 -22.218 1.00 90.38 530 GLU A CA 1
ATOM 4269 C C . GLU A 1 530 ? 32.532 4.711 -23.062 1.00 90.38 530 GLU A C 1
ATOM 4271 O O . GLU A 1 530 ? 32.469 4.590 -24.288 1.00 90.38 530 GLU A O 1
ATOM 4276 N N . GLY A 1 531 ? 31.730 5.547 -22.399 1.00 88.94 531 GLY A N 1
ATOM 4277 C CA . GLY A 1 531 ? 30.713 6.387 -23.045 1.00 88.94 531 GLY A CA 1
ATOM 4278 C C . GLY A 1 531 ? 29.485 5.634 -23.579 1.00 88.94 531 GLY A C 1
ATOM 4279 O O . GLY A 1 531 ? 28.511 6.264 -23.986 1.00 88.94 531 GLY A O 1
ATOM 4280 N N . SER A 1 532 ? 29.478 4.295 -23.559 1.00 92.94 532 SER A N 1
ATOM 4281 C CA . SER A 1 532 ? 28.314 3.519 -23.999 1.00 92.94 532 SER A CA 1
ATOM 4282 C C . SER A 1 532 ? 27.235 3.432 -22.908 1.00 92.94 532 SER A C 1
ATOM 4284 O O . SER A 1 532 ? 27.560 3.343 -21.716 1.00 92.94 532 SER A O 1
ATOM 4286 N N . PRO A 1 533 ? 25.939 3.396 -23.282 1.00 94.00 533 PRO A N 1
ATOM 4287 C CA . PRO A 1 533 ? 24.848 3.269 -22.319 1.00 94.00 533 PRO A CA 1
ATOM 4288 C C . PRO A 1 533 ? 24.984 2.017 -21.443 1.00 94.00 533 PRO A C 1
ATOM 4290 O O . PRO A 1 533 ? 25.396 0.959 -21.922 1.00 94.00 533 PRO A O 1
ATOM 4293 N N . VAL A 1 534 ? 24.535 2.093 -20.184 1.00 94.88 534 VAL A N 1
ATOM 4294 C CA . VAL A 1 534 ? 24.549 0.964 -19.222 1.00 94.88 534 VAL A CA 1
ATOM 4295 C C . VAL A 1 534 ? 23.916 -0.302 -19.812 1.00 94.88 534 VAL A C 1
ATOM 4297 O O . VAL A 1 534 ? 24.395 -1.413 -19.590 1.00 94.88 534 VAL A O 1
ATOM 4300 N N . THR A 1 535 ? 22.868 -0.150 -20.629 1.00 94.44 535 THR A N 1
ATOM 4301 C CA . THR A 1 535 ? 22.197 -1.273 -21.295 1.00 94.44 535 THR A CA 1
ATOM 4302 C C . THR A 1 535 ? 23.123 -2.069 -22.209 1.00 94.44 535 THR A C 1
ATOM 4304 O O . THR A 1 535 ? 22.917 -3.264 -22.363 1.00 94.44 535 THR A O 1
ATOM 4307 N N . GLU A 1 536 ? 24.130 -1.446 -22.818 1.00 93.06 536 GLU A N 1
ATOM 4308 C CA . GLU A 1 536 ? 25.075 -2.104 -23.733 1.00 93.06 536 GLU A CA 1
ATOM 4309 C C . GLU A 1 536 ? 26.289 -2.690 -22.991 1.00 93.06 536 GLU A C 1
ATOM 4311 O O . GLU A 1 536 ? 27.031 -3.503 -23.543 1.00 93.06 536 GLU A O 1
ATOM 4316 N N . ARG A 1 537 ? 26.461 -2.343 -21.711 1.00 96.00 537 ARG A N 1
ATOM 4317 C CA . ARG A 1 537 ? 27.579 -2.773 -20.857 1.00 96.00 537 ARG A CA 1
ATOM 4318 C C . ARG A 1 537 ? 27.234 -3.931 -19.910 1.00 96.00 537 ARG A C 1
ATOM 4320 O O . ARG A 1 537 ? 28.095 -4.387 -19.167 1.00 96.00 537 ARG A O 1
ATOM 4327 N N . ALA A 1 538 ? 26.004 -4.447 -19.963 1.00 96.81 538 ALA A N 1
ATOM 4328 C CA . ALA A 1 538 ? 25.540 -5.553 -19.121 1.00 96.81 538 ALA A CA 1
ATOM 4329 C C . ALA A 1 538 ? 26.108 -6.916 -19.560 1.00 96.81 538 ALA A C 1
ATOM 4331 O O . ALA A 1 538 ? 25.750 -7.429 -20.621 1.00 96.81 538 ALA A O 1
ATOM 4332 N N . ILE A 1 539 ? 26.997 -7.512 -18.768 1.00 96.31 539 ILE A N 1
ATOM 4333 C CA . ILE A 1 539 ? 27.652 -8.797 -19.053 1.00 96.31 539 ILE A CA 1
ATOM 4334 C C . ILE A 1 539 ? 26.989 -9.914 -18.237 1.00 96.31 539 ILE A C 1
ATOM 4336 O O . ILE A 1 539 ? 26.865 -9.766 -17.020 1.00 96.31 539 ILE A O 1
ATOM 4340 N N . PRO A 1 540 ? 26.575 -11.036 -18.858 1.00 95.44 540 PRO A N 1
ATOM 4341 C CA . PRO A 1 540 ? 26.029 -12.172 -18.124 1.00 95.44 540 PRO A CA 1
ATOM 4342 C C . PRO A 1 540 ? 27.057 -12.758 -17.160 1.00 95.44 540 PRO A C 1
ATOM 4344 O O . PRO A 1 540 ? 28.169 -13.076 -17.570 1.00 95.44 540 PRO A O 1
ATOM 4347 N N . LEU A 1 541 ? 26.669 -12.976 -15.902 1.00 93.06 541 LEU A N 1
ATOM 4348 C CA . LEU A 1 541 ? 27.584 -13.513 -14.888 1.00 93.06 541 LEU A CA 1
ATOM 4349 C C . LEU A 1 541 ? 28.100 -14.920 -15.251 1.00 93.06 541 LEU A C 1
ATOM 4351 O O . LEU A 1 541 ? 29.223 -15.281 -14.916 1.00 93.06 541 LEU A O 1
ATOM 4355 N N . ALA A 1 542 ? 27.301 -15.688 -15.998 1.00 92.44 542 ALA A N 1
ATOM 4356 C CA . ALA A 1 542 ? 27.645 -17.034 -16.447 1.00 92.44 542 ALA A CA 1
ATOM 4357 C C . ALA A 1 542 ? 28.950 -17.100 -17.268 1.00 92.44 542 ALA A C 1
ATOM 4359 O O . ALA A 1 542 ? 29.601 -18.138 -17.253 1.00 92.44 542 ALA A O 1
ATOM 4360 N N . ILE A 1 543 ? 29.389 -16.010 -17.920 1.00 93.94 543 ILE A N 1
ATOM 4361 C CA . ILE A 1 543 ? 30.645 -16.012 -18.694 1.00 93.94 543 ILE A CA 1
ATOM 4362 C C . ILE A 1 543 ? 31.888 -16.235 -17.819 1.00 93.94 543 ILE A C 1
ATOM 4364 O O . ILE A 1 543 ? 32.902 -16.749 -18.283 1.00 93.94 543 ILE A O 1
ATOM 4368 N N . PHE A 1 544 ? 31.822 -15.877 -16.535 1.00 90.25 544 PHE A N 1
ATOM 4369 C CA . PHE A 1 544 ? 32.929 -16.089 -15.601 1.00 90.25 544 PHE A CA 1
ATOM 4370 C C . PHE A 1 544 ? 33.038 -17.548 -15.140 1.00 90.25 544 PHE A C 1
ATOM 4372 O O . PHE A 1 544 ? 34.049 -17.921 -14.555 1.00 90.25 544 PHE A O 1
ATOM 4379 N N . GLN A 1 545 ? 32.028 -18.371 -15.439 1.00 88.56 545 GLN A N 1
ATOM 4380 C CA . GLN A 1 545 ? 31.974 -19.799 -15.117 1.00 88.56 545 GLN A CA 1
ATOM 4381 C C . GLN A 1 545 ? 32.267 -20.696 -16.332 1.00 88.56 545 GLN A C 1
ATOM 4383 O O . GLN A 1 545 ? 32.323 -21.913 -16.188 1.00 88.56 545 GLN A O 1
ATOM 4388 N N . THR A 1 546 ? 32.437 -20.124 -17.529 1.00 90.38 546 THR A N 1
ATOM 4389 C CA . THR A 1 546 ? 32.767 -20.886 -18.745 1.00 90.38 546 THR A CA 1
ATOM 4390 C C . THR A 1 546 ? 34.262 -21.151 -18.882 1.00 90.38 546 THR A C 1
ATOM 4392 O O . THR A 1 546 ? 35.084 -20.470 -18.266 1.00 90.38 546 THR A O 1
ATOM 4395 N N . GLU A 1 547 ? 34.608 -22.075 -19.780 1.00 92.25 547 GLU A N 1
ATOM 4396 C CA . GLU A 1 547 ? 35.984 -22.327 -20.203 1.00 92.25 547 GLU A CA 1
ATOM 4397 C C . GLU A 1 547 ? 36.722 -21.051 -20.627 1.00 92.25 547 GLU A C 1
ATOM 4399 O O . GLU A 1 547 ? 36.163 -20.118 -21.214 1.00 92.25 547 GLU A O 1
ATOM 4404 N N . ASP A 1 548 ? 38.026 -21.035 -20.365 1.00 89.25 548 ASP A N 1
ATOM 4405 C CA . ASP A 1 548 ? 38.869 -19.852 -20.503 1.00 89.25 548 ASP A CA 1
ATOM 4406 C C . ASP A 1 548 ? 38.905 -19.301 -21.940 1.00 89.25 548 ASP A C 1
ATOM 4408 O O . ASP A 1 548 ? 38.870 -18.085 -22.136 1.00 89.25 548 ASP A O 1
ATOM 4412 N N . GLY A 1 549 ? 38.907 -20.172 -22.954 1.00 92.19 549 GLY A N 1
ATOM 4413 C CA . GLY A 1 549 ? 38.858 -19.764 -24.363 1.00 92.19 549 GLY A CA 1
ATOM 4414 C C . GLY A 1 549 ? 37.566 -19.021 -24.719 1.00 92.19 549 GLY A C 1
ATOM 4415 O O . GLY A 1 549 ? 37.612 -17.942 -25.318 1.00 92.19 549 GLY A O 1
ATOM 4416 N N . VAL A 1 550 ? 36.422 -19.557 -24.278 1.00 92.69 550 VAL A N 1
ATOM 4417 C CA . VAL A 1 550 ? 35.084 -18.978 -24.484 1.00 92.69 550 VAL A CA 1
ATOM 4418 C C . VAL A 1 550 ? 34.981 -17.630 -23.774 1.00 92.69 550 VAL A C 1
ATOM 4420 O O . VAL A 1 550 ? 34.662 -16.615 -24.401 1.00 92.69 550 VAL A O 1
ATOM 4423 N N . LYS A 1 551 ? 35.352 -17.590 -22.489 1.00 93.06 551 LYS A N 1
ATOM 4424 C CA . LYS A 1 551 ? 35.371 -16.372 -21.670 1.00 93.06 551 LYS A CA 1
ATOM 4425 C C . LYS A 1 551 ? 36.176 -15.257 -22.337 1.00 93.06 551 LYS A C 1
ATOM 4427 O O . LYS A 1 551 ? 35.675 -14.145 -22.510 1.00 93.06 551 LYS A O 1
ATOM 4432 N N . ARG A 1 552 ? 37.410 -15.549 -22.765 1.00 93.94 552 ARG A N 1
ATOM 4433 C CA . ARG A 1 552 ? 38.305 -14.561 -23.391 1.00 93.94 552 ARG A CA 1
ATOM 4434 C C . ARG A 1 552 ? 37.758 -14.040 -24.718 1.00 93.94 552 ARG A C 1
ATOM 4436 O O . ARG A 1 552 ? 37.813 -12.833 -24.960 1.00 93.94 552 ARG A O 1
ATOM 4443 N N . HIS A 1 553 ? 37.227 -14.926 -25.563 1.00 93.88 553 HIS A N 1
ATOM 4444 C CA . HIS A 1 553 ? 36.646 -14.559 -26.856 1.00 93.88 553 HIS A CA 1
ATOM 4445 C C . HIS A 1 553 ? 35.483 -13.569 -26.694 1.00 93.88 553 HIS A C 1
ATOM 4447 O O . HIS A 1 553 ? 35.512 -12.469 -27.258 1.00 93.88 553 HIS A O 1
ATOM 4453 N N . TYR A 1 554 ? 34.489 -13.923 -25.875 1.00 95.38 554 TYR A N 1
ATOM 4454 C CA . TYR A 1 554 ? 33.286 -13.108 -25.710 1.00 95.38 554 TYR A CA 1
ATOM 4455 C C . TYR A 1 554 ? 33.541 -11.817 -24.933 1.00 95.38 554 TYR A C 1
ATOM 4457 O O . TYR A 1 554 ? 33.032 -10.770 -25.331 1.00 95.38 554 TYR A O 1
ATOM 4465 N N . LEU A 1 555 ? 34.382 -11.833 -23.892 1.00 95.19 555 LEU A N 1
ATOM 4466 C CA . LEU A 1 555 ? 34.725 -10.607 -23.164 1.00 95.19 555 LEU A CA 1
ATOM 4467 C C . LEU A 1 555 ? 35.440 -9.590 -24.064 1.00 95.19 555 LEU A C 1
ATOM 4469 O O . LEU A 1 555 ? 35.062 -8.420 -24.059 1.00 95.19 555 LEU A O 1
ATOM 4473 N N . ARG A 1 556 ? 36.397 -10.007 -24.907 1.00 94.88 556 ARG A N 1
ATOM 4474 C CA . ARG A 1 556 ? 37.048 -9.103 -25.880 1.00 94.88 556 ARG A CA 1
ATOM 4475 C C . ARG A 1 556 ? 36.041 -8.461 -26.833 1.00 94.88 556 ARG A C 1
ATOM 4477 O O . ARG A 1 556 ? 36.115 -7.255 -27.079 1.00 94.88 556 ARG A O 1
ATOM 4484 N N . ARG A 1 557 ? 35.085 -9.249 -27.334 1.00 94.81 557 ARG A N 1
ATOM 4485 C CA . ARG A 1 557 ? 34.024 -8.788 -28.240 1.00 94.81 557 ARG A CA 1
ATOM 4486 C C . ARG A 1 557 ? 33.062 -7.820 -27.547 1.00 94.81 557 ARG A C 1
ATOM 4488 O O . ARG A 1 557 ? 32.832 -6.724 -28.052 1.00 94.81 557 ARG A O 1
ATOM 4495 N N . TRP A 1 558 ? 32.514 -8.187 -26.389 1.00 95.38 558 TRP A N 1
ATOM 4496 C CA . TRP A 1 558 ? 31.514 -7.380 -25.680 1.00 95.38 558 TRP A CA 1
ATOM 4497 C C . TRP A 1 558 ? 32.085 -6.092 -25.086 1.00 95.38 558 TRP A C 1
ATOM 4499 O O . TRP A 1 558 ? 31.404 -5.069 -25.098 1.00 95.38 558 TRP A O 1
ATOM 4509 N N . LEU A 1 559 ? 33.339 -6.120 -24.626 1.00 94.69 559 LEU A N 1
ATOM 4510 C CA . LEU A 1 559 ? 34.060 -4.947 -24.120 1.00 94.69 559 LEU A CA 1
ATOM 4511 C C . LEU A 1 559 ? 34.669 -4.089 -25.243 1.00 94.69 559 LEU A C 1
ATOM 4513 O O . LEU A 1 559 ? 35.343 -3.101 -24.948 1.00 94.69 559 LEU A O 1
ATOM 4517 N N . LYS A 1 560 ? 34.489 -4.479 -26.518 1.00 93.94 560 LYS A N 1
ATOM 4518 C CA . LYS A 1 560 ? 35.120 -3.865 -27.703 1.00 93.94 560 LYS A CA 1
ATOM 4519 C C . LYS A 1 560 ? 36.629 -3.644 -27.515 1.00 93.94 560 LYS A C 1
ATOM 4521 O O . LYS A 1 560 ? 37.172 -2.605 -27.870 1.00 93.94 560 LYS A O 1
ATOM 4526 N N . SER A 1 561 ? 37.293 -4.619 -26.897 1.00 91.75 561 SER A N 1
ATOM 4527 C CA . SER A 1 561 ? 38.687 -4.533 -26.452 1.00 91.75 561 SER A CA 1
ATOM 4528 C C . SER A 1 561 ? 39.462 -5.771 -26.919 1.00 91.75 561 SER A C 1
ATOM 4530 O O . SER A 1 561 ? 39.712 -6.670 -26.115 1.00 91.75 561 SER A O 1
ATOM 4532 N N . PRO A 1 562 ? 39.844 -5.859 -28.210 1.00 88.62 562 PRO A N 1
ATOM 4533 C CA . PRO A 1 562 ? 40.516 -7.041 -28.761 1.00 88.62 562 PRO A CA 1
ATOM 4534 C C . PRO A 1 562 ? 41.868 -7.332 -28.089 1.00 88.62 562 PRO A C 1
ATOM 4536 O O . PRO A 1 562 ? 42.228 -8.494 -27.926 1.00 88.62 562 PRO A O 1
ATOM 4539 N N . GLY A 1 563 ? 42.575 -6.294 -27.626 1.00 88.69 563 GLY A N 1
ATOM 4540 C CA . GLY A 1 563 ? 43.850 -6.403 -26.908 1.00 88.69 563 GLY A CA 1
ATOM 4541 C C . GLY A 1 563 ? 43.746 -6.707 -25.408 1.00 88.69 563 GLY A C 1
ATOM 4542 O O . GLY A 1 563 ? 44.749 -6.600 -24.712 1.00 88.69 563 GLY A O 1
ATOM 4543 N N . LEU A 1 564 ? 42.564 -7.045 -24.871 1.00 90.50 564 LEU A N 1
ATOM 4544 C CA . LEU A 1 564 ? 42.421 -7.354 -23.443 1.00 90.50 564 LEU A CA 1
ATOM 4545 C C . LEU A 1 564 ? 43.224 -8.617 -23.075 1.00 90.50 564 LEU A C 1
ATOM 4547 O O . LEU A 1 564 ? 43.029 -9.687 -23.671 1.00 90.50 564 LEU A O 1
ATOM 4551 N N . THR A 1 565 ? 44.122 -8.478 -22.099 1.00 88.81 565 THR A N 1
ATOM 4552 C CA . THR A 1 565 ? 44.997 -9.546 -21.583 1.00 88.81 565 THR A CA 1
ATOM 4553 C C . THR A 1 565 ? 44.646 -9.962 -20.157 1.00 88.81 565 THR A C 1
ATOM 4555 O O . THR A 1 565 ? 44.759 -11.142 -19.835 1.00 88.81 565 THR A O 1
ATOM 4558 N N . ASN A 1 566 ? 44.176 -9.026 -19.328 1.00 89.62 566 ASN A N 1
ATOM 4559 C CA . ASN A 1 566 ? 43.733 -9.286 -17.962 1.00 89.62 566 ASN A CA 1
ATOM 4560 C C . ASN A 1 566 ? 42.204 -9.460 -17.919 1.00 89.62 566 ASN A C 1
ATOM 4562 O O . ASN A 1 566 ? 41.464 -8.540 -18.268 1.00 89.62 566 ASN A O 1
ATOM 4566 N N . PHE A 1 567 ? 41.749 -10.648 -17.512 1.00 90.62 567 PHE A N 1
ATOM 4567 C CA . PHE A 1 567 ? 40.332 -11.035 -17.449 1.00 90.62 567 PHE A CA 1
ATOM 4568 C C . PHE A 1 567 ? 39.804 -11.146 -16.013 1.00 90.62 567 PHE A C 1
ATOM 4570 O O . PHE A 1 567 ? 38.732 -11.716 -15.805 1.00 90.62 567 PHE A O 1
ATOM 4577 N N . ASP A 1 568 ? 40.547 -10.617 -15.037 1.00 90.56 568 ASP A N 1
ATOM 4578 C CA . ASP A 1 568 ? 40.063 -10.455 -13.669 1.00 90.56 568 ASP A CA 1
ATOM 4579 C C . ASP A 1 568 ? 38.797 -9.587 -13.670 1.00 90.56 568 ASP A C 1
ATOM 4581 O O . ASP A 1 568 ? 38.736 -8.534 -14.319 1.00 90.56 568 ASP A O 1
ATOM 4585 N N . ILE A 1 569 ? 37.774 -10.042 -12.946 1.00 92.19 569 ILE A N 1
ATOM 4586 C CA . ILE A 1 569 ? 36.477 -9.374 -12.886 1.00 92.19 569 ILE A CA 1
ATOM 4587 C C . ILE A 1 569 ? 36.603 -7.925 -12.388 1.00 92.19 569 ILE A C 1
ATOM 4589 O O . ILE A 1 569 ? 35.933 -7.045 -12.928 1.00 92.19 569 ILE A O 1
ATOM 4593 N N . ARG A 1 570 ? 37.518 -7.626 -11.458 1.00 94.50 570 ARG A N 1
ATOM 4594 C CA . ARG A 1 570 ? 37.731 -6.281 -10.893 1.00 94.50 570 ARG A CA 1
ATOM 4595 C C . ARG A 1 570 ? 38.182 -5.270 -11.933 1.00 94.50 570 ARG A C 1
ATOM 4597 O O . ARG A 1 570 ? 37.808 -4.105 -11.845 1.00 94.50 570 ARG A O 1
ATOM 4604 N N . ASN A 1 571 ? 38.923 -5.721 -12.943 1.00 92.62 571 ASN A N 1
ATOM 4605 C CA . ASN A 1 571 ? 39.377 -4.878 -14.052 1.00 92.62 571 ASN A CA 1
ATOM 4606 C C . ASN A 1 571 ? 38.294 -4.659 -15.116 1.00 92.62 571 ASN A C 1
ATOM 4608 O O . ASN A 1 571 ? 38.410 -3.766 -15.957 1.00 92.62 571 ASN A O 1
ATOM 4612 N N . ILE A 1 572 ? 37.249 -5.487 -15.102 1.00 94.94 572 ILE A N 1
ATOM 4613 C CA . ILE A 1 572 ? 36.130 -5.413 -16.040 1.00 94.94 572 ILE A CA 1
ATOM 4614 C C . ILE A 1 572 ? 35.009 -4.536 -15.479 1.00 94.94 572 ILE A C 1
ATOM 4616 O O . ILE A 1 572 ? 34.347 -3.838 -16.250 1.00 94.94 572 ILE A O 1
ATOM 4620 N N . LEU A 1 573 ? 34.783 -4.570 -14.165 1.00 96.38 573 LEU A N 1
ATOM 4621 C CA . LEU A 1 573 ? 33.674 -3.883 -13.508 1.00 96.38 573 LEU A CA 1
ATOM 4622 C C . LEU A 1 573 ? 33.716 -2.364 -13.660 1.00 96.38 573 LEU A C 1
ATOM 4624 O O . LEU A 1 573 ? 34.761 -1.723 -13.586 1.00 96.38 573 LEU A O 1
ATOM 4628 N N . ASP A 1 574 ? 32.529 -1.787 -13.818 1.00 97.06 574 ASP A N 1
ATOM 4629 C CA . ASP A 1 574 ? 32.316 -0.355 -13.646 1.00 97.06 574 ASP A CA 1
ATOM 4630 C C . ASP A 1 574 ? 32.096 -0.040 -12.160 1.00 97.06 574 ASP A C 1
ATOM 4632 O O . ASP A 1 574 ? 30.961 -0.002 -11.688 1.00 97.06 574 ASP A O 1
ATOM 4636 N N . TRP A 1 575 ? 33.178 0.124 -11.396 1.00 97.06 575 TRP A N 1
ATOM 4637 C CA . TRP A 1 575 ? 33.093 0.431 -9.961 1.00 97.06 575 TRP A CA 1
ATOM 4638 C C . TRP A 1 575 ? 32.325 1.722 -9.674 1.00 97.06 575 TRP A C 1
ATOM 4640 O O . TRP A 1 575 ? 31.549 1.764 -8.721 1.00 97.06 575 TRP A O 1
ATOM 4650 N N . GLU A 1 576 ? 32.478 2.740 -10.522 1.00 96.56 576 GLU A N 1
ATOM 4651 C CA . GLU A 1 576 ? 31.792 4.026 -10.382 1.00 96.56 576 GLU A CA 1
ATOM 4652 C C . GLU A 1 576 ? 30.272 3.856 -10.467 1.00 96.56 576 GLU A C 1
ATOM 4654 O O . GLU A 1 576 ? 29.548 4.385 -9.625 1.00 96.56 576 GLU A O 1
ATOM 4659 N N . TYR A 1 577 ? 29.788 3.014 -11.386 1.00 96.75 577 TYR A N 1
ATOM 4660 C CA . TYR A 1 577 ? 28.370 2.656 -11.458 1.00 96.75 577 TYR A CA 1
ATOM 4661 C C . TYR A 1 577 ? 27.840 2.065 -10.142 1.00 96.75 577 TYR A C 1
ATOM 4663 O O . TYR A 1 577 ? 26.767 2.451 -9.672 1.00 96.75 577 TYR A O 1
ATOM 4671 N N . TYR A 1 578 ? 28.560 1.122 -9.527 1.00 97.69 578 TYR A N 1
ATOM 4672 C CA . TYR A 1 578 ? 28.109 0.512 -8.270 1.00 97.69 578 TYR A CA 1
ATOM 4673 C C . TYR A 1 578 ? 28.199 1.485 -7.091 1.00 97.69 578 TYR A C 1
ATOM 4675 O O . TYR A 1 578 ? 27.293 1.496 -6.254 1.00 97.69 578 TYR A O 1
ATOM 4683 N N . ILE A 1 579 ? 29.234 2.330 -7.056 1.00 98.06 579 ILE A N 1
ATOM 4684 C CA . ILE A 1 579 ? 29.385 3.404 -6.067 1.00 98.06 579 ILE A CA 1
ATOM 4685 C C . ILE A 1 579 ? 28.220 4.389 -6.184 1.00 98.06 579 ILE A C 1
ATOM 4687 O O . ILE A 1 579 ? 27.585 4.697 -5.181 1.00 98.06 579 ILE A O 1
ATOM 4691 N N . GLU A 1 580 ? 27.856 4.823 -7.392 1.00 97.12 580 GLU A N 1
ATOM 4692 C CA . GLU A 1 580 ? 26.715 5.716 -7.618 1.00 97.12 580 GLU A CA 1
ATOM 4693 C C . GLU A 1 580 ? 25.392 5.075 -7.163 1.00 97.12 580 GLU A C 1
ATOM 4695 O O . GLU A 1 580 ? 24.566 5.713 -6.499 1.00 97.12 580 GLU A O 1
ATOM 4700 N N . ARG A 1 581 ? 25.191 3.784 -7.464 1.00 97.31 581 ARG A N 1
ATOM 4701 C CA . ARG A 1 581 ? 24.005 3.026 -7.031 1.00 97.31 581 ARG A CA 1
ATOM 4702 C C . ARG A 1 581 ? 23.914 2.938 -5.506 1.00 97.31 581 ARG A C 1
ATOM 4704 O O . ARG A 1 581 ? 22.823 3.147 -4.966 1.00 97.31 581 ARG A O 1
ATOM 4711 N N . LEU A 1 582 ? 25.024 2.648 -4.823 1.00 97.94 582 LEU A N 1
ATOM 4712 C CA . LEU A 1 582 ? 25.085 2.591 -3.361 1.00 97.94 582 LEU A CA 1
ATOM 4713 C C . LEU A 1 582 ? 24.895 3.980 -2.743 1.00 97.94 582 LEU A C 1
ATOM 4715 O O . LEU A 1 582 ? 24.039 4.139 -1.876 1.00 97.94 582 LEU A O 1
ATOM 4719 N N . ASN A 1 583 ? 25.583 5.000 -3.257 1.00 97.75 583 ASN A N 1
ATOM 4720 C CA . ASN A 1 583 ? 25.417 6.394 -2.844 1.00 97.75 583 ASN A CA 1
ATOM 4721 C C . ASN A 1 583 ? 23.968 6.854 -2.986 1.00 97.75 583 ASN A C 1
ATOM 4723 O O . ASN A 1 583 ? 23.436 7.501 -2.091 1.00 97.75 583 ASN A O 1
ATOM 4727 N N . SER A 1 584 ? 23.275 6.476 -4.064 1.00 96.81 584 SER A N 1
ATOM 4728 C CA . SER A 1 584 ? 21.852 6.780 -4.196 1.00 96.81 584 SER A CA 1
ATOM 4729 C C . SER A 1 584 ? 21.012 6.122 -3.097 1.00 96.81 584 SER A C 1
ATOM 4731 O O . SER A 1 584 ? 20.047 6.734 -2.642 1.00 96.81 584 SER A O 1
ATOM 4733 N N . ALA A 1 585 ? 21.327 4.893 -2.678 1.00 97.19 585 ALA A N 1
ATOM 4734 C CA . ALA A 1 585 ? 20.632 4.239 -1.571 1.00 97.19 585 ALA A CA 1
ATOM 4735 C C . ALA A 1 585 ? 20.941 4.917 -0.226 1.00 97.19 585 ALA A C 1
ATOM 4737 O O . ALA A 1 585 ? 20.003 5.215 0.510 1.00 97.19 585 ALA A O 1
ATOM 4738 N N . ILE A 1 586 ? 22.213 5.232 0.040 1.00 98.19 586 ILE A N 1
ATOM 4739 C CA . ILE A 1 586 ? 22.668 5.974 1.226 1.00 98.19 586 ILE A CA 1
ATOM 4740 C C . ILE A 1 586 ? 21.977 7.338 1.304 1.00 98.19 586 ILE A C 1
ATOM 4742 O O . ILE A 1 586 ? 21.423 7.681 2.342 1.00 98.19 586 ILE A O 1
ATOM 4746 N N . GLN A 1 587 ? 21.913 8.079 0.196 1.00 96.81 587 GLN A N 1
ATOM 4747 C CA . GLN A 1 587 ? 21.241 9.376 0.141 1.00 96.81 587 GLN A CA 1
ATOM 4748 C C . GLN A 1 587 ? 19.768 9.278 0.529 1.00 96.81 587 GLN A C 1
ATOM 4750 O O . GLN A 1 587 ? 19.292 10.027 1.375 1.00 96.81 587 GLN A O 1
ATOM 4755 N N . LYS A 1 588 ? 19.045 8.325 -0.069 1.00 96.38 588 LYS A N 1
ATOM 4756 C CA . LYS A 1 588 ? 17.607 8.156 0.173 1.00 96.38 588 LYS A CA 1
ATOM 4757 C C . LYS A 1 588 ? 17.290 7.667 1.588 1.00 96.38 588 LYS A C 1
ATOM 4759 O O . LYS A 1 588 ? 16.228 8.002 2.093 1.00 96.38 588 LYS A O 1
ATOM 4764 N N . ILE A 1 589 ? 18.141 6.827 2.182 1.00 97.38 589 ILE A N 1
ATOM 4765 C CA . ILE A 1 589 ? 17.858 6.150 3.461 1.00 97.38 589 ILE A CA 1
ATOM 4766 C C . ILE A 1 589 ? 18.460 6.899 4.654 1.00 97.38 589 ILE A C 1
ATOM 4768 O O . ILE A 1 589 ? 17.863 6.887 5.721 1.00 97.38 589 ILE A O 1
ATOM 4772 N N . ILE A 1 590 ? 19.622 7.533 4.480 1.00 97.44 590 ILE A N 1
ATOM 4773 C CA . ILE A 1 590 ? 20.409 8.111 5.574 1.00 97.44 590 ILE A CA 1
ATOM 4774 C C . ILE A 1 590 ? 20.517 9.627 5.420 1.00 97.44 590 ILE A C 1
ATOM 4776 O O . ILE A 1 590 ? 19.960 10.358 6.227 1.00 97.44 590 ILE A O 1
ATOM 4780 N N . THR A 1 591 ? 21.219 10.122 4.396 1.00 96.69 591 THR A N 1
ATOM 4781 C CA . THR A 1 591 ? 21.715 11.511 4.441 1.00 96.69 591 THR A CA 1
ATOM 4782 C C . THR A 1 591 ? 20.641 12.557 4.160 1.00 96.69 591 THR A C 1
ATOM 4784 O O . THR A 1 591 ? 20.648 13.604 4.794 1.00 96.69 591 THR A O 1
ATOM 4787 N N . ILE A 1 592 ? 19.718 12.304 3.223 1.00 95.56 592 ILE A N 1
ATOM 4788 C CA . ILE A 1 592 ? 18.616 13.240 2.955 1.00 95.56 592 ILE A CA 1
ATOM 4789 C C . ILE A 1 592 ? 17.630 13.254 4.134 1.00 95.56 592 ILE A C 1
ATOM 4791 O O . ILE A 1 592 ? 17.291 14.347 4.576 1.00 95.56 592 ILE A O 1
ATOM 4795 N N . PRO A 1 593 ? 17.192 12.102 4.692 1.00 94.75 593 PRO A N 1
ATOM 4796 C CA . PRO A 1 593 ? 16.400 12.107 5.922 1.00 94.75 593 PRO A CA 1
ATOM 4797 C C . PRO A 1 593 ? 17.087 12.828 7.088 1.00 94.75 593 PRO A C 1
ATOM 4799 O O . PRO A 1 593 ? 16.431 13.638 7.732 1.00 94.75 593 PRO A O 1
ATOM 4802 N N . ALA A 1 594 ? 18.392 12.607 7.304 1.00 95.00 594 ALA A N 1
ATOM 4803 C CA . ALA A 1 594 ? 19.151 13.284 8.358 1.00 95.00 594 ALA A CA 1
ATOM 4804 C C . ALA A 1 594 ? 19.077 14.811 8.226 1.00 95.00 594 ALA A C 1
ATOM 4806 O O . ALA A 1 594 ? 18.697 15.486 9.174 1.00 95.00 594 ALA A O 1
ATOM 4807 N N . ALA A 1 595 ? 19.332 15.337 7.026 1.00 93.00 595 ALA A N 1
ATOM 4808 C CA . ALA A 1 595 ? 19.332 16.776 6.765 1.00 93.00 595 ALA A CA 1
ATOM 4809 C C . ALA A 1 595 ? 17.952 17.451 6.910 1.00 93.00 595 ALA A C 1
ATOM 4811 O O . ALA A 1 595 ? 17.883 18.662 7.060 1.00 93.00 595 ALA A O 1
ATOM 4812 N N . ILE A 1 596 ? 16.851 16.695 6.815 1.00 89.75 596 ILE A N 1
ATOM 4813 C CA . ILE A 1 596 ? 15.479 17.225 6.961 1.00 89.75 596 ILE A CA 1
ATOM 4814 C C . ILE A 1 596 ? 15.002 17.150 8.426 1.00 89.75 596 ILE A C 1
ATOM 4816 O O . ILE A 1 596 ? 13.969 17.725 8.771 1.00 89.75 596 ILE A O 1
ATOM 4820 N N . GLN A 1 597 ? 15.698 16.383 9.268 1.00 86.94 597 GLN A N 1
ATOM 4821 C CA . GLN A 1 597 ? 15.337 16.154 10.669 1.00 86.94 597 GLN A CA 1
ATOM 4822 C C . GLN A 1 597 ? 16.169 16.965 11.670 1.00 86.94 597 GLN A C 1
ATOM 4824 O O . GLN A 1 597 ? 15.807 16.969 12.848 1.00 86.94 597 GLN A O 1
ATOM 4829 N N . GLU A 1 598 ? 17.253 17.601 11.217 1.00 60.91 598 GLU A N 1
ATOM 4830 C CA . GLU A 1 598 ? 17.872 18.745 11.906 1.00 60.91 598 GLU A CA 1
ATOM 4831 C C . GLU A 1 598 ? 16.899 19.929 11.953 1.00 60.91 598 GLU A C 1
ATOM 4833 O O . GLU A 1 598 ? 16.820 20.563 13.032 1.00 60.91 598 GLU A O 1
#

Solvent-accessible surface area (backbone atoms only — not comparable to full-atom values): 32615 Å² total; per-residue (Å²): 117,45,80,44,72,46,90,34,54,66,54,36,50,51,50,48,75,41,38,62,62,27,53,50,43,39,39,40,70,75,64,67,39,65,69,88,39,46,78,43,61,67,61,54,42,52,56,43,38,52,35,36,48,54,44,39,79,48,36,71,42,78,43,49,68,35,33,36,38,48,28,35,56,63,44,64,57,21,49,29,53,29,67,57,50,42,52,88,18,62,47,53,71,74,58,46,72,73,38,94,70,68,47,94,87,58,61,40,71,44,77,44,60,22,64,48,76,48,79,43,62,74,65,51,73,67,56,51,48,54,54,49,55,54,49,57,72,41,78,36,77,33,96,52,98,86,48,67,68,38,49,45,84,78,47,54,73,69,56,44,53,50,51,53,51,51,53,50,35,53,48,24,36,70,78,67,72,37,53,60,44,79,48,78,44,84,44,75,48,32,34,38,31,73,52,85,53,66,62,36,53,51,52,48,54,48,50,52,56,26,49,54,27,50,52,50,26,56,53,29,48,53,51,27,54,57,25,56,78,69,66,44,69,68,57,30,55,52,27,50,53,51,28,54,50,26,49,52,52,24,50,56,35,50,55,54,51,62,37,58,64,54,40,22,70,36,88,89,40,91,58,52,26,64,64,56,47,28,31,44,53,39,49,41,50,50,52,52,50,53,52,46,61,53,40,57,42,69,37,43,71,75,48,75,64,87,52,33,38,33,31,35,34,51,66,71,52,61,49,77,45,81,45,40,30,75,41,94,92,48,46,64,44,78,46,48,43,68,28,29,58,48,29,49,51,40,51,76,76,63,50,24,72,47,39,42,44,80,79,32,85,89,80,67,37,68,48,74,42,74,33,69,61,60,39,51,43,72,48,68,71,36,64,46,74,50,62,44,36,45,94,51,86,97,48,78,50,77,72,38,39,40,32,25,35,78,90,66,48,80,67,46,78,38,75,50,60,60,79,43,97,38,49,47,36,48,59,24,54,49,49,64,58,38,61,67,30,62,74,38,63,93,48,73,67,46,18,52,52,45,33,46,52,52,52,48,54,60,47,49,43,54,76,55,59,43,73,91,51,56,68,71,57,47,54,55,36,63,27,28,34,41,70,34,88,53,33,64,75,81,52,68,87,66,86,36,43,53,55,37,18,46,55,55,45,26,75,79,72,34,64,79,75,44,68,52,59,55,45,72,30,45,25,36,54,33,44,41,47,75,96,55,59,70,38,74,22,29,41,42,55,66,48,79,76,47,60,68,70,60,31,52,54,50,49,23,60,63,32,73,33,82,83,69,81,80,82,55,63,74,81,41,42,29,57,65,61,53,49,52,56,48,48,54,50,45,35,22,60,46,56,50,39,49,71,73,70,112

Secondary structure (DSSP, 8-state):
-EEEE-S-HHHHHHHHHHHHHHHHHIIIIIS---GGGBSSHHHHHHHHHHHHHHHHHS-EEEEPEEEEEEEETTHHHHHHHHTT--GGGEE-HHHHHT-TT--TT---EEEEEEEEEEEE-S--HHHHHHHHHHHHH--BPPSSTTPPPBPGGGS-HHHHHHHHHHHHHHHHHHHHS-S-EEEEEEEEEEEETTS--HHHHHHHHHHHHHHHHHHHHHHHHHHHHHHHHHT-HHHHHHHHHHHHHHHHHHHHHHHHHHHHHHHTTSTT-SS--HHHHHHHHHHHHHHHHHHHHHHHHHSEEEEE-SSEEEEEEETTS--EEEEEB--TT-SEEEEEHHHHHHHHHHHHHH-EEEEEEEEETTTTEEEEEEE----EEEEEEESEEE-PBPSSTT-B-TT-EEEE-TTS-EEEEESSGGGSSSEEHHHHHHHHHHHHHTT--SSHHHHHHHHHHHHHHHHHHHHTTTTTS-HHHHHHHH-EEEE-SS-SGGGTT---HHHHHHHHHHHHH-GGGGSSTT-EEEEEEBSPSTTS-GGGSEEEGGGGGS-HHHHHHHHHHHTT-TT-----HHHHB-HHHHHHHHHHHHIIIIIHHHHHH-

Mean predicted aligned error: 7.17 Å

Nearest PDB structures (foldseek):
  9b8t-assembly1_A  TM=9.617E-01  e=1.713E-73  Homo sapiens
  8b79-assembly1_A  TM=9.710E-01  e=1.965E-68  Saccharomyces cerevisiae
  9f6j-assembly1_A  TM=8.670E-01  e=2.971E-71  Homo sapiens
  9f6l-assembly1_A  TM=8.449E-01  e=9.764E-71  Homo sapiens
  9b8s-assembly1_A  TM=8.938E-01  e=4.042E-67  Homo sapiens

Foldseek 3Di:
DDKFAFPDLPLLVVCLVCLLVLVCCCQCPVVVHDPVFFDCSVVLSVLQNVLSVVCSVCVTDDFDWFKKKWFKDLQLLQLCLQQLFFLVQFDDPVRLVPDPQNDPPRLQWDKFKFKDKDKDFPDDPVVLVVLLVVQQPDFADDPDVPDGTDGLVRDDPVVNVVSSLVSSQVVSCVPVVGSIDMDMDMDMTIGGLQPDSVLSVVLVVLVVVLVVLVVQLVVLVVQLVVCVVVVDPVSNVVSVVSNVVSVVVSVVSSVVSVCSLVLLCDVPRPSHDPNSNRRSQVVQVVLQVVLQVSCSNQFAFDADDSGITTTIGGPSNQAWDWTAGPDPVPRIDIDGSSFSVSFVVCLVPPKDQSNWDQPDPVVRDIDTHIDGDIGIDMDDSFDDKFAWQAPDPPDGDHFAMWTAHPVLDTPDGTDAPLPDPWFQQLRNVLVVVLVSLCVDDDDPVRSLVSSVVSLVVSLCCLVVLVPVDDPVVVLNRGKTKDWAQDALVVCPPDFDLQNLQLVLCCVQVNPVQRGDHGRIQIWAFFCAPPPDDSSLRTYGSCLVVDDPVSSLVSLCVSRVNVPDDDSRVSNGHPSVVVSVVSVSSCNGRRDVVSVVSD

Organism: Paramuricea clavata (NCBI:txid317549)

Sequence (598 aa):
MITFSYQAPPACQQLMDDVESTIRHAIVEEEGVPIETVTNFEEVCEEIKGKLESLRDTPNRLENPMIYHLDVGAMYPNIILTNRLQPSAMVDETTCARCDFNKPGAKCQRDMKWMWRGEYSPASRNEYQTIKQQLEVEKIPGLEPGDPPRSFHSLMNSERAQMEKKRLAEYCHKAYKKTKITKVEERETTICQRENSFYVDTVRAFRDRRYEFKGQLKIWKKKLSAAMDKGDAQEIKSCKSKEVLYDSLQLAHKCILNSFYGYVMRKGARWYSMEMAGIVCCTGASIIKRAREIVEQIGRPLELDTDGIWCILPASFPENFQVTTTHPKKSKVTISYPGAMLNIMVKNYFTNDQYQELVDREDIRYTIRSENSIFFEVDGPYKAMILPAAKEEGKKLKKRYAVFNEDGSLAELKGFEVKRRGELQLIKNFQSSVFESFLLGTNLQEVYNAVGKVANYWLDVLYTQAANMPDTELCNLICENRSMSRKLEEYGSQKSTSISTAKRLAEFLGDQMVKDKGLSCKFIIAKKPEGSPVTERAIPLAIFQTEDGVKRHYLRRWLKSPGLTNFDIRNILDWEYYIERLNSAIQKIITIPAAIQE

pLDDT: mean 93.22, std 5.06, range [54.81, 98.38]

Radius of gyration: 30.8 Å; Cα contacts (8 Å, |Δi|>4): 893; chains: 1; bounding box: 90×56×88 Å

InterPro domains:
  IPR023211 DNA polymerase, palm domain superfamily [G3DSA:3.90.1600.10] (54-411)
  IPR029703 DNA polymerase epsilon catalytic subunit [PTHR10670] (8-598)
  IPR042087 DNA polymerase family B, thumb domain [G3DSA:1.10.132.60] (415-596)
  IPR043502 DNA/RNA polymerase superfamily [SSF56672] (65-590)
  IPR055191 DNA polymerase epsilon ,catalytic subunit A, thumb domain [PF22634] (420-597)